Protein AF-A0A535HIY5-F1 (afdb_monomer)

Secondary structure (DSSP, 8-state):
---SS---------SS--S--HHHHHHHHHTT-SEEEE---HHHHHHHHHHHHHTT--PEEEE---HHHHHHHHHTT---TT-EEE-PSPEE-GGGTTSTTTGGGHHHHHHHHHHHTTT-TT--TTSTT--EE---STTHHHHHHHHHHH-TT--HHHHHHHHHT-TT----S------SS------TTTT-EEEEEEETTEEEEEE----------EE--GGGGT-----SSEEEEEEEEETTEEEEEEEEE-TT--TTS-EEEEEEE--TT--HHHHHHHH-HHHHHHHHT-EEEEEPPPPSEEETTTEEES-TT----TTSGGGTSTTSHHHHHHHHHHHHHHHHHTEEEEEEEEEEETHHHHHHHHHHHH-TTT-S-EEEES---TT-TTTTTS--SS-HHHHHHHHHHHTTT------EEEE--TT-SSS-THHHHHHHHHHHHHHHHHHTTT---SS-----S-------SS-----

Sequence (483 aa):
MKAAGADIVQETAVNNNQGDYSTEIVKMESAGAQVVLIWENALAAEQIIQQSHNQGYAPKWLLFPFNLTLKTLNQAGVDTSQMEGIVPWPAYTCKASNLPEYSPYRAEIEKFEAAYKQYDSGADLCGDGGDLLFGAWEAWEQVADLLYKCGPQCDRNRVAGVLLNGYHATVGANCPVDFHNGDGHHGGGPEDLYRVTQINGNNAWYNTGFCETTIRCVPADLAAAGWSNEPSGTHVLCSYSTQGLTRSYWVYQPPTWSPADSWPLIVVLHGCTEQGPDIAAISRFDWEAEQRHFLVAYPNQAGYTMTGTTTFDGNGSHCWNWFLPQGQERGAGEPALIAGITRSVIAADNVDPHRVDVIGISAGGATADIMAATYPDLYAAAGILAGCEYKGLPCLGSAAELPPQVSGQLAYQASQGHARVVPFLVENGDTDPAVPLPNAVEVTQQWQVTDDLAAHHGTASSPVSSPPCAHQSVVPSSPVDTS

Mean predicted aligned error: 17.63 Å

Solvent-accessible surface area (backbone atoms only — not comparable to full-atom values): 27229 Å² total; per-residue (Å²): 136,93,64,52,70,41,75,89,70,71,86,79,89,75,92,62,81,74,88,71,48,68,69,59,44,53,49,36,56,77,53,64,55,57,66,44,78,48,91,62,62,60,69,44,47,42,45,47,52,53,53,26,50,76,71,74,48,81,57,38,35,47,29,64,75,40,28,54,36,44,48,53,36,48,76,72,67,48,88,58,75,69,35,36,26,50,53,67,72,51,71,44,40,61,85,51,59,82,40,77,88,43,57,88,47,48,70,62,50,53,52,47,54,59,55,48,42,75,76,43,77,82,64,56,47,71,45,102,44,27,50,45,78,78,46,84,71,85,58,50,71,53,54,53,55,52,47,35,64,54,16,73,80,56,43,73,68,54,54,47,56,51,66,75,54,45,104,84,61,90,82,82,90,84,78,89,84,84,89,81,86,84,87,90,63,51,27,101,72,55,34,42,42,35,37,50,41,78,53,98,88,37,64,33,72,36,65,63,25,47,64,76,72,47,82,52,73,41,87,40,62,54,57,81,74,71,50,85,81,76,62,90,39,48,46,33,40,29,32,43,33,47,93,94,45,61,33,47,29,36,36,41,36,31,77,83,62,52,75,90,45,75,29,34,38,37,37,44,32,34,30,58,72,38,34,24,72,55,40,45,70,75,67,44,54,61,56,52,19,58,77,68,61,31,33,38,35,17,53,35,58,33,65,64,41,88,47,86,82,98,49,76,41,49,32,91,48,28,29,68,59,51,88,41,74,49,31,58,36,54,83,27,57,60,43,35,44,53,53,48,47,52,53,49,50,32,72,73,52,36,35,38,71,78,39,21,32,32,28,15,33,38,45,13,2,31,38,22,41,32,42,40,29,27,35,36,74,54,27,50,30,34,30,26,27,37,26,26,31,50,87,35,41,47,51,72,71,51,77,56,77,51,58,33,66,57,26,6,52,52,30,43,58,36,17,74,87,44,55,47,68,59,56,71,46,75,49,62,50,89,79,37,88,58,34,43,45,66,31,51,54,36,31,53,46,12,50,46,41,22,30,44,23,28,74,41,79,71,46,75,80,68,83,80,76,76,69,72,97,71,86,82,90,82,77,79,86,64,82,76,82,89,122

Structure (mmCIF, N/CA/C/O backbone):
data_AF-A0A535HIY5-F1
#
_entry.id   AF-A0A535HIY5-F1
#
loop_
_atom_site.group_PDB
_atom_site.id
_atom_site.type_symbol
_atom_site.label_atom_id
_atom_site.label_alt_id
_atom_site.label_comp_id
_atom_site.label_asym_id
_atom_site.label_entity_id
_atom_site.label_seq_id
_atom_site.pdbx_PDB_ins_code
_atom_site.Cartn_x
_atom_site.Cartn_y
_atom_site.Cartn_z
_atom_site.occupancy
_atom_site.B_iso_or_equiv
_atom_site.auth_seq_id
_atom_site.auth_comp_id
_atom_site.auth_asym_id
_atom_site.auth_atom_id
_atom_site.pdbx_PDB_model_num
ATOM 1 N N . MET A 1 1 ? -30.977 13.194 28.813 1.00 32.72 1 MET A N 1
ATOM 2 C CA . MET A 1 1 ? -31.643 12.842 27.541 1.00 32.72 1 MET A CA 1
ATOM 3 C C . MET A 1 1 ? -31.303 11.389 27.265 1.00 32.72 1 MET A C 1
ATOM 5 O O . MET A 1 1 ? -30.130 11.064 27.307 1.00 32.72 1 MET A O 1
ATOM 9 N N . LYS A 1 2 ? -32.301 10.508 27.123 1.00 39.91 2 LYS A N 1
ATOM 10 C CA . LYS A 1 2 ? -32.099 9.071 26.870 1.00 39.91 2 LYS A CA 1
ATOM 11 C C . LYS A 1 2 ? -32.285 8.799 25.380 1.00 39.91 2 LYS A C 1
ATOM 13 O O . LYS A 1 2 ? -33.419 8.850 24.910 1.00 39.91 2 LYS A O 1
ATOM 18 N N . ALA A 1 3 ? -31.200 8.516 24.666 1.00 34.19 3 ALA A N 1
ATOM 19 C CA . ALA A 1 3 ? -31.242 7.907 23.342 1.00 34.19 3 ALA A CA 1
ATOM 20 C C . ALA A 1 3 ? -29.936 7.145 23.053 1.00 34.19 3 ALA A C 1
ATOM 22 O O . ALA A 1 3 ? -28.861 7.675 23.291 1.00 34.19 3 ALA A O 1
ATOM 23 N N . ALA A 1 4 ? -30.103 5.940 22.493 1.00 42.66 4 ALA A N 1
ATOM 24 C CA . ALA A 1 4 ? -29.109 5.068 21.854 1.00 42.66 4 ALA A CA 1
ATOM 25 C C . ALA A 1 4 ? -28.092 4.305 22.734 1.00 42.66 4 ALA A C 1
ATOM 27 O O . ALA A 1 4 ? -26.901 4.280 22.465 1.00 42.66 4 ALA A O 1
ATOM 28 N N . GLY A 1 5 ? -28.601 3.510 23.680 1.00 52.72 5 GLY A N 1
ATOM 29 C CA . GLY A 1 5 ? -28.052 2.180 23.977 1.00 52.72 5 GLY A CA 1
ATOM 30 C C . GLY A 1 5 ? -26.924 2.066 25.011 1.00 52.72 5 GLY A C 1
ATOM 31 O O . GLY A 1 5 ? -26.721 0.965 25.500 1.00 52.72 5 GLY A O 1
ATOM 32 N N . ALA A 1 6 ? -26.232 3.135 25.392 1.00 50.12 6 ALA A N 1
ATOM 33 C CA . ALA A 1 6 ? -25.404 3.143 26.599 1.00 50.12 6 ALA A CA 1
ATOM 34 C C . ALA A 1 6 ? -26.167 3.870 27.709 1.00 50.12 6 ALA A C 1
ATOM 36 O O . ALA A 1 6 ? -26.628 4.994 27.508 1.00 50.12 6 ALA A O 1
ATOM 37 N N . ASP A 1 7 ? -26.299 3.238 28.872 1.00 59.75 7 ASP A N 1
ATOM 38 C CA . ASP A 1 7 ? -26.790 3.899 30.077 1.00 59.75 7 ASP A CA 1
ATOM 39 C C . ASP A 1 7 ? -25.582 4.234 30.958 1.00 59.75 7 ASP A C 1
ATOM 41 O O . ASP A 1 7 ? -24.765 3.359 31.247 1.00 59.75 7 ASP A O 1
ATOM 45 N N . ILE A 1 8 ? -25.462 5.487 31.411 1.00 59.72 8 ILE A N 1
ATOM 46 C CA . ILE A 1 8 ? -24.565 5.781 32.533 1.00 59.72 8 ILE A CA 1
ATOM 47 C C . ILE A 1 8 ? -25.156 5.099 33.753 1.00 59.72 8 ILE A C 1
ATOM 49 O O . ILE A 1 8 ? -26.164 5.530 34.316 1.00 59.72 8 ILE A O 1
ATOM 53 N N . VAL A 1 9 ? -24.520 3.998 34.124 1.00 68.56 9 VAL A N 1
ATOM 54 C CA . VAL A 1 9 ? -24.904 3.202 35.283 1.00 68.56 9 VAL A CA 1
ATOM 55 C C . VAL A 1 9 ? -24.315 3.766 36.578 1.00 68.56 9 VAL A C 1
ATOM 57 O O . VAL A 1 9 ? -24.865 3.525 37.649 1.00 68.56 9 VAL A O 1
ATOM 60 N N . GLN A 1 10 ? -23.239 4.556 36.477 1.00 71.38 10 GLN A N 1
ATOM 61 C CA . GLN A 1 10 ? -22.595 5.254 37.586 1.00 71.38 10 GLN A CA 1
ATOM 62 C C . GLN A 1 10 ? -21.791 6.456 37.058 1.00 71.38 10 GLN A C 1
ATOM 64 O O . GLN A 1 10 ? -21.005 6.313 36.128 1.00 71.38 10 GLN A O 1
ATOM 69 N N . GLU A 1 11 ? -21.949 7.624 37.684 1.00 68.62 11 GLU A N 1
ATOM 70 C CA . GLU A 1 11 ? -21.086 8.796 37.491 1.00 68.62 11 GLU A CA 1
ATOM 71 C C . GLU A 1 11 ? -20.564 9.210 38.864 1.00 68.62 11 GLU A C 1
ATOM 73 O O . GLU A 1 11 ? -21.320 9.290 39.836 1.00 68.62 11 GLU A O 1
ATOM 78 N N . THR A 1 12 ? -19.254 9.371 39.008 1.00 68.56 12 THR A N 1
ATOM 79 C CA . THR A 1 12 ? -18.644 9.714 40.296 1.00 68.56 12 THR A CA 1
ATOM 80 C C . THR A 1 12 ? -17.534 10.711 40.067 1.00 68.56 12 THR A C 1
ATOM 82 O O . THR A 1 12 ? -16.526 10.396 39.448 1.00 68.56 12 THR A O 1
ATOM 85 N N . ALA A 1 13 ? -17.741 11.926 40.565 1.00 64.88 13 ALA A N 1
ATOM 86 C CA . ALA A 1 13 ? -16.713 12.947 40.562 1.00 64.88 13 ALA A CA 1
ATOM 87 C C . ALA A 1 13 ? -15.677 12.623 41.644 1.00 64.88 13 ALA A C 1
ATOM 89 O O . ALA A 1 13 ? -16.012 12.554 42.830 1.00 64.88 13 ALA A O 1
ATOM 90 N N . VAL A 1 14 ? -14.424 12.460 41.236 1.00 61.59 14 VAL A N 1
ATOM 91 C CA . VAL A 1 14 ? -13.284 12.315 42.139 1.00 61.59 14 VAL A CA 1
ATOM 92 C C . VAL A 1 14 ? -12.595 13.676 42.195 1.00 61.59 14 VAL A C 1
ATOM 94 O O . VAL A 1 14 ? -11.889 14.096 41.291 1.00 61.59 14 VAL A O 1
ATOM 97 N N . ASN A 1 15 ? -12.874 14.440 43.252 1.00 58.25 15 ASN A N 1
ATOM 98 C CA . ASN A 1 15 ? -12.354 15.809 43.362 1.00 58.25 15 ASN A CA 1
ATOM 99 C C . ASN A 1 15 ? -10.871 15.854 43.768 1.00 58.25 15 ASN A C 1
ATOM 101 O O . ASN A 1 15 ? -10.236 16.892 43.626 1.00 58.25 15 ASN A O 1
ATOM 105 N N . ASN A 1 16 ? -10.355 14.761 44.338 1.00 64.25 16 ASN A N 1
ATOM 106 C CA . ASN A 1 16 ? -8.969 14.560 44.754 1.00 64.25 16 ASN A CA 1
ATOM 107 C C . ASN A 1 16 ? -8.690 13.055 44.825 1.00 64.25 16 ASN A C 1
ATOM 109 O O . ASN A 1 16 ? -9.600 12.282 45.125 1.00 64.25 16 ASN A O 1
ATOM 113 N N . ASN A 1 17 ? -7.428 12.653 44.657 1.00 71.06 17 ASN A N 1
ATOM 114 C CA . ASN A 1 17 ? -7.052 11.258 44.851 1.00 71.06 17 ASN A CA 1
ATOM 115 C C . ASN A 1 17 ? -7.253 10.832 46.323 1.00 71.06 17 ASN A C 1
ATOM 117 O O . ASN A 1 17 ? -6.569 11.349 47.209 1.00 71.06 17 ASN A O 1
ATOM 121 N N . GLN A 1 18 ? -8.182 9.904 46.581 1.00 77.44 18 GLN A N 1
ATOM 122 C CA . GLN A 1 18 ? -8.596 9.501 47.934 1.00 77.44 18 GLN A CA 1
ATOM 123 C C . GLN A 1 18 ? -7.972 8.189 48.444 1.00 77.44 18 GLN A C 1
ATOM 125 O O . GLN A 1 18 ? -8.239 7.799 49.579 1.00 77.44 18 GLN A O 1
ATOM 130 N N . GLY A 1 19 ? -7.122 7.510 47.666 1.00 80.94 19 GLY A N 1
ATOM 131 C CA . GLY A 1 19 ? -6.421 6.301 48.124 1.00 80.94 19 GLY A CA 1
ATOM 132 C C . GLY A 1 19 ? -7.204 4.997 47.938 1.00 80.94 19 GLY A C 1
ATOM 133 O O . GLY A 1 19 ? -6.639 3.988 47.522 1.00 80.94 19 GLY A O 1
ATOM 134 N N . ASP A 1 20 ? -8.497 5.009 48.255 1.00 85.38 20 ASP A N 1
ATOM 135 C CA . ASP A 1 20 ? -9.392 3.846 48.250 1.00 85.38 20 ASP A CA 1
ATOM 136 C C . ASP A 1 20 ? -10.676 4.156 47.469 1.00 85.38 20 ASP A C 1
ATOM 138 O O . ASP A 1 20 ? -11.360 5.142 47.739 1.00 85.38 20 ASP A O 1
ATOM 142 N N . TYR A 1 21 ? -10.987 3.305 46.496 1.00 87.31 21 TYR A N 1
ATOM 143 C CA . TYR A 1 21 ? -12.124 3.396 45.582 1.00 87.31 21 TYR A CA 1
ATOM 144 C C . TYR A 1 21 ? -12.993 2.134 45.620 1.00 87.31 21 TYR A C 1
ATOM 146 O O . TYR A 1 21 ? -13.816 1.904 44.732 1.00 87.31 21 TYR A O 1
ATOM 154 N N . SER A 1 22 ? -12.826 1.280 46.634 1.00 87.19 22 SER A N 1
ATOM 155 C CA . SER A 1 22 ? -13.520 -0.010 46.721 1.00 87.19 22 SER A CA 1
ATOM 156 C C . SER A 1 22 ? -15.045 0.136 46.647 1.00 87.19 22 SER A C 1
ATOM 158 O O . SER A 1 22 ? -15.731 -0.698 46.064 1.00 87.19 22 SER A O 1
ATOM 160 N N . THR A 1 23 ? -15.596 1.227 47.189 1.00 86.38 23 THR A N 1
ATOM 161 C CA . THR A 1 23 ? -17.046 1.476 47.164 1.00 86.38 23 THR A CA 1
ATOM 162 C C . THR A 1 23 ? -17.543 1.825 45.760 1.00 86.38 23 THR A C 1
ATOM 164 O O . THR A 1 23 ? -18.608 1.370 45.343 1.00 86.38 23 THR A O 1
ATOM 167 N N . GLU A 1 24 ? -16.800 2.649 45.032 1.00 87.06 24 GLU A N 1
ATOM 168 C CA . GLU A 1 24 ? -17.071 3.059 43.659 1.00 87.06 24 GLU A CA 1
ATOM 169 C C . GLU A 1 24 ? -16.972 1.864 42.712 1.00 87.06 24 GLU A C 1
ATOM 171 O O . GLU A 1 24 ? -17.848 1.670 41.871 1.00 87.06 24 GLU A O 1
ATOM 176 N N . ILE A 1 25 ? -15.960 1.022 42.911 1.00 89.00 25 ILE A N 1
ATOM 177 C CA . ILE A 1 25 ? -15.725 -0.198 42.136 1.00 89.00 25 ILE A CA 1
ATOM 178 C C . ILE A 1 25 ? -16.887 -1.176 42.300 1.00 89.00 25 ILE A C 1
ATOM 180 O O . ILE A 1 25 ? -17.485 -1.569 41.300 1.00 89.00 25 ILE A O 1
ATOM 184 N N . VAL A 1 26 ? -17.286 -1.484 43.539 1.00 88.88 26 VAL A N 1
ATOM 185 C CA . VAL A 1 26 ? -18.439 -2.360 43.809 1.00 88.88 26 VAL A CA 1
ATOM 186 C C . VAL A 1 26 ? -19.716 -1.815 43.171 1.00 88.88 26 VAL A C 1
ATOM 188 O O . VAL A 1 26 ? -20.530 -2.589 42.667 1.00 88.88 26 VAL A O 1
ATOM 191 N N . LYS A 1 27 ? -19.912 -0.489 43.161 1.00 87.38 27 LYS A N 1
ATOM 192 C CA . LYS A 1 27 ? -21.066 0.128 42.491 1.00 87.38 27 LYS A CA 1
ATOM 193 C C . LYS A 1 27 ? -21.010 -0.059 40.978 1.00 87.38 27 LYS A C 1
ATOM 195 O O . LYS A 1 27 ? -22.022 -0.448 40.407 1.00 87.38 27 LYS A O 1
ATOM 200 N N . MET A 1 28 ? -19.862 0.190 40.344 1.00 87.75 28 MET A N 1
ATOM 201 C CA . MET A 1 28 ? -19.689 -0.004 38.899 1.00 87.75 28 MET A CA 1
ATOM 202 C C . MET A 1 28 ? -19.914 -1.464 38.497 1.00 87.75 28 MET A C 1
ATOM 204 O O . MET A 1 28 ? -20.687 -1.733 37.578 1.00 87.75 28 MET A O 1
ATOM 208 N N . GLU A 1 29 ? -19.305 -2.399 39.228 1.00 88.25 29 GLU A N 1
ATOM 209 C CA . GLU A 1 29 ? -19.458 -3.837 39.006 1.00 88.25 29 GLU A CA 1
ATOM 210 C C . GLU A 1 29 ? -20.918 -4.278 39.184 1.00 88.25 29 GLU A C 1
ATOM 212 O O . GLU A 1 29 ? -21.495 -4.903 38.295 1.00 88.25 29 GLU A O 1
ATOM 217 N N . SER A 1 30 ? -21.557 -3.886 40.292 1.00 87.00 30 SER A N 1
ATOM 218 C CA . SER A 1 30 ? -22.963 -4.222 40.573 1.00 87.00 30 SER A CA 1
ATOM 219 C C . SER A 1 30 ? -23.925 -3.644 39.538 1.00 87.00 30 SER A C 1
ATOM 221 O O . SER A 1 30 ? -25.002 -4.196 39.312 1.00 87.00 30 SER A O 1
ATOM 223 N N . ALA A 1 31 ? -23.553 -2.524 38.921 1.00 83.94 31 ALA A N 1
ATOM 224 C CA . ALA A 1 31 ? -24.332 -1.881 37.878 1.00 83.94 31 ALA A CA 1
ATOM 225 C C . ALA A 1 31 ? -24.010 -2.421 36.470 1.00 83.94 31 ALA A C 1
ATOM 227 O O . ALA A 1 31 ? -24.613 -1.981 35.492 1.00 83.94 31 ALA A O 1
ATOM 228 N N . GLY A 1 32 ? -23.106 -3.403 36.364 1.00 84.12 32 GLY A N 1
ATOM 229 C CA . GLY A 1 32 ? -22.771 -4.088 35.119 1.00 84.12 32 GLY A CA 1
ATOM 230 C C . GLY A 1 32 ? -21.973 -3.230 34.143 1.00 84.12 32 GLY A C 1
ATOM 231 O O . GLY A 1 32 ? -22.102 -3.419 32.933 1.00 84.12 32 GLY A O 1
ATOM 232 N N . ALA A 1 33 ? -21.181 -2.274 34.636 1.00 83.19 33 ALA A N 1
ATOM 233 C CA . ALA A 1 33 ? -20.334 -1.461 33.774 1.00 83.19 33 ALA A CA 1
ATOM 234 C C . ALA A 1 33 ? -19.339 -2.353 33.003 1.00 83.19 33 ALA A C 1
ATOM 236 O O . ALA A 1 33 ? -18.609 -3.155 33.575 1.00 83.19 33 ALA A O 1
ATOM 237 N N . GLN A 1 34 ? -19.345 -2.235 31.674 1.00 75.38 34 GLN A N 1
ATOM 238 C CA . GLN A 1 34 ? -18.447 -2.984 30.780 1.00 75.38 34 GLN A CA 1
ATOM 239 C C . GLN A 1 34 ? -17.305 -2.115 30.248 1.00 75.38 34 GLN A C 1
ATOM 241 O O . GLN A 1 34 ? -16.251 -2.628 29.872 1.00 75.38 34 GLN A O 1
ATOM 246 N N . VAL A 1 35 ? -17.521 -0.800 30.240 1.00 72.25 35 VAL A N 1
ATOM 247 C CA . VAL A 1 35 ? -16.554 0.216 29.839 1.00 72.25 35 VAL A CA 1
ATOM 248 C C . VAL A 1 35 ? -16.466 1.233 30.963 1.00 72.25 35 VAL A C 1
ATOM 250 O O . VAL A 1 35 ? -17.498 1.711 31.438 1.00 72.25 35 VAL A O 1
ATOM 253 N N . VAL A 1 36 ? -15.250 1.566 31.387 1.00 78.56 36 VAL A N 1
ATOM 254 C CA . VAL A 1 36 ? -15.022 2.615 32.381 1.00 78.56 36 VAL A CA 1
ATOM 255 C C . VAL A 1 36 ? -14.119 3.687 31.792 1.00 78.56 36 VAL A C 1
ATOM 257 O O . VAL A 1 36 ? -13.042 3.408 31.263 1.00 78.56 36 VAL A O 1
ATOM 260 N N . LEU A 1 37 ? -14.590 4.927 31.890 1.00 70.50 37 LEU A N 1
ATOM 261 C CA . LEU A 1 37 ? -13.840 6.117 31.524 1.00 70.50 37 LEU A CA 1
ATOM 262 C C . LEU A 1 37 ? -13.170 6.636 32.790 1.00 70.50 37 LEU A C 1
ATOM 264 O O . LEU A 1 37 ? -13.865 6.932 33.763 1.00 70.50 37 LEU A O 1
ATOM 268 N N . ILE A 1 38 ? -11.847 6.761 32.780 1.00 73.44 38 ILE A N 1
ATOM 269 C CA . ILE A 1 38 ? -11.148 7.467 33.855 1.00 73.44 38 ILE A CA 1
ATOM 270 C C . ILE A 1 38 ? -10.456 8.682 33.257 1.00 73.44 38 ILE A C 1
ATOM 272 O O . ILE A 1 38 ? -9.619 8.570 32.358 1.00 73.44 38 ILE A O 1
ATOM 276 N N . TRP A 1 39 ? -10.791 9.838 33.817 1.00 64.06 39 TRP A N 1
ATOM 277 C CA . TRP A 1 39 ? -10.084 11.086 33.610 1.00 64.06 39 TRP A CA 1
ATOM 278 C C . TRP A 1 39 ? -9.437 11.492 34.917 1.00 64.06 39 TRP A C 1
ATOM 280 O O . TRP A 1 39 ? -10.089 12.058 35.787 1.00 64.06 39 TRP A O 1
ATOM 290 N N . GLU A 1 40 ? -8.168 11.154 35.084 1.00 56.47 40 GLU A N 1
ATOM 291 C CA . GLU A 1 40 ? -7.497 11.411 36.345 1.00 56.47 40 GLU A CA 1
ATOM 292 C C . GLU A 1 40 ? -6.033 11.757 36.148 1.00 56.47 40 GLU A C 1
ATOM 294 O O . GLU A 1 40 ? -5.404 11.424 35.140 1.00 56.47 40 GLU A O 1
ATOM 299 N N . ASN A 1 41 ? -5.473 12.371 37.189 1.00 58.72 41 ASN A N 1
ATOM 300 C CA . ASN A 1 41 ? -4.041 12.269 37.412 1.00 58.72 41 ASN A CA 1
ATOM 301 C C . ASN A 1 41 ? -3.637 10.779 37.402 1.00 58.72 41 ASN A C 1
ATOM 303 O O . ASN A 1 41 ? -4.398 9.908 37.829 1.00 58.72 41 ASN A O 1
ATOM 307 N N . ALA A 1 42 ? -2.424 10.474 36.940 1.00 57.62 42 ALA A N 1
ATOM 308 C CA . ALA A 1 42 ? -1.947 9.093 36.829 1.00 57.62 42 ALA A CA 1
ATOM 309 C C . ALA A 1 42 ? -2.125 8.262 38.124 1.00 57.62 42 ALA A C 1
ATOM 311 O O . ALA A 1 42 ? -2.257 7.044 38.045 1.00 57.62 42 ALA A O 1
ATOM 312 N N . LEU A 1 43 ? -2.171 8.919 39.292 1.00 59.00 43 LEU A N 1
ATOM 313 C CA . LEU A 1 43 ? -2.216 8.299 40.617 1.00 59.00 43 LEU A CA 1
ATOM 314 C C . LEU A 1 43 ? -3.607 7.781 41.021 1.00 59.00 43 LEU A C 1
ATOM 316 O O . LEU A 1 43 ? -3.697 6.769 41.712 1.00 59.00 43 LEU A O 1
ATOM 320 N N . ALA A 1 44 ? -4.695 8.459 40.647 1.00 71.00 44 ALA A N 1
ATOM 321 C CA . ALA A 1 44 ? -6.046 7.991 40.967 1.00 71.00 44 ALA A CA 1
ATOM 322 C C . ALA A 1 44 ? -6.487 6.875 40.008 1.00 71.00 44 ALA A C 1
ATOM 324 O O . ALA A 1 44 ? -7.061 5.880 40.451 1.00 71.00 44 ALA A O 1
ATOM 325 N N . ALA A 1 45 ? -6.129 6.980 38.721 1.00 76.81 45 ALA A N 1
ATOM 326 C CA . ALA A 1 45 ? -6.381 5.923 37.742 1.00 76.81 45 ALA A CA 1
ATOM 327 C C . ALA A 1 45 ? -5.723 4.593 38.147 1.00 76.81 45 ALA A C 1
ATOM 329 O O . ALA A 1 45 ? -6.365 3.545 38.094 1.00 76.81 45 ALA A O 1
ATOM 330 N N . GLU A 1 46 ? -4.474 4.643 38.620 1.00 78.75 46 GLU A N 1
ATOM 331 C CA . GLU A 1 46 ? -3.742 3.474 39.116 1.00 78.75 46 GLU A CA 1
ATOM 332 C C . GLU A 1 46 ? -4.511 2.738 40.221 1.00 78.75 46 GLU A C 1
ATOM 334 O O . GLU A 1 46 ? -4.751 1.533 40.127 1.00 78.75 46 GLU A O 1
ATOM 339 N N . GLN A 1 47 ? -4.933 3.465 41.258 1.00 82.38 47 GLN A N 1
ATOM 340 C CA . GLN A 1 47 ? -5.592 2.876 42.422 1.00 82.38 47 GLN A CA 1
ATOM 341 C C . GLN A 1 47 ? -6.936 2.248 42.068 1.00 82.38 47 GLN A C 1
ATOM 343 O O . GLN A 1 47 ? -7.214 1.132 42.506 1.00 82.38 47 GLN A O 1
ATOM 348 N N . ILE A 1 48 ? -7.745 2.928 41.251 1.00 86.00 48 ILE A N 1
ATOM 349 C CA . ILE A 1 48 ? -9.047 2.416 40.807 1.00 86.00 48 ILE A CA 1
ATOM 350 C C . ILE A 1 48 ? -8.862 1.102 40.041 1.00 86.00 48 ILE A C 1
ATOM 352 O O . ILE A 1 48 ? -9.546 0.114 40.318 1.00 86.00 48 ILE A O 1
ATOM 356 N N . ILE A 1 49 ? -7.914 1.066 39.105 1.00 87.31 49 ILE A N 1
ATOM 357 C CA . ILE A 1 49 ? -7.662 -0.104 38.261 1.00 87.31 49 ILE A CA 1
ATOM 358 C C . ILE A 1 49 ? -7.099 -1.262 39.093 1.00 87.31 49 ILE A C 1
ATOM 360 O O . ILE A 1 49 ? -7.607 -2.381 39.010 1.00 87.31 49 ILE A O 1
ATOM 364 N N . GLN A 1 50 ? -6.094 -1.005 39.935 1.00 85.94 50 GLN A N 1
ATOM 365 C CA . GLN A 1 50 ? -5.490 -2.031 40.785 1.00 85.94 50 GLN A CA 1
ATOM 366 C C . GLN A 1 50 ? -6.515 -2.649 41.738 1.00 85.94 50 GLN A C 1
ATOM 368 O O . GLN A 1 50 ? -6.565 -3.868 41.910 1.00 85.94 50 GLN A O 1
ATOM 373 N N . GLN A 1 51 ? -7.337 -1.815 42.374 1.00 89.25 51 GLN A N 1
ATOM 374 C CA . GLN A 1 51 ? -8.358 -2.282 43.304 1.00 89.25 51 GLN A CA 1
ATOM 375 C C . GLN A 1 51 ? -9.467 -3.043 42.578 1.00 89.25 51 GLN A C 1
ATOM 377 O O . GLN A 1 51 ? -9.953 -4.027 43.130 1.00 89.25 51 GLN A O 1
ATOM 382 N N . SER A 1 52 ? -9.822 -2.646 41.350 1.00 88.56 52 SER A N 1
ATOM 383 C CA . SER A 1 52 ? -10.786 -3.369 40.507 1.00 88.56 52 SER A CA 1
ATOM 384 C C . SER A 1 52 ? -10.268 -4.759 40.161 1.00 88.56 52 SER A C 1
ATOM 386 O O . SER A 1 52 ? -10.950 -5.754 40.401 1.00 88.56 52 SER A O 1
ATOM 388 N N . HIS A 1 53 ? -9.012 -4.841 39.713 1.00 85.19 53 HIS A N 1
ATOM 389 C CA . HIS A 1 53 ? -8.339 -6.104 39.426 1.00 85.19 53 HIS A CA 1
ATOM 390 C C . HIS A 1 53 ? -8.297 -7.019 40.659 1.00 85.19 53 HIS A C 1
ATOM 392 O O . HIS A 1 53 ? -8.660 -8.191 40.580 1.00 85.19 53 HIS A O 1
ATOM 398 N N . ASN A 1 54 ? -7.927 -6.479 41.824 1.00 86.69 54 ASN A N 1
ATOM 399 C CA . ASN A 1 54 ? -7.890 -7.239 43.078 1.00 86.69 54 ASN A CA 1
ATOM 400 C C . ASN A 1 54 ? -9.278 -7.738 43.523 1.00 86.69 54 ASN A C 1
ATOM 402 O O . ASN A 1 54 ? -9.363 -8.703 44.281 1.00 86.69 54 ASN A O 1
ATOM 406 N N . GLN A 1 55 ? -10.350 -7.093 43.058 1.00 87.50 55 GLN A N 1
ATOM 407 C CA . GLN A 1 55 ? -11.741 -7.486 43.293 1.00 87.50 55 GLN A CA 1
ATOM 408 C C . GLN A 1 55 ? -12.293 -8.427 42.204 1.00 87.50 55 GLN A C 1
ATOM 410 O O . GLN A 1 55 ? -13.410 -8.909 42.340 1.00 87.50 55 GLN A O 1
ATOM 415 N N . GLY A 1 56 ? -11.514 -8.747 41.162 1.00 86.69 56 GLY A N 1
ATOM 416 C CA . GLY A 1 56 ? -11.941 -9.607 40.051 1.00 86.69 56 GLY A CA 1
ATOM 417 C C . GLY A 1 56 ? -12.759 -8.893 38.968 1.00 86.69 56 GLY A C 1
ATOM 418 O O . GLY A 1 56 ? -13.314 -9.555 38.093 1.00 86.69 56 GLY A O 1
ATOM 419 N N . TYR A 1 57 ? -12.812 -7.560 38.997 1.00 89.12 57 TYR A N 1
ATOM 420 C CA . TYR A 1 57 ? -13.537 -6.728 38.041 1.00 89.12 57 TYR A CA 1
ATOM 421 C C . TYR A 1 57 ? -12.576 -6.147 36.988 1.00 89.12 57 TYR A C 1
ATOM 423 O O . TYR A 1 57 ? -11.670 -5.378 37.314 1.00 89.12 57 TYR A O 1
ATOM 431 N N . ALA A 1 58 ? -12.763 -6.519 35.716 1.00 82.12 58 ALA A N 1
ATOM 432 C CA . ALA A 1 58 ? -11.866 -6.168 34.607 1.00 82.12 58 ALA A CA 1
ATOM 433 C C . ALA A 1 58 ? -12.632 -5.594 33.392 1.00 82.12 58 ALA A C 1
ATOM 435 O O . ALA A 1 58 ? -12.757 -6.266 32.366 1.00 82.12 58 ALA A O 1
ATOM 436 N N . PRO A 1 59 ? -13.191 -4.374 33.492 1.00 82.44 59 PRO A N 1
ATOM 437 C CA . PRO A 1 59 ? -13.852 -3.724 32.364 1.00 82.44 59 PRO A CA 1
ATOM 438 C C . PRO A 1 59 ? -12.832 -3.269 31.312 1.00 82.44 59 PRO A C 1
ATOM 440 O O . PRO A 1 59 ? -11.627 -3.194 31.568 1.00 82.44 59 PRO A O 1
ATOM 443 N N . LYS A 1 60 ? -13.325 -2.899 30.128 1.00 75.88 60 LYS A N 1
ATOM 444 C CA . LYS A 1 60 ? -12.511 -2.197 29.135 1.00 75.88 60 LYS A CA 1
ATOM 445 C C . LYS A 1 60 ? -12.323 -0.751 29.586 1.00 75.88 60 LYS A C 1
ATOM 447 O O . LYS A 1 60 ? -13.300 -0.043 29.826 1.00 75.88 60 LYS A O 1
ATOM 452 N N . TRP A 1 61 ? -11.084 -0.302 29.712 1.00 79.00 61 TRP A N 1
ATOM 453 C CA . TRP A 1 61 ? -10.795 1.057 30.168 1.00 79.00 61 TRP A CA 1
ATOM 454 C C . TRP A 1 61 ? -10.540 1.954 28.965 1.00 79.00 61 TRP A C 1
ATOM 456 O O . TRP A 1 61 ? -9.705 1.604 28.137 1.00 79.00 61 TRP A O 1
ATOM 466 N N . LEU A 1 62 ? -11.236 3.088 28.875 1.00 69.69 62 LEU A N 1
ATOM 467 C CA . LEU A 1 62 ? -10.899 4.171 27.949 1.00 69.69 62 LEU A CA 1
ATOM 468 C C . LEU A 1 62 ? -10.255 5.284 28.770 1.00 69.69 62 LEU A C 1
ATOM 470 O O . LEU A 1 62 ? -10.934 6.053 29.455 1.00 69.69 62 LEU A O 1
ATOM 474 N N . LEU A 1 63 ? -8.926 5.294 28.761 1.00 68.38 63 LEU A N 1
ATOM 475 C CA . LEU A 1 63 ? -8.108 6.181 29.579 1.00 68.38 63 LEU A CA 1
ATOM 476 C C . LEU A 1 63 ? -7.539 7.306 28.731 1.00 68.38 63 LEU A C 1
ATOM 478 O O . LEU A 1 63 ? -7.307 7.145 27.535 1.00 68.38 63 LEU A O 1
ATOM 482 N N . PHE A 1 64 ? -7.243 8.425 29.378 1.00 68.56 64 PHE A N 1
ATOM 483 C CA . PHE A 1 64 ? -6.339 9.413 28.806 1.00 68.56 64 PHE A CA 1
ATOM 484 C C . PHE A 1 64 ? -4.938 8.825 28.935 1.00 68.56 64 PHE A C 1
ATOM 486 O O . PHE A 1 64 ? -4.469 8.641 30.062 1.00 68.56 64 PHE A O 1
ATOM 493 N N . PRO A 1 65 ? -4.320 8.388 27.827 1.00 63.00 65 PRO A N 1
ATOM 494 C CA . PRO A 1 65 ? -3.186 7.492 27.905 1.00 63.00 65 PRO A CA 1
ATOM 495 C C . PRO A 1 65 ? -1.966 8.226 28.459 1.00 63.00 65 PRO A C 1
ATOM 497 O O . PRO A 1 65 ? -1.392 9.100 27.819 1.00 63.00 65 PRO A O 1
ATOM 500 N N . PHE A 1 66 ? -1.541 7.814 29.650 1.00 66.88 66 PHE A N 1
ATOM 501 C CA . PHE A 1 66 ? -0.227 8.123 30.198 1.00 66.88 66 PHE A CA 1
ATOM 502 C C . PHE A 1 66 ? 0.563 6.817 30.267 1.00 66.88 66 PHE A C 1
ATOM 504 O O . PHE A 1 66 ? 0.159 5.870 30.948 1.00 66.88 66 PHE A O 1
ATOM 511 N N . ASN A 1 67 ? 1.703 6.746 29.578 1.00 63.09 67 ASN A N 1
ATOM 512 C CA . ASN A 1 67 ? 2.582 5.568 29.624 1.00 63.09 67 ASN A CA 1
ATOM 513 C C . ASN A 1 67 ? 3.072 5.265 31.043 1.00 63.09 67 ASN A C 1
ATOM 515 O O . ASN A 1 67 ? 3.256 4.114 31.437 1.00 63.09 67 ASN A O 1
ATOM 519 N N . LEU A 1 68 ? 3.194 6.317 31.838 1.00 64.69 68 LEU A N 1
ATOM 520 C CA . LEU A 1 68 ? 3.538 6.262 33.242 1.00 64.69 68 LEU A CA 1
ATOM 521 C C . LEU A 1 68 ? 2.539 5.449 34.077 1.00 64.69 68 LEU A C 1
ATOM 523 O O . LEU A 1 68 ? 2.947 4.650 34.914 1.00 64.69 68 LEU A O 1
ATOM 527 N N . THR A 1 69 ? 1.241 5.585 33.794 1.00 74.31 69 THR A N 1
ATOM 528 C CA . THR A 1 69 ? 0.185 4.794 34.440 1.00 74.31 69 THR A CA 1
ATOM 529 C C . THR A 1 69 ? 0.323 3.311 34.098 1.00 74.31 69 THR A C 1
ATOM 531 O O . THR A 1 69 ? 0.240 2.475 34.994 1.00 74.31 69 THR A O 1
ATOM 534 N N . LEU A 1 70 ? 0.610 2.965 32.835 1.00 71.62 70 LEU A N 1
ATOM 535 C CA . LEU A 1 70 ? 0.845 1.568 32.442 1.00 71.62 70 LEU A CA 1
ATOM 536 C C . LEU A 1 70 ? 2.076 0.987 33.130 1.00 71.62 70 LEU A C 1
ATOM 538 O O . LEU A 1 70 ? 2.012 -0.131 33.635 1.00 71.62 70 LEU A O 1
ATOM 542 N N . LYS A 1 71 ? 3.185 1.736 33.182 1.00 70.56 71 LYS A N 1
ATOM 543 C CA . LYS A 1 71 ? 4.419 1.295 33.844 1.00 70.56 71 LYS A CA 1
ATOM 544 C C . LYS A 1 71 ? 4.144 0.883 35.292 1.00 70.56 71 LYS A C 1
ATOM 546 O O . LYS A 1 71 ? 4.520 -0.225 35.675 1.00 70.56 71 LYS A O 1
ATOM 551 N N . THR A 1 72 ? 3.465 1.728 36.065 1.00 74.31 72 THR A N 1
ATOM 552 C CA . THR A 1 72 ? 3.164 1.432 37.472 1.00 74.31 72 THR A CA 1
ATOM 553 C C . THR A 1 72 ? 2.190 0.263 37.619 1.00 74.31 72 THR A C 1
ATOM 555 O O . THR A 1 72 ? 2.439 -0.646 38.409 1.00 74.31 72 THR A O 1
ATOM 558 N N . LEU A 1 73 ? 1.130 0.213 36.805 1.00 79.88 73 LEU A N 1
ATOM 559 C CA . LEU A 1 73 ? 0.169 -0.897 36.813 1.00 79.88 73 LEU A CA 1
ATOM 560 C C . LEU A 1 73 ? 0.823 -2.245 36.473 1.00 79.88 73 LEU A C 1
ATOM 562 O O . LEU A 1 73 ? 0.550 -3.249 37.130 1.00 79.88 73 LEU A O 1
ATOM 566 N N . ASN A 1 74 ? 1.740 -2.269 35.502 1.00 76.06 74 ASN A N 1
ATOM 567 C CA . ASN A 1 74 ? 2.492 -3.476 35.159 1.00 76.06 74 ASN A CA 1
ATOM 568 C C . ASN A 1 74 ? 3.421 -3.904 36.303 1.00 76.06 74 ASN A C 1
ATOM 570 O O . ASN A 1 74 ? 3.515 -5.092 36.601 1.00 76.06 74 ASN A O 1
ATOM 574 N N . GLN A 1 75 ? 4.101 -2.954 36.957 1.00 77.94 75 GLN A N 1
ATOM 575 C CA . GLN A 1 75 ? 4.932 -3.242 38.134 1.00 77.94 75 GLN A CA 1
ATOM 576 C C . GLN A 1 75 ? 4.108 -3.835 39.283 1.00 77.94 75 GLN A C 1
ATOM 578 O O . GLN A 1 75 ? 4.612 -4.672 40.031 1.00 77.94 75 GLN A O 1
ATOM 583 N N . ALA A 1 76 ? 2.840 -3.441 39.395 1.00 77.25 76 ALA A N 1
ATOM 584 C CA . ALA A 1 76 ? 1.894 -3.974 40.365 1.00 77.25 76 ALA A CA 1
ATOM 585 C C . ALA A 1 76 ? 1.191 -5.276 39.907 1.00 77.25 76 ALA A C 1
ATOM 587 O O . ALA A 1 76 ? 0.384 -5.840 40.648 1.00 77.25 76 ALA A O 1
ATOM 588 N N . GLY A 1 77 ? 1.535 -5.798 38.722 1.00 82.06 77 GLY A N 1
ATOM 589 C CA . GLY A 1 77 ? 1.057 -7.083 38.206 1.00 82.06 77 GLY A CA 1
ATOM 590 C C . GLY A 1 77 ? -0.345 -7.056 37.591 1.00 82.06 77 GLY A C 1
ATOM 591 O O . GLY A 1 77 ? -0.960 -8.112 37.466 1.00 82.06 77 GLY A O 1
ATOM 592 N N . VAL A 1 78 ? -0.862 -5.882 37.221 1.00 82.50 78 VAL A N 1
ATOM 593 C CA . VAL A 1 78 ? -2.156 -5.745 36.535 1.00 82.50 78 VAL A CA 1
ATOM 594 C C . VAL A 1 78 ? -1.994 -6.037 35.047 1.00 82.50 78 VAL A C 1
ATOM 596 O O . VAL A 1 78 ? -1.117 -5.475 34.391 1.00 82.50 78 VAL A O 1
ATOM 599 N N . ASP A 1 79 ? -2.878 -6.868 34.492 1.00 81.50 79 ASP A N 1
ATOM 600 C CA . ASP A 1 79 ? -2.976 -7.052 33.043 1.00 81.50 79 ASP A CA 1
ATOM 601 C C . ASP A 1 79 ? -3.606 -5.815 32.386 1.00 81.50 79 ASP A C 1
ATOM 603 O O . ASP A 1 79 ? -4.801 -5.544 32.516 1.00 81.50 79 ASP A O 1
A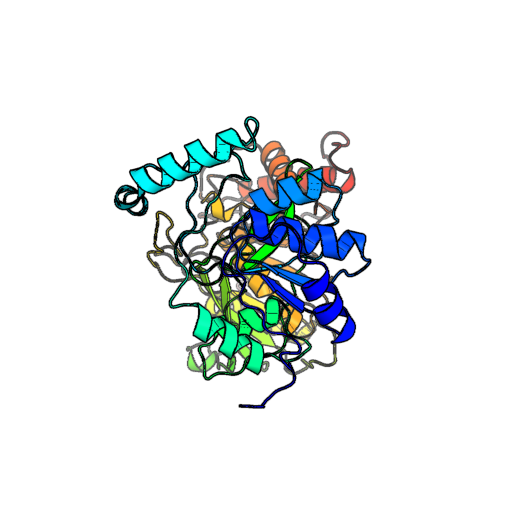TOM 607 N N . THR A 1 80 ? -2.781 -5.049 31.677 1.00 78.88 80 THR A N 1
ATOM 608 C CA . THR A 1 80 ? -3.187 -3.828 30.973 1.00 78.88 80 THR A CA 1
ATOM 609 C C . THR A 1 80 ? -3.497 -4.057 29.489 1.00 78.88 80 THR A C 1
ATOM 611 O O . THR A 1 80 ? -3.854 -3.113 28.787 1.00 78.88 80 THR A O 1
ATOM 614 N N . SER A 1 81 ? -3.428 -5.300 28.995 1.00 73.75 81 SER A N 1
ATOM 615 C CA . SER A 1 81 ? -3.585 -5.627 27.566 1.00 73.75 81 SER A CA 1
ATOM 616 C C . SER A 1 81 ? -4.958 -5.283 26.977 1.00 73.75 81 SER A C 1
ATOM 618 O O . SER A 1 81 ? -5.080 -5.105 25.767 1.00 73.75 81 SER A O 1
ATOM 620 N N . GLN A 1 82 ? -5.990 -5.179 27.818 1.00 72.75 82 GLN A N 1
ATOM 621 C CA . GLN A 1 82 ? -7.372 -4.903 27.406 1.00 72.75 82 GLN A CA 1
ATOM 622 C C . GLN A 1 82 ? -7.733 -3.405 27.416 1.00 72.75 82 GLN A C 1
ATOM 624 O O . GLN A 1 82 ? -8.884 -3.053 27.152 1.00 72.75 82 GLN A O 1
ATOM 629 N N . MET A 1 83 ? -6.794 -2.514 27.755 1.00 77.75 83 MET A N 1
ATOM 630 C CA . MET A 1 83 ? -7.059 -1.074 27.855 1.00 77.75 83 MET A CA 1
ATOM 631 C C . MET A 1 83 ? -6.954 -0.366 26.495 1.00 77.75 83 MET A C 1
ATOM 633 O O . MET A 1 83 ? -6.125 -0.702 25.648 1.00 77.75 83 MET A O 1
ATOM 637 N N . GLU A 1 84 ? -7.779 0.662 26.303 1.00 69.50 84 GLU A N 1
ATOM 638 C CA . GLU A 1 84 ? -7.815 1.530 25.122 1.00 69.50 84 GLU A CA 1
ATOM 639 C C . GLU A 1 84 ? -7.674 3.006 25.537 1.00 69.50 84 GLU A C 1
ATOM 641 O O . GLU A 1 84 ? -7.959 3.370 26.679 1.00 69.50 84 GLU A O 1
ATOM 646 N N . GLY A 1 85 ? -7.205 3.871 24.634 1.00 68.38 85 GLY A N 1
ATOM 647 C CA . GLY A 1 85 ? -6.971 5.279 24.966 1.00 68.38 85 GLY A CA 1
ATOM 648 C C . GLY A 1 85 ? -7.284 6.250 23.832 1.00 68.38 85 GLY A C 1
ATOM 649 O O . GLY A 1 85 ? -7.158 5.906 22.654 1.00 68.38 85 GLY A O 1
ATOM 650 N N . ILE A 1 86 ? -7.696 7.464 24.213 1.00 58.38 86 ILE A N 1
ATOM 651 C CA . ILE A 1 86 ? -7.992 8.592 23.314 1.00 58.38 86 ILE A CA 1
ATOM 652 C C . ILE A 1 86 ? -7.299 9.841 23.864 1.00 58.38 86 ILE A C 1
ATOM 654 O O . ILE A 1 86 ? -7.396 10.122 25.060 1.00 58.38 86 ILE A O 1
ATOM 658 N N . VAL A 1 87 ? -6.612 10.589 22.997 1.00 55.12 87 VAL A N 1
ATOM 659 C CA . VAL A 1 87 ? -5.894 11.818 23.371 1.00 55.12 87 VAL A CA 1
ATOM 660 C C . VAL A 1 87 ? -6.466 13.011 22.618 1.00 55.12 87 VAL A C 1
ATOM 662 O O . VAL A 1 87 ? -6.297 13.085 21.409 1.00 55.12 87 VAL A O 1
ATOM 665 N N . PRO A 1 88 ? -7.068 14.000 23.288 1.00 49.84 88 PRO A N 1
ATOM 666 C CA . PRO A 1 88 ? -7.169 15.331 22.722 1.00 49.84 88 PRO A CA 1
ATOM 667 C C . PRO A 1 88 ? -5.813 16.032 22.879 1.00 49.84 88 PRO A C 1
ATOM 669 O O . PRO A 1 88 ? -5.253 16.125 23.973 1.00 49.84 88 PRO A O 1
ATOM 672 N N . TRP A 1 89 ? -5.266 16.482 21.757 1.00 44.81 89 TRP A N 1
ATOM 673 C CA . TRP A 1 89 ? -4.004 17.216 21.657 1.00 44.81 89 TRP A CA 1
ATOM 674 C C . TRP A 1 89 ? -3.937 18.441 22.603 1.00 44.81 89 TRP A C 1
ATOM 676 O O . TRP A 1 89 ? -4.972 19.089 22.803 1.00 44.81 89 TRP A O 1
ATOM 686 N N . PRO A 1 90 ? -2.752 18.852 23.127 1.00 43.28 90 PRO A N 1
ATOM 687 C CA . PRO A 1 90 ? -1.394 18.320 22.899 1.00 43.28 90 PRO A CA 1
ATOM 688 C C . PRO A 1 90 ? -0.811 17.404 24.001 1.00 43.28 90 PRO A C 1
ATOM 690 O O . PRO A 1 90 ? -1.109 17.545 25.193 1.00 43.28 90 PRO A O 1
ATOM 693 N N . ALA A 1 91 ? 0.124 16.539 23.575 1.00 49.91 91 ALA A N 1
ATOM 694 C CA . ALA A 1 91 ? 0.986 15.681 24.397 1.00 49.91 91 ALA A CA 1
ATOM 695 C C . ALA A 1 91 ? 2.435 16.207 24.468 1.00 49.91 91 ALA A C 1
ATOM 697 O O . ALA A 1 91 ? 3.134 16.254 23.458 1.00 49.91 91 ALA A O 1
ATOM 698 N N . TYR A 1 92 ? 2.907 16.576 25.657 1.00 49.59 92 TYR A N 1
ATOM 699 C CA . TYR A 1 92 ? 4.288 16.967 25.943 1.00 49.59 92 TYR A CA 1
ATOM 700 C C . TYR A 1 92 ? 5.218 15.751 26.043 1.00 49.59 92 TYR A C 1
ATOM 702 O O . TYR A 1 92 ? 4.876 14.761 26.676 1.00 49.59 92 TYR A O 1
ATOM 710 N N . THR A 1 93 ? 6.438 15.866 25.518 1.00 56.50 93 THR A N 1
ATOM 711 C CA . THR A 1 93 ? 7.533 14.917 25.770 1.00 56.50 93 THR A CA 1
ATOM 712 C C . THR A 1 93 ? 8.806 15.679 26.127 1.00 56.50 93 THR A C 1
ATOM 714 O O . THR A 1 93 ? 9.076 16.736 25.544 1.00 56.50 93 THR A O 1
ATOM 717 N N . CYS A 1 94 ? 9.623 15.161 27.054 1.00 56.88 94 CYS A N 1
ATOM 718 C CA . CYS A 1 94 ? 10.852 15.837 27.497 1.00 56.88 94 CYS A CA 1
ATOM 719 C C . CYS A 1 94 ? 11.794 16.151 26.307 1.00 56.88 94 CYS A C 1
ATOM 721 O O . CYS A 1 94 ? 12.468 17.189 26.274 1.00 56.88 94 CYS A O 1
ATOM 723 N N . LYS A 1 95 ? 11.805 15.271 25.289 1.00 60.00 95 LYS A N 1
ATOM 724 C CA . LYS A 1 95 ? 12.608 15.401 24.057 1.00 60.00 95 LYS A CA 1
ATOM 725 C C . LYS A 1 95 ? 12.148 16.571 23.180 1.00 60.00 95 LYS A C 1
ATOM 727 O O . LYS A 1 95 ? 12.947 17.137 22.440 1.00 60.00 95 LYS A O 1
ATOM 732 N N . ALA A 1 96 ? 10.882 16.961 23.304 1.00 57.19 96 ALA A N 1
ATOM 733 C CA . ALA A 1 96 ? 10.256 18.071 22.599 1.00 57.19 96 ALA A CA 1
ATOM 734 C C . ALA A 1 96 ? 10.250 19.368 23.423 1.00 57.19 96 ALA A C 1
ATOM 736 O O . ALA A 1 96 ? 9.673 20.364 22.998 1.00 57.19 96 ALA A O 1
ATOM 737 N N . SER A 1 97 ? 10.926 19.407 24.577 1.00 59.38 97 SER A N 1
ATOM 738 C CA . SER A 1 97 ? 10.950 20.573 25.478 1.00 59.38 97 SER A CA 1
ATOM 739 C C . SER A 1 97 ? 11.492 21.868 24.859 1.00 59.38 97 SER A C 1
ATOM 741 O O . SER A 1 97 ? 11.293 22.944 25.420 1.00 59.38 97 SER A O 1
ATOM 743 N N . ASN A 1 98 ? 12.177 21.779 23.717 1.00 60.31 98 ASN A N 1
ATOM 744 C CA . ASN A 1 98 ? 12.693 22.928 22.970 1.00 60.31 98 ASN A CA 1
ATOM 745 C C . ASN A 1 98 ? 11.747 23.423 21.865 1.00 60.31 98 ASN A C 1
ATOM 747 O O . ASN A 1 98 ? 12.081 24.399 21.193 1.00 60.31 98 ASN A O 1
ATOM 751 N N . LEU A 1 99 ? 10.603 22.766 21.658 1.00 55.50 99 LEU A N 1
ATOM 752 C CA . LEU A 1 99 ? 9.620 23.203 20.678 1.00 55.50 99 LEU A CA 1
ATOM 753 C C . LEU A 1 99 ? 8.928 24.503 21.145 1.00 55.50 99 LEU A C 1
ATOM 755 O O . LEU A 1 99 ? 8.604 24.631 22.334 1.00 55.50 99 LEU A O 1
ATOM 759 N N . PRO A 1 100 ? 8.708 25.481 20.243 1.00 52.94 100 PRO A N 1
ATOM 760 C CA . PRO A 1 100 ? 8.105 26.773 20.580 1.00 52.94 100 PRO A CA 1
ATOM 761 C C . PRO A 1 100 ? 6.758 26.666 21.303 1.00 52.94 100 PRO A C 1
ATOM 763 O O . PRO A 1 100 ? 6.453 27.499 22.156 1.00 52.94 100 PRO A O 1
ATOM 766 N N . GLU A 1 101 ? 5.981 25.627 21.003 1.00 51.28 101 GLU A N 1
ATOM 767 C CA . GLU A 1 101 ? 4.644 25.369 21.540 1.00 51.28 101 GLU A CA 1
ATOM 768 C C . GLU A 1 101 ? 4.658 25.073 23.050 1.00 51.28 101 GLU A C 1
ATOM 770 O O . GLU A 1 101 ? 3.703 25.406 23.751 1.00 51.28 101 GLU A O 1
ATOM 775 N N . TYR A 1 102 ? 5.756 24.516 23.577 1.00 55.53 102 TYR A N 1
ATOM 776 C CA . TYR A 1 102 ? 5.910 24.184 25.003 1.00 55.53 102 TYR A CA 1
ATOM 777 C C . TYR A 1 102 ? 6.683 25.236 25.798 1.00 55.53 102 TYR A C 1
ATOM 779 O O . TYR A 1 102 ? 6.672 25.217 27.031 1.00 55.53 102 TYR A O 1
ATOM 787 N N . SER A 1 103 ? 7.322 26.191 25.115 1.00 61.44 103 SER A N 1
ATOM 788 C CA . SER A 1 103 ? 8.066 27.278 25.757 1.00 61.44 103 SER A CA 1
ATOM 789 C C . SER A 1 103 ? 7.251 28.068 26.796 1.00 61.44 103 SER A C 1
ATOM 791 O O . SER A 1 103 ? 7.852 28.466 27.796 1.00 61.44 103 SER A O 1
ATOM 793 N N . PRO A 1 104 ? 5.933 28.309 26.623 1.00 58.03 104 PRO A N 1
ATOM 794 C CA . PRO A 1 104 ? 5.127 29.003 27.629 1.00 58.03 104 PRO A CA 1
ATOM 795 C C . PRO A 1 104 ? 4.861 28.203 28.915 1.00 58.03 104 PRO A C 1
ATOM 797 O O . PRO A 1 104 ? 4.521 28.815 29.920 1.00 58.03 104 PRO A O 1
ATOM 800 N N . TYR A 1 105 ? 5.017 26.873 28.898 1.00 54.22 105 TYR A N 1
ATOM 801 C CA . TYR A 1 105 ? 4.623 25.961 29.988 1.00 54.22 105 TYR A CA 1
ATOM 802 C C . TYR A 1 105 ? 5.818 25.305 30.701 1.00 54.22 105 TYR A C 1
ATOM 804 O O . TYR A 1 105 ? 5.659 24.400 31.523 1.00 54.22 105 TYR A O 1
ATOM 812 N N . ARG A 1 106 ? 7.045 25.722 30.361 1.00 63.91 106 ARG A N 1
ATOM 813 C CA . ARG A 1 106 ? 8.290 25.061 30.779 1.00 63.91 106 ARG A CA 1
ATOM 814 C C . ARG A 1 106 ? 8.464 24.995 32.298 1.00 63.91 106 ARG A C 1
ATOM 816 O O . ARG A 1 106 ? 8.908 23.974 32.811 1.00 63.91 106 ARG A O 1
ATOM 823 N N . ALA A 1 107 ? 8.083 26.049 33.018 1.00 58.91 107 ALA A N 1
ATOM 824 C CA . ALA A 1 107 ? 8.213 26.097 34.474 1.00 58.91 107 ALA A CA 1
ATOM 825 C C . ALA A 1 107 ? 7.250 25.120 35.177 1.00 58.91 107 ALA A C 1
ATOM 827 O O . ALA A 1 107 ? 7.603 24.489 36.175 1.00 58.91 107 ALA A O 1
ATOM 828 N N . GLU A 1 108 ? 6.034 24.976 34.656 1.00 52.28 108 GLU A N 1
ATOM 829 C CA . GLU A 1 108 ? 5.008 24.057 35.145 1.00 52.28 108 GLU A CA 1
ATOM 830 C C . GLU A 1 108 ? 5.405 22.600 34.897 1.00 52.28 108 GLU A C 1
ATOM 832 O O . GLU A 1 108 ? 5.265 21.761 35.789 1.00 52.28 108 GLU A O 1
ATOM 837 N N . ILE A 1 109 ? 5.963 22.328 33.717 1.00 59.06 109 ILE A N 1
ATOM 838 C CA . ILE A 1 109 ? 6.522 21.031 33.337 1.00 59.06 109 ILE A CA 1
ATOM 839 C C . ILE A 1 109 ? 7.680 20.642 34.271 1.00 59.06 109 ILE A C 1
ATOM 841 O O . ILE A 1 109 ? 7.626 19.588 34.898 1.00 59.06 109 ILE A O 1
ATOM 845 N N . GLU A 1 110 ? 8.687 21.506 34.452 1.00 67.44 110 GLU A N 1
ATOM 846 C CA . GLU A 1 110 ? 9.841 21.237 35.332 1.00 67.44 110 GLU A CA 1
ATOM 847 C C . GLU A 1 110 ? 9.413 20.997 36.790 1.00 67.44 110 GLU A C 1
ATOM 849 O O . GLU A 1 110 ? 9.962 20.140 37.490 1.00 67.44 110 GLU A O 1
ATOM 854 N N . LYS A 1 111 ? 8.390 21.723 37.255 1.00 60.38 111 LYS A N 1
ATOM 855 C CA . LYS A 1 111 ? 7.803 21.526 38.584 1.00 60.38 111 LYS A CA 1
ATOM 856 C C . LYS A 1 111 ? 7.122 20.162 38.711 1.00 60.38 111 LYS A C 1
ATOM 858 O O . LYS A 1 111 ? 7.256 19.524 39.758 1.00 60.38 111 LYS A O 1
ATOM 863 N N . PHE A 1 112 ? 6.404 19.717 37.680 1.00 58.97 112 PHE A N 1
ATOM 864 C CA . PHE A 1 112 ? 5.808 18.384 37.643 1.00 58.97 112 PHE A CA 1
ATOM 865 C C . PHE A 1 112 ? 6.886 17.292 37.637 1.00 58.97 112 PHE A C 1
ATOM 867 O O . PHE A 1 112 ? 6.831 16.392 38.472 1.00 58.97 112 PHE A O 1
ATOM 874 N N . GLU A 1 113 ? 7.903 17.393 36.776 1.00 63.38 113 GLU A N 1
ATOM 875 C CA . GLU A 1 113 ? 9.006 16.422 36.708 1.00 63.38 113 GLU A CA 1
ATOM 876 C C . GLU A 1 113 ? 9.741 16.295 38.052 1.00 63.38 113 GLU A C 1
ATOM 878 O O . GLU A 1 113 ? 10.062 15.190 38.500 1.00 63.38 113 GLU A O 1
ATOM 883 N N . ALA A 1 114 ? 9.981 17.423 38.730 1.00 66.25 114 ALA A N 1
ATOM 884 C CA . ALA A 1 114 ? 10.601 17.450 40.051 1.00 66.25 114 ALA A CA 1
ATOM 885 C C . ALA A 1 114 ? 9.728 16.784 41.125 1.00 66.25 114 ALA A C 1
ATOM 887 O O . ALA A 1 114 ? 10.262 16.101 41.999 1.00 66.25 114 ALA A O 1
ATOM 888 N N . ALA A 1 115 ? 8.405 16.961 41.062 1.00 56.38 115 ALA A N 1
ATOM 889 C CA . ALA A 1 115 ? 7.472 16.278 41.951 1.00 56.38 115 ALA A CA 1
ATOM 890 C C . ALA A 1 115 ? 7.431 14.773 41.654 1.00 56.38 115 ALA A C 1
ATOM 892 O O . ALA A 1 115 ? 7.522 13.974 42.581 1.00 56.38 115 ALA A O 1
ATOM 893 N N . TYR A 1 116 ? 7.377 14.377 40.380 1.00 56.28 116 TYR A N 1
ATOM 894 C CA . TYR A 1 116 ? 7.291 12.975 39.974 1.00 56.28 116 TYR A CA 1
ATOM 895 C C . TYR A 1 116 ? 8.531 12.162 40.388 1.00 56.28 116 TYR A C 1
ATOM 897 O O . TYR A 1 116 ? 8.403 11.061 40.923 1.00 56.28 116 TYR A O 1
ATOM 905 N N . LYS A 1 117 ? 9.735 12.741 40.264 1.00 62.75 117 LYS A N 1
ATOM 906 C CA . LYS A 1 117 ? 10.999 12.122 40.716 1.00 62.75 117 LYS A CA 1
ATOM 907 C C . LYS A 1 117 ? 11.062 11.825 42.218 1.00 62.75 117 LYS A C 1
ATOM 909 O O . LYS A 1 117 ? 11.886 11.012 42.631 1.00 62.75 117 LYS A O 1
ATOM 914 N N . GLN A 1 118 ? 10.238 12.477 43.042 1.00 66.00 118 GLN A N 1
ATOM 915 C CA . GLN A 1 118 ? 10.143 12.153 44.472 1.00 66.00 118 GLN A CA 1
ATOM 916 C C . GLN A 1 118 ? 9.410 10.826 44.716 1.00 66.00 118 GLN A C 1
ATOM 918 O O . GLN A 1 118 ? 9.622 10.213 45.759 1.00 66.00 118 GLN A O 1
ATOM 923 N N . TYR A 1 119 ? 8.578 10.388 43.766 1.00 55.69 119 TYR A N 1
ATOM 924 C CA . TYR A 1 119 ? 7.754 9.182 43.867 1.00 55.69 119 TYR A CA 1
ATOM 925 C C . TYR A 1 119 ? 8.368 7.986 43.131 1.00 55.69 119 TYR A C 1
ATOM 927 O O . TYR A 1 119 ? 8.466 6.911 43.716 1.00 55.69 119 TYR A O 1
ATOM 935 N N . ASP A 1 120 ? 8.844 8.171 41.895 1.00 58.75 120 ASP A N 1
ATOM 936 C CA . ASP A 1 120 ? 9.628 7.167 41.159 1.00 58.75 120 ASP A CA 1
ATOM 937 C C . ASP A 1 120 ? 10.945 7.799 40.693 1.00 58.75 120 ASP A C 1
ATOM 939 O O . ASP A 1 120 ? 11.030 8.454 39.651 1.00 58.75 120 ASP A O 1
ATOM 943 N N . SER A 1 121 ? 12.001 7.606 41.487 1.00 70.31 121 SER A N 1
ATOM 944 C CA . SER A 1 121 ? 13.341 8.117 41.176 1.00 70.31 121 SER A CA 1
ATOM 945 C C . SER A 1 121 ? 13.998 7.411 39.982 1.00 70.31 121 SER A C 1
ATOM 947 O O . SER A 1 121 ? 14.997 7.911 39.463 1.00 70.31 121 SER A O 1
ATOM 949 N N . GLY A 1 122 ? 13.440 6.278 39.537 1.00 65.38 122 GLY A N 1
ATOM 950 C CA . GLY A 1 122 ? 13.861 5.519 38.360 1.00 65.38 122 GLY A CA 1
ATOM 951 C C . GLY A 1 122 ? 12.992 5.767 37.123 1.00 65.38 122 GLY A C 1
ATOM 952 O O . GLY A 1 122 ? 13.115 5.037 36.137 1.00 65.38 122 GLY A O 1
ATOM 953 N N . ALA A 1 123 ? 12.087 6.749 37.154 1.00 62.12 123 ALA A N 1
ATOM 954 C CA . ALA A 1 123 ? 11.273 7.101 36.001 1.00 62.12 123 ALA A CA 1
ATOM 955 C C . ALA A 1 123 ? 12.104 7.786 34.912 1.00 62.12 123 ALA A C 1
ATOM 957 O O . ALA A 1 123 ? 12.612 8.893 35.097 1.00 62.12 123 ALA A O 1
ATOM 958 N N . ASP A 1 124 ? 12.197 7.138 33.751 1.00 64.69 124 ASP A N 1
ATOM 959 C CA . ASP A 1 124 ? 12.722 7.761 32.543 1.00 64.69 124 ASP A CA 1
ATOM 960 C C . ASP A 1 124 ? 11.626 8.594 31.867 1.00 64.69 124 ASP A C 1
ATOM 962 O O . ASP A 1 124 ? 10.946 8.144 30.947 1.00 64.69 124 ASP A O 1
ATOM 966 N N . LEU A 1 125 ? 11.452 9.827 32.350 1.00 62.97 125 LEU A N 1
ATOM 967 C CA . LEU A 1 125 ? 10.524 10.815 31.779 1.00 62.97 125 LEU A CA 1
ATOM 968 C C . LEU A 1 125 ? 10.920 11.261 30.359 1.00 62.97 125 LEU A C 1
ATOM 970 O O . LEU A 1 125 ? 10.181 11.984 29.702 1.00 62.97 125 LEU A O 1
ATOM 974 N N . CYS A 1 126 ? 12.088 10.831 29.885 1.00 61.72 126 CYS A N 1
ATOM 975 C CA . CYS A 1 126 ? 12.596 11.082 28.545 1.00 61.72 126 CYS A CA 1
ATOM 976 C C . CYS A 1 126 ? 12.588 9.831 27.656 1.00 61.72 126 CYS A C 1
ATOM 978 O O . CYS A 1 126 ? 12.891 9.922 26.463 1.00 61.72 126 CYS A O 1
ATOM 980 N N . GLY A 1 127 ? 12.263 8.673 28.223 1.00 56.25 127 GLY A N 1
ATOM 981 C CA . GLY A 1 127 ? 12.127 7.413 27.513 1.00 56.25 127 GLY A CA 1
ATOM 982 C C . GLY A 1 127 ? 10.814 7.352 26.748 1.00 56.25 127 GLY A C 1
ATOM 983 O O . GLY A 1 127 ? 9.974 8.245 26.846 1.00 56.25 127 GLY A O 1
ATOM 984 N N . ASP A 1 128 ? 10.602 6.259 26.024 1.00 45.38 128 ASP A N 1
ATOM 985 C CA . ASP A 1 128 ? 9.403 6.047 25.196 1.00 45.38 128 ASP A CA 1
ATOM 986 C C . ASP A 1 128 ? 8.090 6.042 26.020 1.00 45.38 128 ASP A C 1
ATOM 988 O O . ASP A 1 128 ? 6.995 6.065 25.467 1.00 45.38 128 ASP A O 1
ATOM 992 N N . GLY A 1 129 ? 8.190 6.046 27.358 1.00 47.03 129 GLY A N 1
ATOM 993 C CA . GLY A 1 129 ? 7.077 6.116 28.303 1.00 47.03 129 GLY A CA 1
ATOM 994 C C . GLY A 1 129 ? 6.887 7.447 29.053 1.00 47.03 129 GLY A C 1
ATOM 995 O O . GLY A 1 129 ? 6.128 7.474 30.022 1.00 47.03 129 GLY A O 1
ATOM 996 N N . GLY A 1 130 ? 7.590 8.517 28.672 1.00 48.38 130 GLY A N 1
ATOM 997 C CA . GLY A 1 130 ? 7.696 9.762 29.448 1.00 48.38 130 GLY A CA 1
ATOM 998 C C . GLY A 1 130 ? 6.680 10.877 29.151 1.00 48.38 130 GLY A C 1
ATOM 999 O O . GLY A 1 130 ? 6.786 11.953 29.737 1.00 48.38 130 GLY A O 1
ATOM 1000 N N . ASP A 1 131 ? 5.723 10.654 28.250 1.00 53.84 131 ASP A N 1
ATOM 1001 C CA . ASP A 1 131 ? 4.870 11.722 27.708 1.00 53.84 131 ASP A CA 1
ATOM 1002 C C . ASP A 1 131 ? 3.759 12.195 28.684 1.00 53.84 131 ASP A C 1
ATOM 1004 O O . ASP A 1 131 ? 3.165 11.398 29.417 1.00 53.84 131 ASP A O 1
ATOM 1008 N N . LEU A 1 132 ? 3.452 13.503 28.681 1.00 52.47 132 LEU A N 1
ATOM 1009 C CA . LEU A 1 132 ? 2.485 14.193 29.553 1.00 52.47 132 LEU A CA 1
ATOM 1010 C C . LEU A 1 132 ? 1.423 14.960 28.740 1.00 52.47 132 LEU A C 1
ATOM 1012 O O . LEU A 1 132 ? 1.744 15.880 28.003 1.00 52.47 132 LEU A O 1
ATOM 1016 N N . LEU A 1 133 ? 0.136 14.655 28.904 1.00 53.09 133 LEU A N 1
ATOM 1017 C CA . LEU A 1 133 ? -0.979 15.331 28.211 1.00 53.09 133 LEU A CA 1
ATOM 1018 C C . LEU A 1 133 ? -1.462 16.575 28.984 1.00 53.09 133 LEU A C 1
ATOM 1020 O O . LEU A 1 133 ? -1.803 16.449 30.160 1.00 53.09 133 LEU A O 1
ATOM 1024 N N . PHE A 1 134 ? -1.510 17.765 28.358 1.00 42.88 134 PHE A N 1
ATOM 1025 C CA . PHE A 1 134 ? -1.716 19.046 29.078 1.00 42.88 134 PHE A CA 1
ATOM 1026 C C . PHE A 1 134 ? -2.997 19.839 28.725 1.00 42.88 134 PHE A C 1
ATOM 1028 O O . PHE A 1 134 ? -3.261 20.855 29.365 1.00 42.88 134 PHE A O 1
ATOM 1035 N N . GLY A 1 135 ? -3.827 19.424 27.758 1.00 43.94 135 GLY A N 1
ATOM 1036 C CA . GLY A 1 135 ? -4.982 20.227 27.310 1.00 43.94 135 GLY A CA 1
ATOM 1037 C C . GLY A 1 135 ? -6.312 19.474 27.288 1.00 43.94 135 GLY A C 1
ATOM 1038 O O . GLY A 1 135 ? -6.594 18.792 26.315 1.00 43.94 135 GLY A O 1
ATOM 1039 N N . ALA A 1 136 ? -7.164 19.592 28.318 1.00 41.12 136 ALA A N 1
ATOM 1040 C CA . ALA A 1 136 ? -8.458 18.889 28.303 1.00 41.12 136 ALA A CA 1
ATOM 1041 C C . ALA A 1 136 ? -9.511 19.446 29.287 1.00 41.12 136 ALA A C 1
ATOM 1043 O O . ALA A 1 136 ? -9.790 18.814 30.301 1.00 41.12 136 ALA A O 1
ATOM 1044 N N . TRP A 1 137 ? -10.141 20.595 29.000 1.00 33.44 137 TRP A N 1
ATOM 1045 C CA . TRP A 1 137 ? -11.391 20.992 29.692 1.00 33.44 137 TRP A CA 1
ATOM 1046 C C . TRP A 1 137 ? -12.576 21.153 28.723 1.00 33.44 137 TRP A C 1
ATOM 1048 O O . TRP A 1 137 ? -13.631 20.578 28.957 1.00 33.44 137 TRP A O 1
ATOM 1058 N N . GLU A 1 138 ? -12.406 21.828 27.579 1.00 33.31 138 GLU A N 1
ATOM 1059 C CA . GLU A 1 138 ? -13.496 22.040 26.597 1.00 33.31 138 GLU A CA 1
ATOM 1060 C C . GLU A 1 138 ? -13.844 20.803 25.738 1.00 33.31 138 GLU A C 1
ATOM 1062 O O . GLU A 1 138 ? -14.921 20.738 25.144 1.00 33.31 138 GLU A O 1
ATOM 1067 N N . ALA A 1 139 ? -12.972 19.789 25.702 1.00 45.66 139 ALA A N 1
ATOM 1068 C CA . ALA A 1 139 ? -13.177 18.554 24.935 1.00 45.66 139 ALA A CA 1
ATOM 1069 C C . ALA A 1 139 ? -14.177 17.569 25.588 1.00 45.66 139 ALA A C 1
ATOM 1071 O O . ALA A 1 139 ? -14.691 16.670 24.925 1.00 45.66 139 ALA A O 1
ATOM 1072 N N . TRP A 1 140 ? -14.481 17.722 26.880 1.00 47.81 140 TRP A N 1
ATOM 1073 C CA . TRP A 1 140 ? -15.130 16.677 27.683 1.00 47.81 140 TRP A CA 1
ATOM 1074 C C . TRP A 1 140 ? -16.639 16.561 27.531 1.00 47.81 140 TRP A C 1
ATOM 1076 O O . TRP A 1 140 ? -17.157 15.449 27.445 1.00 47.81 140 TRP A O 1
ATOM 1086 N N . GLU A 1 141 ? -17.346 17.687 27.446 1.00 45.00 141 GLU A N 1
ATOM 1087 C CA . GLU A 1 141 ? -18.791 17.673 27.185 1.00 45.00 141 GLU A CA 1
ATOM 1088 C C . GLU A 1 141 ? -19.083 17.027 25.819 1.00 45.00 141 GLU A C 1
ATOM 1090 O O . GLU A 1 141 ? -20.068 16.310 25.647 1.00 45.00 141 GLU A O 1
ATOM 1095 N N . GLN A 1 142 ? -18.152 17.194 24.877 1.00 47.28 142 GLN A N 1
ATOM 1096 C CA . GLN A 1 142 ? -18.226 16.637 23.532 1.00 47.28 142 GLN A CA 1
ATOM 1097 C C . GLN A 1 142 ? -17.913 15.134 23.525 1.00 47.28 142 GLN A C 1
ATOM 1099 O O . GLN A 1 142 ? -18.698 14.370 22.975 1.00 47.28 142 GLN A O 1
ATOM 1104 N N . VAL A 1 143 ? -16.836 14.677 24.179 1.00 52.25 143 VAL A N 1
ATOM 1105 C CA . VAL A 1 143 ? -16.510 13.238 24.298 1.00 52.25 143 VAL A CA 1
ATOM 1106 C C . VAL A 1 143 ? -17.619 12.469 25.021 1.00 52.25 143 VAL A C 1
ATOM 1108 O O . VAL A 1 143 ? -18.001 11.386 24.579 1.00 52.25 143 VAL A O 1
ATOM 1111 N N . ALA A 1 144 ? -18.196 13.045 26.077 1.00 53.06 144 ALA A N 1
ATOM 1112 C CA . ALA A 1 144 ? -19.346 12.458 26.754 1.00 53.06 144 ALA A CA 1
ATOM 1113 C C . ALA A 1 144 ? -20.567 12.351 25.815 1.00 53.06 144 ALA A C 1
ATOM 1115 O O . ALA A 1 144 ? -21.120 11.259 25.684 1.00 53.06 144 ALA A O 1
ATOM 1116 N N . ASP A 1 145 ? -20.949 13.426 25.103 1.00 52.59 145 ASP A N 1
ATOM 1117 C CA . ASP A 1 145 ? -22.057 13.409 24.119 1.00 52.59 145 ASP A CA 1
ATOM 1118 C C . ASP A 1 145 ? -21.856 12.362 23.007 1.00 52.59 145 ASP A C 1
ATOM 1120 O O . ASP A 1 145 ? -22.794 11.664 22.609 1.00 52.59 145 ASP A O 1
ATOM 1124 N N . LEU A 1 146 ? -20.616 12.197 22.540 1.00 54.03 146 LEU A N 1
ATOM 1125 C CA . LEU A 1 146 ? -20.241 11.220 21.515 1.00 54.03 146 LEU A CA 1
ATOM 1126 C C . LEU A 1 146 ? -20.424 9.773 21.995 1.00 54.03 146 LEU A C 1
ATOM 1128 O O . LEU A 1 146 ? -20.931 8.932 21.248 1.00 54.03 146 LEU A O 1
ATOM 1132 N N . LEU A 1 147 ? -20.074 9.484 23.248 1.00 56.62 147 LEU A N 1
ATOM 1133 C CA . LEU A 1 147 ? -20.209 8.151 23.839 1.00 56.62 147 LEU A CA 1
ATOM 1134 C C . LEU A 1 147 ? -21.674 7.766 24.076 1.00 56.62 147 LEU A C 1
ATOM 1136 O O . LEU A 1 147 ? -22.052 6.624 23.802 1.00 56.62 147 LEU A O 1
ATOM 1140 N N . TYR A 1 148 ? -22.526 8.717 24.475 1.00 58.28 148 TYR A N 1
ATOM 1141 C CA . TYR A 1 148 ? -23.971 8.472 24.581 1.00 58.28 148 TYR A CA 1
ATOM 1142 C C . TYR A 1 148 ? -24.587 8.054 23.243 1.00 58.28 148 TYR A C 1
ATOM 1144 O O . TYR A 1 148 ? -25.446 7.176 23.205 1.00 58.28 148 TYR A O 1
ATOM 1152 N N . LYS A 1 149 ? -24.135 8.654 22.138 1.00 52.75 149 LYS A N 1
ATOM 1153 C CA . LYS A 1 149 ? -24.603 8.308 20.786 1.00 52.75 149 LYS A CA 1
ATOM 1154 C C . LYS A 1 149 ? -24.063 6.968 20.285 1.00 52.75 149 LYS A C 1
ATOM 1156 O O . LYS A 1 149 ? -24.701 6.333 19.450 1.00 52.75 149 LYS A O 1
ATOM 1161 N N . CYS A 1 150 ? -22.896 6.558 20.773 1.00 56.38 150 CYS A N 1
ATOM 1162 C CA . CYS A 1 150 ? -22.165 5.372 20.333 1.00 56.38 150 CYS A CA 1
ATOM 1163 C C . CYS A 1 150 ? -22.767 4.042 20.846 1.00 56.38 150 CYS A C 1
ATOM 1165 O O . CYS A 1 150 ? -22.728 3.025 20.144 1.00 56.38 150 CYS A O 1
ATOM 1167 N N . GLY A 1 151 ? -23.371 4.044 22.041 1.00 58.00 151 GLY A N 1
ATOM 1168 C CA . GLY A 1 151 ? -24.129 2.912 22.590 1.00 58.00 151 GLY A CA 1
ATOM 1169 C C . GLY A 1 151 ? -23.316 1.857 23.364 1.00 58.00 151 GLY A C 1
ATOM 1170 O O . GLY A 1 151 ? -22.155 2.077 23.684 1.00 58.00 151 GLY A O 1
ATOM 1171 N N . PRO A 1 152 ? -23.891 0.686 23.704 1.00 53.06 152 PRO A N 1
ATOM 1172 C CA . PRO A 1 152 ? -23.294 -0.281 24.638 1.00 53.06 152 PRO A CA 1
ATOM 1173 C C . PRO A 1 152 ? -22.192 -1.128 23.994 1.00 53.06 152 PRO A C 1
ATOM 1175 O O . PRO A 1 152 ? -21.479 -1.857 24.668 1.00 53.06 152 PRO A O 1
ATOM 1178 N N . GLN A 1 153 ? -22.062 -1.040 22.673 1.00 54.47 153 GLN A N 1
ATOM 1179 C CA . GLN A 1 153 ? -20.989 -1.653 21.899 1.00 54.47 153 GLN A CA 1
ATOM 1180 C C . GLN A 1 153 ? -19.910 -0.624 21.545 1.00 54.47 153 GLN A C 1
ATOM 1182 O O . GLN A 1 153 ? -19.203 -0.798 20.556 1.00 54.47 153 GLN A O 1
ATOM 1187 N N . CYS A 1 154 ? -19.843 0.488 22.282 1.00 56.44 154 CYS A N 1
ATOM 1188 C CA . CYS A 1 154 ? -18.871 1.527 22.013 1.00 56.44 154 CYS A CA 1
ATOM 1189 C C . CYS A 1 154 ? -17.461 1.046 22.357 1.00 56.44 154 CYS A C 1
ATOM 1191 O O . CYS A 1 154 ? -17.122 0.843 23.521 1.00 56.44 154 CYS A O 1
ATOM 1193 N N . ASP A 1 155 ? -16.656 0.858 21.320 1.00 52.88 155 ASP A N 1
ATOM 1194 C CA . ASP A 1 155 ? -15.229 0.588 21.388 1.00 52.88 155 ASP A CA 1
ATOM 1195 C C . ASP A 1 155 ? -14.456 1.770 20.787 1.00 52.88 155 ASP A C 1
ATOM 1197 O O . ASP A 1 155 ? -15.045 2.683 20.192 1.00 52.88 155 ASP A O 1
ATOM 1201 N N . ARG A 1 156 ? -13.125 1.756 20.919 1.00 50.41 156 ARG A N 1
ATOM 1202 C CA . ARG A 1 156 ? -12.244 2.759 20.306 1.00 50.41 156 ARG A CA 1
ATOM 1203 C C . ARG A 1 156 ? -12.610 3.085 18.850 1.00 50.41 156 ARG A C 1
ATOM 1205 O O . ARG A 1 156 ? -12.612 4.253 18.473 1.00 50.41 156 ARG A O 1
ATOM 1212 N N . ASN A 1 157 ? -12.929 2.079 18.034 1.00 48.12 157 ASN A N 1
ATOM 1213 C CA . ASN A 1 157 ? -13.177 2.249 16.600 1.00 48.12 157 ASN A CA 1
ATOM 1214 C C . ASN A 1 157 ? -14.510 2.963 16.323 1.00 48.12 157 ASN A C 1
ATOM 1216 O O . ASN A 1 157 ? -14.600 3.769 15.395 1.00 48.12 157 ASN A O 1
ATOM 1220 N N . ARG A 1 158 ? -15.541 2.727 17.140 1.00 52.06 158 ARG A N 1
ATOM 1221 C CA . ARG A 1 158 ? -16.803 3.468 17.030 1.00 52.06 158 ARG A CA 1
ATOM 1222 C C . ARG A 1 158 ? -16.661 4.914 17.482 1.00 52.06 158 ARG A C 1
ATOM 1224 O O . ARG A 1 158 ? -17.175 5.787 16.792 1.00 52.06 158 ARG A O 1
ATOM 1231 N N . VAL A 1 159 ? -15.932 5.186 18.568 1.00 53.59 159 VAL A N 1
ATOM 1232 C CA . VAL A 1 159 ? -15.669 6.569 19.017 1.00 53.59 159 VAL A CA 1
ATOM 1233 C C . VAL A 1 159 ? -14.887 7.344 17.958 1.00 53.59 159 VAL A C 1
ATOM 1235 O O . VAL A 1 159 ? -15.267 8.461 17.606 1.00 53.59 159 VAL A O 1
ATOM 1238 N N . ALA A 1 160 ? -13.861 6.715 17.382 1.00 50.50 160 ALA A N 1
ATOM 1239 C CA . ALA A 1 160 ? -13.112 7.246 16.250 1.00 50.50 160 ALA A CA 1
ATOM 1240 C C . ALA A 1 160 ? -14.014 7.592 15.058 1.00 50.50 160 ALA A C 1
ATOM 1242 O O . ALA A 1 160 ? -13.923 8.687 14.509 1.00 50.50 160 ALA A O 1
ATOM 1243 N N . GLY A 1 161 ? -14.931 6.693 14.686 1.00 46.56 161 GLY A N 1
ATOM 1244 C CA . GLY A 1 161 ? -15.867 6.913 13.583 1.00 46.56 161 GLY A CA 1
ATOM 1245 C C . GLY A 1 161 ? -16.744 8.160 13.758 1.00 46.56 161 GLY A C 1
ATOM 1246 O O . GLY A 1 161 ? -16.963 8.884 12.782 1.00 46.56 161 GLY A O 1
ATOM 1247 N N . VAL A 1 162 ? -17.200 8.444 14.987 1.00 48.34 162 VAL A N 1
ATOM 1248 C CA . VAL A 1 162 ? -18.006 9.642 15.292 1.00 48.34 162 VAL A CA 1
ATOM 1249 C C . VAL A 1 162 ? -17.147 10.916 15.337 1.00 48.34 162 VAL A C 1
ATOM 1251 O O . VAL A 1 162 ? -17.589 11.959 14.858 1.00 48.34 162 VAL A O 1
ATOM 1254 N N . LEU A 1 163 ? -15.912 10.839 15.848 1.00 48.75 163 LEU A N 1
ATOM 1255 C CA . LEU A 1 163 ? -14.959 11.961 15.859 1.00 48.75 163 LEU A CA 1
ATOM 1256 C C . LEU A 1 163 ? -14.537 12.382 14.439 1.00 48.75 163 LEU A C 1
ATOM 1258 O O . LEU A 1 163 ? -14.472 13.573 14.143 1.00 48.75 163 LEU A O 1
ATOM 1262 N N . LEU A 1 164 ? -14.304 11.414 13.548 1.00 44.97 164 LEU A N 1
ATOM 1263 C CA . LEU A 1 164 ? -13.768 11.643 12.200 1.00 44.97 164 LEU A CA 1
ATOM 1264 C C . LEU A 1 164 ? -14.771 12.256 11.205 1.00 44.97 164 LEU A C 1
ATOM 1266 O O . LEU A 1 164 ? -14.351 12.8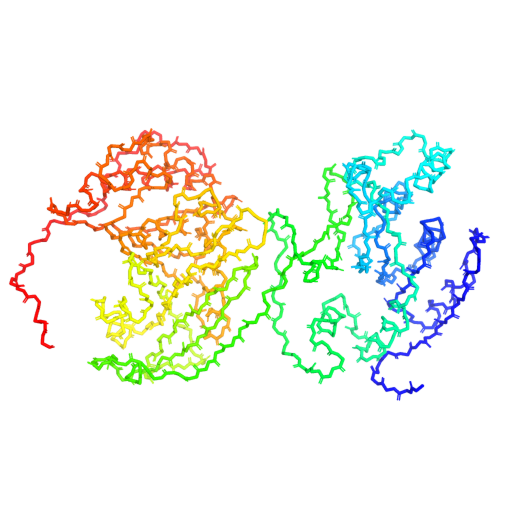86 10.240 1.00 44.97 164 LEU A O 1
ATOM 1270 N N . ASN A 1 165 ? -16.083 12.095 11.408 1.00 38.25 165 ASN A N 1
ATOM 1271 C CA . ASN A 1 165 ? -17.102 12.500 10.419 1.00 38.25 165 ASN A CA 1
ATOM 1272 C C . ASN A 1 165 ? -17.905 13.746 10.798 1.00 38.25 165 ASN A C 1
ATOM 1274 O O . ASN A 1 165 ? -18.829 14.142 10.082 1.00 38.25 165 ASN A O 1
ATOM 1278 N N . GLY A 1 166 ? -17.542 14.385 11.910 1.00 40.19 166 GLY A N 1
ATOM 1279 C CA . GLY A 1 166 ? -18.319 15.469 12.488 1.00 40.19 166 GLY A CA 1
ATOM 1280 C C . GLY A 1 166 ? -19.687 14.997 12.995 1.00 40.19 166 GLY A C 1
ATOM 1281 O O . GLY A 1 166 ? -20.233 13.970 12.601 1.00 40.19 166 GLY A O 1
ATOM 1282 N N . TYR A 1 167 ? -20.273 15.798 13.878 1.00 31.58 167 TYR A N 1
ATOM 1283 C CA . TYR A 1 167 ? -21.470 15.513 14.684 1.00 31.58 167 TYR A CA 1
ATOM 1284 C C . TYR A 1 167 ? -22.758 15.100 13.907 1.00 31.58 167 TYR A C 1
ATOM 1286 O O . TYR A 1 167 ? -23.777 14.809 14.535 1.00 31.58 167 TYR A O 1
ATOM 1294 N N . HIS A 1 168 ? -22.751 15.051 12.565 1.00 33.69 168 HIS A N 1
ATOM 1295 C CA . HIS A 1 168 ? -23.954 14.940 11.726 1.00 33.69 168 HIS A CA 1
ATOM 1296 C C . HIS A 1 168 ? -23.938 13.898 10.580 1.00 33.69 168 HIS A C 1
ATOM 1298 O O . HIS A 1 168 ? -24.934 13.835 9.858 1.00 33.69 168 HIS A O 1
ATOM 1304 N N . ALA A 1 169 ? -22.898 13.074 10.386 1.00 32.94 169 ALA A N 1
ATOM 1305 C CA . ALA A 1 169 ? -22.841 12.122 9.258 1.00 32.94 169 ALA A CA 1
ATOM 1306 C C . ALA A 1 169 ? -22.608 10.652 9.677 1.00 32.94 169 ALA A C 1
ATOM 1308 O O . ALA A 1 169 ? -21.917 10.370 10.650 1.00 32.94 169 ALA A O 1
ATOM 1309 N N . THR A 1 170 ? -23.201 9.708 8.932 1.00 31.06 170 THR A N 1
ATOM 1310 C CA . THR A 1 170 ? -23.086 8.243 9.119 1.00 31.06 170 THR A CA 1
ATOM 1311 C C . THR A 1 170 ? -22.024 7.615 8.214 1.00 31.06 170 THR A C 1
ATOM 1313 O O . THR A 1 170 ? -21.925 7.987 7.047 1.00 31.06 170 THR A O 1
ATOM 1316 N N . VAL A 1 171 ? -21.304 6.606 8.723 1.00 34.50 171 VAL A N 1
ATOM 1317 C CA . VAL A 1 171 ? -20.210 5.887 8.030 1.00 34.50 171 VAL A CA 1
ATOM 1318 C C . VAL A 1 171 ? -20.478 4.382 8.044 1.00 34.50 171 VAL A C 1
ATOM 1320 O O . VAL A 1 171 ? -21.065 3.866 8.995 1.00 34.50 171 VAL A O 1
ATOM 1323 N N . GLY A 1 172 ? -20.064 3.689 6.978 1.00 33.12 172 GLY A N 1
ATOM 1324 C CA . GLY A 1 172 ? -20.196 2.237 6.813 1.00 33.12 172 GLY A CA 1
ATOM 1325 C C . GLY A 1 172 ? -19.185 1.411 7.622 1.00 33.12 172 GLY A C 1
ATOM 1326 O O . GLY A 1 172 ? -18.155 1.909 8.060 1.00 33.12 172 GLY A O 1
ATOM 1327 N N . ALA A 1 173 ? -19.496 0.127 7.810 1.00 28.58 173 ALA A N 1
ATOM 1328 C CA . ALA A 1 173 ? -18.919 -0.760 8.827 1.00 28.58 173 ALA A CA 1
ATOM 1329 C C . ALA A 1 173 ? -17.543 -1.396 8.517 1.00 28.58 173 ALA A C 1
ATOM 1331 O O . ALA A 1 173 ? -17.125 -2.296 9.243 1.00 28.58 173 ALA A O 1
ATOM 1332 N N . ASN A 1 174 ? -16.821 -0.968 7.481 1.00 34.62 174 ASN A N 1
ATOM 1333 C CA . ASN A 1 174 ? -15.635 -1.697 7.015 1.00 34.62 174 ASN A CA 1
ATOM 1334 C C . ASN A 1 174 ? -14.338 -1.022 7.481 1.00 34.62 174 ASN A C 1
ATOM 1336 O O . ASN A 1 174 ? -13.728 -0.255 6.747 1.00 34.62 174 ASN A O 1
ATOM 1340 N N . CYS A 1 175 ? -13.935 -1.326 8.715 1.00 41.34 175 CYS A N 1
ATOM 1341 C CA . CYS A 1 175 ? -12.613 -1.031 9.269 1.00 41.34 175 CYS A CA 1
ATOM 1342 C C . CYS A 1 175 ? -11.861 -2.362 9.457 1.00 41.34 175 CYS A C 1
ATOM 1344 O O . CYS A 1 175 ? -12.091 -3.037 10.463 1.00 41.34 175 CYS A O 1
ATOM 1346 N N . PRO A 1 176 ? -11.021 -2.805 8.504 1.00 33.56 176 PRO A N 1
ATOM 1347 C CA . PRO A 1 176 ? -10.155 -3.955 8.712 1.00 33.56 176 PRO A CA 1
ATOM 1348 C C . PRO A 1 176 ? -8.825 -3.461 9.299 1.00 33.56 176 PRO A C 1
ATOM 1350 O O . PRO A 1 176 ? -8.047 -2.816 8.607 1.00 33.56 176 PRO A O 1
ATOM 1353 N N . VAL A 1 177 ? -8.548 -3.739 10.576 1.00 36.34 177 VAL A N 1
ATOM 1354 C CA . VAL A 1 177 ? -7.216 -3.499 11.165 1.00 36.34 177 VAL A CA 1
ATOM 1355 C C . VAL A 1 177 ? -6.589 -4.839 11.536 1.00 36.34 177 VAL A C 1
ATOM 1357 O O . VAL A 1 177 ? -7.095 -5.535 12.417 1.00 36.34 177 VAL A O 1
ATOM 1360 N N . ASP A 1 178 ? -5.491 -5.174 10.856 1.00 30.94 178 ASP A N 1
ATOM 1361 C CA . ASP A 1 178 ? -4.553 -6.250 11.193 1.00 30.94 178 ASP A CA 1
ATOM 1362 C C . ASP A 1 178 ? -3.373 -5.662 11.989 1.00 30.94 178 ASP A C 1
ATOM 1364 O O . ASP A 1 178 ? -2.934 -4.537 11.751 1.00 30.94 178 ASP A O 1
ATOM 1368 N N . PHE A 1 179 ? -2.892 -6.403 12.983 1.00 29.70 179 PHE A N 1
ATOM 1369 C CA . PHE A 1 179 ? -2.002 -5.935 14.040 1.00 29.70 179 PHE A CA 1
ATOM 1370 C C . PHE A 1 179 ? -0.706 -6.739 14.174 1.00 29.70 179 PHE A C 1
ATOM 1372 O O . PHE A 1 179 ? -0.130 -6.799 15.264 1.00 29.70 179 PHE A O 1
ATOM 1379 N N . HIS A 1 180 ? -0.203 -7.287 13.073 1.00 24.09 180 HIS A N 1
ATOM 1380 C CA . HIS A 1 180 ? 1.167 -7.777 12.997 1.00 24.09 180 HIS A CA 1
ATOM 1381 C C . HIS A 1 180 ? 2.039 -6.884 12.092 1.00 24.09 180 HIS A C 1
ATOM 1383 O O . HIS A 1 180 ? 1.768 -6.720 10.910 1.00 24.09 180 HIS A O 1
ATOM 1389 N N . ASN A 1 181 ? 3.114 -6.370 12.705 1.00 27.58 181 ASN A N 1
ATOM 1390 C CA . ASN A 1 181 ? 4.318 -5.735 12.146 1.00 27.58 181 ASN A CA 1
ATOM 1391 C C . ASN A 1 181 ? 4.209 -4.336 11.494 1.00 27.58 181 ASN A C 1
ATOM 1393 O O . ASN A 1 181 ? 3.809 -4.204 10.342 1.00 27.58 181 ASN A O 1
ATOM 1397 N N . GLY A 1 182 ? 4.766 -3.336 12.198 1.00 27.58 182 GLY A N 1
ATOM 1398 C CA . GLY A 1 182 ? 5.668 -2.359 11.568 1.00 27.58 182 GLY A CA 1
ATOM 1399 C C . GLY A 1 182 ? 5.244 -0.880 11.537 1.00 27.58 182 GLY A C 1
ATOM 1400 O O . GLY A 1 182 ? 4.667 -0.437 10.558 1.00 27.58 182 GLY A O 1
ATOM 1401 N N . ASP A 1 183 ? 5.631 -0.130 12.573 1.00 28.59 183 ASP A N 1
ATOM 1402 C CA . ASP A 1 183 ? 6.313 1.180 12.480 1.00 28.59 183 ASP A CA 1
ATOM 1403 C C . ASP A 1 183 ? 5.570 2.460 12.007 1.00 28.59 183 ASP A C 1
ATOM 1405 O O . ASP A 1 183 ? 5.851 2.999 10.942 1.00 28.59 183 ASP A O 1
ATOM 1409 N N . GLY A 1 184 ? 4.808 3.098 12.910 1.00 27.94 184 GLY A N 1
ATOM 1410 C CA . GLY A 1 184 ? 4.853 4.568 13.069 1.00 27.94 184 GLY A CA 1
ATOM 1411 C C . GLY A 1 184 ? 3.669 5.380 12.517 1.00 27.94 184 GLY A C 1
ATOM 1412 O O . GLY A 1 184 ? 3.229 5.212 11.391 1.00 27.94 184 GLY A O 1
ATOM 1413 N N . HIS A 1 185 ? 3.156 6.293 13.344 1.00 27.14 185 HIS A N 1
ATOM 1414 C CA . HIS A 1 185 ? 1.834 6.942 13.275 1.00 27.14 185 HIS A CA 1
ATOM 1415 C C . HIS A 1 185 ? 1.838 8.368 12.733 1.00 27.14 185 HIS A C 1
ATOM 1417 O O . HIS A 1 185 ? 2.809 9.051 13.022 1.00 27.14 185 HIS A O 1
ATOM 1423 N N . HIS A 1 186 ? 0.725 8.834 12.118 1.00 27.56 186 HIS A N 1
ATOM 1424 C CA . HIS A 1 186 ? 0.306 10.259 12.065 1.00 27.56 186 HIS A CA 1
ATOM 1425 C C . HIS A 1 186 ? -1.207 10.503 11.746 1.00 27.56 186 HIS A C 1
ATOM 1427 O O . HIS A 1 186 ? -1.952 9.570 11.471 1.00 27.56 186 HIS A O 1
ATOM 1433 N N . GLY A 1 187 ? -1.689 11.744 11.961 1.00 26.33 187 GLY A N 1
ATOM 1434 C CA . GLY A 1 187 ? -3.058 12.275 12.206 1.00 26.33 187 GLY A CA 1
ATOM 1435 C C . GLY A 1 187 ? -3.423 13.167 13.476 1.00 26.33 187 GLY A C 1
ATOM 1436 O O . GLY A 1 187 ? -4.268 12.839 14.273 1.00 26.33 187 GLY A O 1
ATOM 1437 N N . GLY A 1 188 ? -2.889 14.340 13.800 1.00 29.19 188 GLY A N 1
ATOM 1438 C CA . GLY A 1 188 ? -3.569 15.308 14.668 1.00 29.19 188 GLY A CA 1
ATOM 1439 C C . GLY A 1 188 ? -4.598 15.824 13.692 1.00 29.19 188 GLY A C 1
ATOM 1440 O O . GLY A 1 188 ? -4.227 16.547 12.772 1.00 29.19 188 GLY A O 1
ATOM 1441 N N . GLY A 1 189 ? -5.778 15.206 13.679 1.00 39.09 189 GLY A N 1
ATOM 1442 C CA . GLY A 1 189 ? -6.235 14.500 12.469 1.00 39.09 189 GLY A CA 1
ATOM 1443 C C . GLY A 1 189 ? -6.505 13.014 12.811 1.00 39.09 189 GLY A C 1
ATOM 1444 O O . GLY A 1 189 ? -6.903 12.713 13.927 1.00 39.09 189 GLY A O 1
ATOM 1445 N N . PRO A 1 190 ? -6.296 12.032 11.932 1.00 40.62 190 PRO A N 1
ATOM 1446 C CA . PRO A 1 190 ? -6.524 10.599 12.243 1.00 40.62 190 PRO A CA 1
ATOM 1447 C C . PRO A 1 190 ? -5.471 9.838 13.135 1.00 40.62 190 PRO A C 1
ATOM 1449 O O . PRO A 1 190 ? -5.240 8.660 12.914 1.00 40.62 190 PRO A O 1
ATOM 1452 N N . GLU A 1 191 ? -4.855 10.458 14.147 1.00 44.62 191 GLU A N 1
ATOM 1453 C CA . GLU A 1 191 ? -3.709 10.112 15.071 1.00 44.62 191 GLU A CA 1
ATOM 1454 C C . GLU A 1 191 ? -4.025 10.302 16.547 1.00 44.62 191 GLU A C 1
ATOM 1456 O O . GLU A 1 191 ? -3.123 10.276 17.376 1.00 44.62 191 GLU A O 1
ATOM 1461 N N . ASP A 1 192 ? -5.295 10.360 16.919 1.00 51.19 192 ASP A N 1
ATOM 1462 C CA . ASP A 1 192 ? -5.673 10.541 18.326 1.00 51.19 192 ASP A CA 1
ATOM 1463 C C . ASP A 1 192 ? -6.139 9.229 18.995 1.00 51.19 192 ASP A C 1
ATOM 1465 O O . ASP A 1 192 ? -6.779 9.233 20.051 1.00 51.19 192 ASP A O 1
ATOM 1469 N N . LEU A 1 193 ? -5.809 8.078 18.390 1.00 52.16 193 LEU A N 1
ATOM 1470 C CA . LEU A 1 193 ? -6.246 6.743 18.817 1.00 52.16 193 LEU A CA 1
ATOM 1471 C C . LEU A 1 193 ? -5.075 5.875 19.259 1.00 52.16 193 LEU A C 1
ATOM 1473 O O . LEU A 1 193 ? -4.129 5.667 18.499 1.00 52.16 193 LEU A O 1
ATOM 1477 N N . TYR A 1 194 ? -5.185 5.297 20.455 1.00 55.22 194 TYR A N 1
ATOM 1478 C CA . TYR A 1 194 ? -4.112 4.524 21.067 1.00 55.22 194 TYR A CA 1
ATOM 1479 C C . TYR A 1 194 ? -4.592 3.143 21.525 1.00 55.22 194 TYR A C 1
ATOM 1481 O O . TYR A 1 194 ? -5.759 2.934 21.870 1.00 55.22 194 TYR A O 1
ATOM 1489 N N . ARG A 1 195 ? -3.673 2.176 21.536 1.00 58.50 195 ARG A N 1
ATOM 1490 C CA . ARG A 1 195 ? -3.858 0.864 22.177 1.00 58.50 195 ARG A CA 1
ATOM 1491 C C . ARG A 1 195 ? -2.623 0.481 22.978 1.00 58.50 195 ARG A C 1
ATOM 1493 O O . ARG A 1 195 ? -1.530 0.957 22.677 1.00 58.50 195 ARG A O 1
ATOM 1500 N N . VAL A 1 196 ? -2.781 -0.415 23.945 1.00 58.06 196 VAL A N 1
ATOM 1501 C CA . VAL A 1 196 ? -1.632 -1.017 24.626 1.00 58.06 196 VAL A CA 1
ATOM 1502 C C . VAL A 1 196 ? -0.924 -2.001 23.686 1.00 58.06 196 VAL A C 1
ATOM 1504 O O . VAL A 1 196 ? -1.560 -2.877 23.103 1.00 58.06 196 VAL A O 1
ATOM 1507 N N . THR A 1 197 ? 0.392 -1.857 23.528 1.00 54.34 197 THR A N 1
ATOM 1508 C CA . THR A 1 197 ? 1.266 -2.825 22.846 1.00 54.34 197 THR A CA 1
ATOM 1509 C C . THR A 1 197 ? 2.551 -3.049 23.644 1.00 54.34 197 THR A C 1
ATOM 1511 O O . THR A 1 197 ? 2.876 -2.278 24.545 1.00 54.34 197 THR A O 1
ATOM 1514 N N . GLN A 1 198 ? 3.305 -4.090 23.301 1.00 57.47 198 GLN A N 1
ATOM 1515 C CA . GLN A 1 198 ? 4.623 -4.355 23.876 1.00 57.47 198 GLN A CA 1
ATOM 1516 C C . GLN A 1 198 ? 5.710 -3.592 23.106 1.00 57.47 198 GLN A C 1
ATOM 1518 O O . GLN A 1 198 ? 5.955 -3.876 21.936 1.00 57.47 198 GLN A O 1
ATOM 1523 N N . ILE A 1 199 ? 6.385 -2.654 23.773 1.00 44.19 199 ILE A N 1
ATOM 1524 C CA . ILE A 1 199 ? 7.555 -1.932 23.254 1.00 44.19 199 ILE A CA 1
ATOM 1525 C C . ILE A 1 199 ? 8.729 -2.229 24.186 1.00 44.19 199 ILE A C 1
ATOM 1527 O O . ILE A 1 199 ? 8.662 -1.966 25.387 1.00 44.19 199 ILE A O 1
ATOM 1531 N N . ASN A 1 200 ? 9.806 -2.810 23.651 1.00 51.72 200 ASN A N 1
ATOM 1532 C CA . ASN A 1 200 ? 11.013 -3.148 24.419 1.00 51.72 200 ASN A CA 1
ATOM 1533 C C . ASN A 1 200 ? 10.733 -3.975 25.699 1.00 51.72 200 ASN A C 1
ATOM 1535 O O . ASN A 1 200 ? 11.401 -3.802 26.717 1.00 51.72 200 ASN A O 1
ATOM 1539 N N . GLY A 1 201 ? 9.732 -4.865 25.658 1.00 58.41 201 GLY A N 1
ATOM 1540 C CA . GLY A 1 201 ? 9.347 -5.732 26.780 1.00 58.41 201 GLY A CA 1
ATOM 1541 C C . GLY A 1 201 ? 8.463 -5.081 27.853 1.00 58.41 201 GLY A C 1
ATOM 1542 O O . GLY A 1 201 ? 8.220 -5.704 28.885 1.00 58.41 201 GLY A O 1
ATOM 1543 N N . ASN A 1 202 ? 7.981 -3.853 27.632 1.00 52.88 202 ASN A N 1
ATOM 1544 C CA . ASN A 1 202 ? 7.035 -3.165 28.513 1.00 52.88 202 ASN A CA 1
ATOM 1545 C C . ASN A 1 202 ? 5.737 -2.843 27.764 1.00 52.88 202 ASN A C 1
ATOM 1547 O O . ASN A 1 202 ? 5.774 -2.512 26.578 1.00 52.88 202 ASN A O 1
ATOM 1551 N N . ASN A 1 203 ? 4.590 -2.883 28.454 1.00 59.81 203 ASN A N 1
ATOM 1552 C CA . ASN A 1 203 ? 3.358 -2.352 27.872 1.00 59.81 203 ASN A CA 1
ATOM 1553 C C . ASN A 1 203 ? 3.466 -0.827 27.767 1.00 59.81 203 ASN A C 1
ATOM 1555 O O . ASN A 1 203 ? 3.735 -0.152 28.764 1.00 59.81 203 ASN A O 1
ATOM 1559 N N . ALA A 1 204 ? 3.214 -0.305 26.576 1.00 55.94 204 ALA A N 1
ATOM 1560 C CA . ALA A 1 204 ? 3.172 1.114 26.272 1.00 55.94 204 ALA A CA 1
ATOM 1561 C C . ALA A 1 204 ? 1.954 1.417 25.393 1.00 55.94 204 ALA A C 1
ATOM 1563 O O . ALA A 1 204 ? 1.498 0.575 24.614 1.00 55.94 204 ALA A O 1
ATOM 1564 N N . TRP A 1 205 ? 1.431 2.631 25.516 1.00 57.16 205 TRP A N 1
ATOM 1565 C CA . TRP A 1 205 ? 0.452 3.176 24.595 1.00 57.16 205 TRP A CA 1
ATOM 1566 C C . TRP A 1 205 ? 1.128 3.442 23.255 1.00 57.16 205 TRP A C 1
ATOM 1568 O O . TRP A 1 205 ? 2.049 4.248 23.148 1.00 57.16 205 TRP A O 1
ATOM 1578 N N . TYR A 1 206 ? 0.649 2.758 22.229 1.00 50.06 206 TYR A N 1
ATOM 1579 C CA . TYR A 1 206 ? 1.039 2.945 20.841 1.00 50.06 206 TYR A CA 1
ATOM 1580 C C . TYR A 1 206 ? -0.062 3.745 20.162 1.00 50.06 206 TYR A C 1
ATOM 1582 O O . TYR A 1 206 ? -1.239 3.406 20.333 1.00 50.06 206 TYR A O 1
ATOM 1590 N N . ASN A 1 207 ? 0.304 4.800 19.430 1.00 47.12 207 ASN A N 1
ATOM 1591 C CA . ASN A 1 207 ? -0.639 5.521 18.575 1.00 47.12 207 ASN A CA 1
ATOM 1592 C C . ASN A 1 207 ? -1.149 4.522 17.500 1.00 47.12 207 ASN A C 1
ATOM 1594 O O . ASN A 1 207 ? -0.755 3.361 17.476 1.00 47.12 207 ASN A O 1
ATOM 1598 N N . THR A 1 208 ? -2.130 4.844 16.676 1.00 45.75 208 THR A N 1
ATOM 1599 C CA . THR A 1 208 ? -2.575 3.966 15.574 1.00 45.75 208 THR A CA 1
ATOM 1600 C C . THR A 1 208 ? -2.778 4.734 14.269 1.00 45.75 208 THR A C 1
ATOM 1602 O O . THR A 1 208 ? -3.464 4.241 13.387 1.00 45.75 208 THR A O 1
ATOM 1605 N N . GLY A 1 209 ? -2.158 5.916 14.152 1.00 41.75 209 GLY A N 1
ATOM 1606 C CA . GLY A 1 209 ? -2.369 6.944 13.132 1.00 41.75 209 GLY A CA 1
ATOM 1607 C C . GLY A 1 209 ? -2.668 6.503 11.689 1.00 41.75 209 GLY A C 1
ATOM 1608 O O . GLY A 1 209 ? -2.036 5.591 11.165 1.00 41.75 209 GLY A O 1
ATOM 1609 N N . PHE A 1 210 ? -3.592 7.259 11.080 1.00 39.56 210 PHE A N 1
ATOM 1610 C CA . PHE A 1 210 ? -4.217 7.215 9.751 1.00 39.56 210 PHE A CA 1
ATOM 1611 C C . PHE A 1 210 ? -5.144 6.019 9.491 1.00 39.56 210 PHE A C 1
ATOM 1613 O O . PHE A 1 210 ? -4.758 5.022 8.892 1.00 39.56 210 PHE A O 1
ATOM 1620 N N . CYS A 1 211 ? -6.433 6.174 9.823 1.00 36.66 211 CYS A N 1
ATOM 1621 C CA . CYS A 1 211 ? -7.480 5.431 9.117 1.00 36.66 211 CYS A CA 1
ATOM 1622 C C . CYS A 1 211 ? -7.371 5.722 7.609 1.00 36.66 211 CYS A C 1
ATOM 1624 O O . CYS A 1 211 ? -7.216 6.881 7.236 1.00 36.66 211 CYS A O 1
ATOM 1626 N N . GLU A 1 212 ? -7.482 4.714 6.745 1.00 42.47 212 GLU A N 1
ATOM 1627 C CA . GLU A 1 212 ? -7.682 4.896 5.299 1.00 42.47 212 GLU A CA 1
ATOM 1628 C C . GLU A 1 212 ? -8.924 5.786 5.101 1.00 42.47 212 GLU A C 1
ATOM 1630 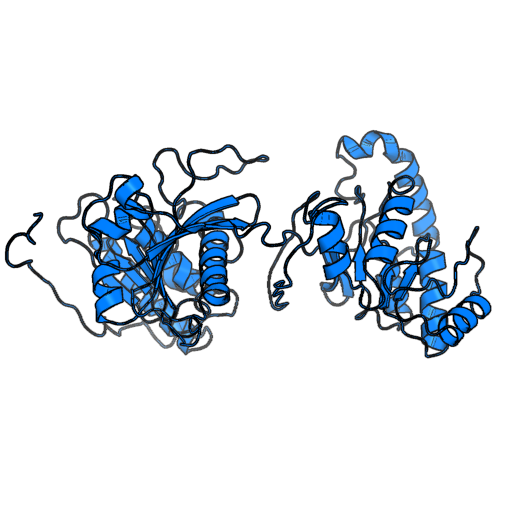O O . GLU A 1 212 ? -10.051 5.385 5.395 1.00 42.47 212 GLU A O 1
ATOM 1635 N N . THR A 1 213 ? -8.735 7.064 4.763 1.00 40.22 213 THR A N 1
ATOM 1636 C CA . THR A 1 213 ? -9.718 8.082 5.180 1.00 40.22 213 THR A CA 1
ATOM 1637 C C . THR A 1 213 ? -10.874 8.296 4.214 1.00 40.22 213 THR A C 1
ATOM 1639 O O . THR A 1 213 ? -11.847 8.947 4.599 1.00 40.22 213 THR A O 1
ATOM 1642 N N . THR A 1 214 ? -10.847 7.802 2.973 1.00 43.66 214 THR A N 1
ATOM 1643 C CA . THR A 1 214 ? -12.033 7.852 2.095 1.00 43.66 214 THR A CA 1
ATOM 1644 C C . THR A 1 214 ? -11.854 7.010 0.834 1.00 43.66 214 THR A C 1
ATOM 1646 O O . THR A 1 214 ? -11.095 7.390 -0.051 1.00 43.66 214 THR A O 1
ATOM 1649 N N . ILE A 1 215 ? -12.627 5.929 0.691 1.00 47.41 215 ILE A N 1
ATOM 1650 C CA . ILE A 1 215 ? -12.905 5.358 -0.632 1.00 47.41 215 ILE A CA 1
ATOM 1651 C C . ILE A 1 215 ? -14.134 6.075 -1.181 1.00 47.41 215 ILE A C 1
ATOM 1653 O O . ILE A 1 215 ? -15.224 6.007 -0.609 1.00 47.41 215 ILE A O 1
ATOM 1657 N N . ARG A 1 216 ? -13.962 6.792 -2.288 1.00 54.16 216 ARG A N 1
ATOM 1658 C CA . ARG A 1 216 ? -15.077 7.342 -3.065 1.00 54.16 216 ARG A CA 1
ATOM 1659 C C . ARG A 1 216 ? -14.995 6.797 -4.468 1.00 54.16 216 ARG A C 1
ATOM 1661 O O . ARG A 1 216 ? -14.179 7.276 -5.243 1.00 54.16 216 ARG A O 1
ATOM 1668 N N . CYS A 1 217 ? -15.839 5.821 -4.760 1.00 68.50 217 CYS A N 1
ATOM 1669 C CA . CYS A 1 217 ? -16.018 5.301 -6.102 1.00 68.50 217 CYS A CA 1
ATOM 1670 C C . CYS A 1 217 ? -17.232 5.968 -6.746 1.00 68.50 217 CYS A C 1
ATOM 1672 O O . CYS A 1 217 ? -18.307 6.041 -6.146 1.00 68.50 217 CYS A O 1
ATOM 1674 N N . VAL A 1 218 ? -17.054 6.472 -7.960 1.00 67.75 218 VAL A N 1
ATOM 1675 C CA . VAL A 1 218 ? -18.128 6.982 -8.807 1.00 67.75 218 VAL A CA 1
ATOM 1676 C C . VAL A 1 218 ? -18.099 6.221 -10.131 1.00 67.75 218 VAL A C 1
ATOM 1678 O O . VAL A 1 218 ? -17.013 5.995 -10.672 1.00 67.75 218 VAL A O 1
ATOM 1681 N N . PRO A 1 219 ? -19.262 5.817 -10.674 1.00 69.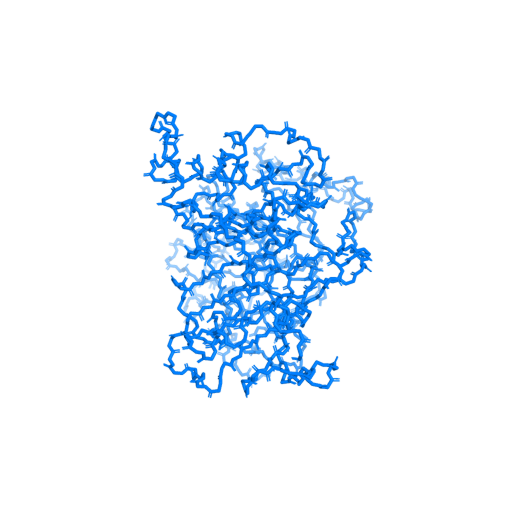75 219 PRO A N 1
ATOM 1682 C CA . PRO A 1 219 ? -19.324 5.349 -12.051 1.00 69.75 219 PRO A CA 1
ATOM 1683 C C . PRO A 1 219 ? -18.733 6.425 -12.959 1.00 69.75 219 PRO A C 1
ATOM 1685 O O . PRO A 1 219 ? -19.113 7.596 -12.850 1.00 69.75 219 PRO A O 1
ATOM 1688 N N . ALA A 1 220 ? -17.795 6.046 -13.818 1.00 65.75 220 ALA A N 1
ATOM 1689 C CA . ALA A 1 220 ? -17.105 6.989 -14.676 1.00 65.75 220 ALA A CA 1
ATOM 1690 C C . ALA A 1 220 ? -16.933 6.384 -16.067 1.00 65.75 220 ALA A C 1
ATOM 1692 O O . ALA A 1 220 ? -16.449 5.271 -16.227 1.00 65.75 220 ALA A O 1
ATOM 1693 N N . ASP A 1 221 ? -17.368 7.132 -17.075 1.00 63.12 221 ASP A N 1
ATOM 1694 C CA . ASP A 1 221 ? -17.265 6.727 -18.470 1.00 63.12 221 ASP A CA 1
ATOM 1695 C C . ASP A 1 221 ? -15.929 7.220 -19.040 1.00 63.12 221 ASP A C 1
ATOM 1697 O O . ASP A 1 221 ? -15.710 8.432 -19.151 1.00 63.12 221 ASP A O 1
ATOM 1701 N N . LEU A 1 222 ? -15.031 6.298 -19.403 1.00 61.62 222 LEU A N 1
ATOM 1702 C CA . LEU A 1 222 ? -13.767 6.647 -20.056 1.00 61.62 222 LEU A CA 1
ATOM 1703 C C . LEU A 1 222 ? -13.984 7.333 -21.415 1.00 61.62 222 LEU A C 1
ATOM 1705 O O . LEU A 1 222 ? -13.194 8.207 -21.787 1.00 61.62 222 LEU A O 1
ATOM 1709 N N . ALA A 1 223 ? -15.093 7.057 -22.114 1.00 57.88 223 ALA A N 1
ATOM 1710 C CA . ALA A 1 223 ? -15.424 7.744 -23.362 1.00 57.88 223 ALA A CA 1
ATOM 1711 C C . ALA A 1 223 ? -15.692 9.239 -23.135 1.00 57.88 223 ALA A C 1
ATOM 1713 O O . ALA A 1 223 ? -15.314 10.073 -23.962 1.00 57.88 223 ALA A O 1
ATOM 1714 N N . ALA A 1 224 ? -16.260 9.611 -21.982 1.00 50.75 224 ALA A N 1
ATOM 1715 C CA . ALA A 1 224 ? -16.426 11.011 -21.589 1.00 50.75 224 ALA A CA 1
ATOM 1716 C C . ALA A 1 224 ? -15.087 11.700 -21.256 1.00 50.75 224 ALA A C 1
ATOM 1718 O O . ALA A 1 224 ? -14.991 12.925 -21.353 1.00 50.75 224 ALA A O 1
ATOM 1719 N N . ALA A 1 225 ? -14.049 10.928 -20.915 1.00 51.12 225 ALA A N 1
ATOM 1720 C CA . ALA A 1 225 ? -12.677 11.400 -20.725 1.00 51.12 225 ALA A CA 1
ATOM 1721 C C . ALA A 1 225 ? -11.854 11.449 -22.034 1.00 51.12 225 ALA A C 1
ATOM 1723 O O . ALA A 1 225 ? -10.674 11.791 -21.991 1.00 51.12 225 ALA A O 1
ATOM 1724 N N . GLY A 1 226 ? -12.468 11.162 -23.193 1.00 53.03 226 GLY A N 1
ATOM 1725 C CA . GLY A 1 226 ? -11.833 11.253 -24.515 1.00 53.03 226 GLY A CA 1
ATOM 1726 C C . GLY A 1 226 ? -11.260 9.940 -25.058 1.00 53.03 226 GLY A C 1
ATOM 1727 O O . GLY A 1 226 ? -10.611 9.960 -26.102 1.00 53.03 226 GLY A O 1
ATOM 1728 N N . TRP A 1 227 ? -11.521 8.814 -24.391 1.00 61.41 227 TRP A N 1
ATOM 1729 C CA . TRP A 1 227 ? -10.985 7.497 -24.737 1.00 61.41 227 TRP A CA 1
ATOM 1730 C C . TRP A 1 227 ? -12.041 6.677 -25.479 1.00 61.41 227 TRP A C 1
ATOM 1732 O O . TRP A 1 227 ? -12.936 6.091 -24.877 1.00 61.41 227 TRP A O 1
ATOM 1742 N N . SER A 1 228 ? -11.985 6.667 -26.810 1.00 53.31 228 SER A N 1
ATOM 1743 C CA . SER A 1 228 ? -12.904 5.896 -27.651 1.00 53.31 228 SER A CA 1
ATOM 1744 C C . SER A 1 228 ? -12.172 4.690 -28.226 1.00 53.31 228 SER A C 1
ATOM 1746 O O . SER A 1 228 ? -11.420 4.892 -29.173 1.00 53.31 228 SER A O 1
ATOM 1748 N N . ASN A 1 229 ? -12.341 3.503 -27.627 1.00 65.50 229 ASN A N 1
ATOM 1749 C CA . ASN A 1 229 ? -12.126 2.163 -28.218 1.00 65.50 229 ASN A CA 1
ATOM 1750 C C . ASN A 1 229 ? -12.099 1.022 -27.175 1.00 65.50 229 ASN A C 1
ATOM 1752 O O . ASN A 1 229 ? -11.844 -0.110 -27.560 1.00 65.50 229 ASN A O 1
ATOM 1756 N N . GLU A 1 230 ? -12.392 1.270 -25.897 1.00 72.44 230 GLU A N 1
ATOM 1757 C CA . GLU A 1 230 ? -12.397 0.212 -24.876 1.00 72.44 230 GLU A CA 1
ATOM 1758 C C . GLU A 1 230 ? -13.505 -0.846 -25.076 1.00 72.44 230 GLU A C 1
ATOM 1760 O O . GLU A 1 230 ? -14.548 -0.562 -25.686 1.00 72.44 230 GLU A O 1
ATOM 1765 N N . PRO A 1 231 ? -13.299 -2.080 -24.577 1.00 80.69 231 PRO A N 1
ATOM 1766 C CA . PRO A 1 231 ? -14.305 -3.132 -24.611 1.00 80.69 231 PRO A CA 1
ATOM 1767 C C . PRO A 1 231 ? -15.485 -2.837 -23.663 1.00 80.69 231 PRO A C 1
ATOM 1769 O O . PRO A 1 231 ? -15.481 -1.883 -22.891 1.00 80.69 231 PRO A O 1
ATOM 1772 N N . SER A 1 232 ? -16.548 -3.638 -23.756 1.00 84.12 232 SER A N 1
ATOM 1773 C CA . SER A 1 232 ? -17.892 -3.315 -23.245 1.00 84.12 232 SER A CA 1
ATOM 1774 C C . SER A 1 232 ? -18.079 -3.285 -21.721 1.00 84.12 232 SER A C 1
ATOM 1776 O O . SER A 1 232 ? -19.171 -2.940 -21.259 1.00 84.12 232 SER A O 1
ATOM 1778 N N . GLY A 1 233 ? -17.070 -3.691 -20.949 1.00 85.75 233 GLY A N 1
ATOM 1779 C CA . GLY A 1 233 ? -17.065 -3.592 -19.489 1.00 85.75 233 GLY A CA 1
ATOM 1780 C C . GLY A 1 233 ? -17.177 -2.164 -18.949 1.00 85.75 233 GLY A C 1
ATOM 1781 O O . GLY A 1 233 ? -17.302 -1.183 -19.681 1.00 85.75 233 GLY A O 1
ATOM 1782 N N . THR A 1 234 ? -17.173 -2.051 -17.625 1.00 88.25 234 THR A N 1
ATOM 1783 C CA . THR A 1 234 ? -17.378 -0.781 -16.924 1.00 88.25 234 THR A CA 1
ATOM 1784 C C . THR A 1 234 ? -16.136 -0.346 -16.176 1.00 88.25 234 THR A C 1
ATOM 1786 O O . THR A 1 234 ? -15.539 -1.137 -15.447 1.00 88.25 234 THR A O 1
ATOM 1789 N N . HIS A 1 235 ? -15.821 0.944 -16.269 1.00 87.62 235 HIS A N 1
ATOM 1790 C CA . HIS A 1 235 ? -14.813 1.578 -15.433 1.00 87.62 235 HIS A CA 1
ATOM 1791 C C . HIS A 1 235 ? -15.446 2.282 -14.235 1.00 87.62 235 HIS A C 1
ATOM 1793 O O . HIS A 1 235 ? -16.458 2.984 -14.331 1.00 87.62 235 HIS A O 1
ATOM 1799 N N . VAL A 1 236 ? -14.815 2.116 -13.080 1.00 86.25 236 VAL A N 1
ATOM 1800 C CA . VAL A 1 236 ? -15.174 2.810 -11.846 1.00 86.25 236 VAL A CA 1
ATOM 1801 C C . VAL A 1 236 ? -13.995 3.676 -11.437 1.00 86.25 236 VAL A C 1
ATOM 1803 O O . VAL A 1 236 ? -12.887 3.175 -11.264 1.00 86.25 236 VAL A O 1
ATOM 1806 N N . LEU A 1 237 ? -14.226 4.981 -11.283 1.00 84.44 237 LEU A N 1
ATOM 1807 C CA . LEU A 1 237 ? -13.213 5.897 -10.772 1.00 84.44 237 LEU A CA 1
ATOM 1808 C C . LEU A 1 237 ? -13.331 5.959 -9.257 1.00 84.44 237 LEU A C 1
ATOM 1810 O O . LEU A 1 237 ? -14.329 6.441 -8.721 1.00 84.44 237 LEU A O 1
ATOM 1814 N N . CYS A 1 238 ? -12.291 5.510 -8.577 1.00 84.31 238 CYS A N 1
ATOM 1815 C CA . CYS A 1 238 ? -12.180 5.535 -7.135 1.00 84.31 238 CYS A CA 1
ATOM 1816 C C . CYS A 1 238 ? -11.078 6.500 -6.686 1.00 84.31 238 CYS A C 1
ATOM 1818 O O . CYS A 1 238 ? -10.250 6.960 -7.472 1.00 84.31 238 CYS A O 1
ATOM 1820 N N . SER A 1 239 ? -11.069 6.819 -5.398 1.00 81.88 239 SER A N 1
ATOM 1821 C CA . SER A 1 239 ? -9.985 7.542 -4.736 1.00 81.88 239 SER A CA 1
ATOM 1822 C C . SER A 1 239 ? -9.591 6.785 -3.486 1.00 81.88 239 SER A C 1
ATOM 1824 O O . SER A 1 239 ? -10.460 6.230 -2.818 1.00 81.88 239 SER A O 1
ATOM 1826 N N . TYR A 1 240 ? -8.299 6.769 -3.184 1.00 79.06 240 TYR A N 1
ATOM 1827 C CA . TYR A 1 240 ? -7.740 6.203 -1.967 1.00 79.06 240 TYR A CA 1
ATOM 1828 C C . TYR A 1 240 ? -6.739 7.185 -1.364 1.00 79.06 240 TYR A C 1
ATOM 1830 O O . TYR A 1 240 ? -5.959 7.818 -2.085 1.00 79.06 240 TYR A O 1
ATOM 1838 N N . SER A 1 241 ? -6.772 7.303 -0.040 1.00 70.06 241 SER A N 1
ATOM 1839 C CA . SER A 1 241 ? -5.921 8.215 0.714 1.00 70.06 241 SER A CA 1
ATOM 1840 C C . SER A 1 241 ? -5.264 7.483 1.875 1.00 70.06 241 SER A C 1
ATOM 1842 O O . SER A 1 241 ? -5.937 6.829 2.671 1.00 70.06 241 SER A O 1
ATOM 1844 N N . THR A 1 242 ? -3.948 7.633 1.988 1.00 62.19 242 THR A N 1
ATOM 1845 C CA . THR A 1 242 ? -3.142 7.127 3.102 1.00 62.19 242 THR A CA 1
ATOM 1846 C C . THR A 1 242 ? -1.946 8.048 3.310 1.00 62.19 242 THR A C 1
ATOM 1848 O O . THR A 1 242 ? -1.437 8.610 2.346 1.00 62.19 242 THR A O 1
ATOM 1851 N N . GLN A 1 243 ? -1.502 8.248 4.553 1.00 62.28 243 GLN A N 1
ATOM 1852 C CA . GLN A 1 243 ? -0.291 9.032 4.870 1.00 62.28 243 GLN A CA 1
ATOM 1853 C C . GLN A 1 243 ? -0.273 10.457 4.280 1.00 62.28 243 GLN A C 1
ATOM 1855 O O . GLN A 1 243 ? 0.769 10.971 3.885 1.00 62.28 243 GLN A O 1
ATOM 1860 N N . GLY A 1 244 ? -1.441 11.100 4.163 1.00 57.66 244 GLY A N 1
ATOM 1861 C CA . GLY A 1 244 ? -1.568 12.420 3.528 1.00 57.66 244 GLY A CA 1
ATOM 1862 C C . GLY A 1 244 ? -1.400 12.420 2.002 1.00 57.66 244 GLY A C 1
ATOM 1863 O O . GLY A 1 244 ? -1.582 13.461 1.374 1.00 57.66 244 GLY A O 1
ATOM 1864 N N . LEU A 1 245 ? -1.121 11.264 1.400 1.00 70.44 245 LEU A N 1
ATOM 1865 C CA . LEU A 1 245 ? -1.119 11.040 -0.037 1.00 70.44 245 LEU A CA 1
ATOM 1866 C C . LEU A 1 245 ? -2.524 10.645 -0.482 1.00 70.44 245 LEU A C 1
ATOM 1868 O O . LEU A 1 245 ? -3.245 9.931 0.217 1.00 70.44 245 LEU A O 1
ATOM 1872 N N . THR A 1 246 ? -2.925 11.106 -1.659 1.00 76.81 246 THR A N 1
ATOM 1873 C CA . THR A 1 246 ? -4.185 10.701 -2.289 1.00 76.81 246 THR A CA 1
ATOM 1874 C C . THR A 1 246 ? -3.919 10.349 -3.737 1.00 76.81 246 THR A C 1
ATOM 1876 O O . THR A 1 246 ? -3.249 11.108 -4.441 1.00 76.81 246 THR A O 1
ATOM 1879 N N . ARG A 1 247 ? -4.472 9.228 -4.201 1.00 86.12 247 ARG A N 1
ATOM 1880 C CA . ARG A 1 247 ? -4.563 8.921 -5.629 1.00 86.12 247 ARG A CA 1
ATOM 1881 C C . ARG A 1 247 ? -5.976 8.546 -5.994 1.00 86.12 247 ARG A C 1
ATOM 1883 O O . ARG A 1 247 ? -6.652 7.804 -5.282 1.00 86.12 247 ARG A O 1
ATOM 1890 N N . SER A 1 248 ? -6.381 9.033 -7.154 1.00 89.31 248 SER A N 1
ATOM 1891 C CA . SER A 1 248 ? -7.464 8.398 -7.878 1.00 89.31 248 SER A CA 1
ATOM 1892 C C . SER A 1 248 ? -6.946 7.144 -8.574 1.00 89.31 248 SER A C 1
ATOM 1894 O O . SER A 1 248 ? -5.765 7.046 -8.901 1.00 89.31 248 SER A O 1
ATOM 1896 N N . TYR A 1 249 ? -7.823 6.180 -8.792 1.00 93.06 249 TYR A N 1
ATOM 1897 C CA . TYR A 1 249 ? -7.520 4.967 -9.533 1.00 93.06 249 TYR A CA 1
ATOM 1898 C C . TYR A 1 249 ? -8.773 4.493 -10.247 1.00 93.06 249 TYR A C 1
ATOM 1900 O O . TYR A 1 249 ? -9.890 4.726 -9.783 1.00 93.06 249 TYR A O 1
ATOM 1908 N N . TRP A 1 250 ? -8.581 3.841 -11.381 1.00 92.69 250 TRP A N 1
ATOM 1909 C CA . TRP A 1 250 ? -9.664 3.243 -12.141 1.00 92.69 250 TRP A CA 1
ATOM 1910 C C . TRP A 1 250 ? -9.708 1.746 -11.880 1.00 92.69 250 TRP A C 1
ATOM 1912 O O . TRP A 1 250 ? -8.660 1.122 -11.742 1.00 92.69 250 TRP A O 1
ATOM 1922 N N . VAL A 1 251 ? -10.903 1.173 -11.826 1.00 93.94 251 VAL A N 1
ATOM 1923 C CA . VAL A 1 251 ? -11.101 -0.278 -11.825 1.00 93.94 251 VAL A CA 1
ATOM 1924 C C . VAL A 1 251 ? -11.925 -0.643 -13.045 1.00 93.94 251 VAL A C 1
ATOM 1926 O O . VAL A 1 251 ? -13.026 -0.119 -13.211 1.00 93.94 251 VAL A O 1
ATOM 1929 N N . TYR A 1 252 ? -11.394 -1.517 -13.892 1.00 93.69 252 TYR A N 1
ATOM 1930 C CA . TYR A 1 252 ? -12.128 -2.121 -14.991 1.00 93.69 252 TYR A CA 1
ATOM 1931 C C . TYR A 1 252 ? -12.778 -3.428 -14.546 1.00 93.69 252 TYR A C 1
ATOM 1933 O O . TYR A 1 252 ? -12.114 -4.337 -14.036 1.00 93.69 252 TYR A O 1
ATOM 1941 N N . GLN A 1 253 ? -14.085 -3.514 -14.771 1.00 93.25 253 GLN A N 1
ATOM 1942 C CA . GLN A 1 253 ? -14.913 -4.677 -14.496 1.00 93.25 253 GLN A CA 1
ATOM 1943 C C . GLN A 1 253 ? -15.471 -5.210 -15.822 1.00 93.25 253 GLN A C 1
ATOM 1945 O O . GLN A 1 253 ? -16.241 -4.503 -16.480 1.00 93.25 253 GLN A O 1
ATOM 1950 N N . PRO A 1 254 ? -15.128 -6.447 -16.228 1.00 93.75 254 PRO A N 1
ATOM 1951 C CA . PRO A 1 254 ? -15.718 -7.069 -17.408 1.00 93.75 254 PRO A CA 1
ATOM 1952 C C . PRO A 1 254 ? -17.254 -7.107 -17.333 1.00 93.75 254 PRO A C 1
ATOM 1954 O O . PRO A 1 254 ? -17.804 -7.197 -16.236 1.00 93.75 254 PRO A O 1
ATOM 1957 N N . PRO A 1 255 ? -17.980 -7.176 -18.463 1.00 92.00 255 PRO A N 1
ATOM 1958 C CA . PRO A 1 255 ? -19.446 -7.280 -18.468 1.00 92.00 255 PRO A CA 1
ATOM 1959 C C . PRO A 1 255 ? -19.980 -8.493 -17.699 1.00 92.00 255 PRO A C 1
ATOM 1961 O O . PRO A 1 255 ? -21.122 -8.511 -17.246 1.00 92.00 255 PRO A O 1
ATOM 1964 N N . THR A 1 256 ? -19.158 -9.538 -17.592 1.00 90.88 256 THR A N 1
ATOM 1965 C CA . THR A 1 256 ? -19.457 -10.766 -16.853 1.00 90.88 256 THR A CA 1
ATOM 1966 C C . THR A 1 256 ? -19.138 -10.673 -15.362 1.00 90.88 256 THR A C 1
ATOM 1968 O O . THR A 1 256 ? -19.361 -11.652 -14.655 1.00 90.88 256 THR A O 1
ATOM 1971 N N . TRP A 1 257 ? -18.579 -9.555 -14.888 1.00 91.62 257 TRP A N 1
ATOM 1972 C CA . TRP A 1 257 ? -18.260 -9.365 -13.479 1.00 91.62 257 TRP A CA 1
ATOM 1973 C C . TRP A 1 257 ? -19.512 -9.467 -12.608 1.00 91.62 257 TRP A C 1
ATOM 1975 O O . TRP A 1 257 ? -20.596 -8.992 -12.949 1.00 91.62 257 TRP A O 1
ATOM 1985 N N . SER A 1 258 ? -19.339 -10.123 -11.466 1.00 83.50 258 SER A N 1
ATOM 1986 C CA . SER A 1 258 ? -20.384 -10.368 -10.488 1.00 83.50 258 SER A CA 1
ATOM 1987 C C . SER A 1 258 ? -19.754 -10.376 -9.099 1.00 83.50 258 SER A C 1
ATOM 1989 O O . SER A 1 258 ? -18.813 -11.143 -8.878 1.00 83.50 258 SER A O 1
ATOM 1991 N N . PRO A 1 259 ? -20.296 -9.609 -8.135 1.00 78.88 259 PRO A N 1
ATOM 1992 C CA . PRO A 1 259 ? -19.784 -9.583 -6.765 1.00 78.88 259 PRO A CA 1
ATOM 1993 C C . PRO A 1 259 ? -20.003 -10.908 -6.011 1.00 78.88 259 PRO A C 1
ATOM 1995 O O . PRO A 1 259 ? -19.511 -11.067 -4.899 1.00 78.88 259 PRO A O 1
ATOM 1998 N N . ALA A 1 260 ? -20.763 -11.854 -6.579 1.00 77.50 260 ALA A N 1
ATOM 1999 C CA . ALA A 1 260 ? -20.952 -13.188 -6.006 1.00 77.50 260 ALA A CA 1
ATOM 2000 C C . ALA A 1 260 ? -19.795 -14.154 -6.320 1.00 77.50 260 ALA A C 1
ATOM 2002 O O . ALA A 1 260 ? -19.643 -15.164 -5.633 1.00 77.50 260 ALA A O 1
ATOM 2003 N N . ASP A 1 261 ? -19.001 -13.853 -7.348 1.00 83.19 261 ASP A N 1
ATOM 2004 C CA . ASP A 1 261 ? -17.889 -14.684 -7.801 1.00 83.19 261 ASP A CA 1
ATOM 2005 C C . ASP A 1 261 ? -16.561 -14.130 -7.280 1.00 83.19 261 ASP A C 1
ATOM 2007 O O . ASP A 1 261 ? -16.456 -12.952 -6.944 1.00 83.19 261 ASP A O 1
ATOM 2011 N N . SER A 1 262 ? -15.541 -14.986 -7.203 1.00 86.31 262 SER A N 1
ATOM 2012 C CA . SER A 1 262 ? -14.194 -14.583 -6.797 1.00 86.31 262 SER A CA 1
ATOM 2013 C C . SER A 1 262 ? -13.315 -14.349 -8.026 1.00 86.31 262 SER A C 1
ATOM 2015 O O . SER A 1 262 ? -13.073 -15.279 -8.807 1.00 86.31 262 SER A O 1
ATOM 2017 N N . TRP A 1 263 ? -12.833 -13.118 -8.197 1.00 92.38 263 TRP A N 1
ATOM 2018 C CA . TRP A 1 263 ? -12.111 -12.676 -9.397 1.00 92.38 263 TRP A CA 1
ATOM 2019 C C . TRP A 1 263 ? -10.604 -12.531 -9.143 1.00 92.38 263 TRP A C 1
ATOM 2021 O O . TRP A 1 263 ? -10.220 -12.138 -8.046 1.00 92.38 263 TRP A O 1
ATOM 2031 N N . PRO A 1 264 ? -9.729 -12.834 -10.115 1.00 97.75 264 PRO A N 1
ATOM 2032 C CA . PRO A 1 264 ? -8.354 -12.340 -10.116 1.00 97.75 264 PRO A CA 1
ATOM 2033 C C . PRO A 1 264 ? -8.305 -10.820 -10.317 1.00 97.75 264 PRO A C 1
ATOM 2035 O O . PRO A 1 264 ? -9.227 -10.243 -10.899 1.00 97.75 264 PRO A O 1
ATOM 2038 N N . LEU A 1 265 ? -7.202 -10.196 -9.910 1.00 98.56 265 LEU A N 1
ATOM 2039 C CA . LEU A 1 265 ? -6.922 -8.775 -10.125 1.00 98.56 265 LEU A CA 1
ATOM 2040 C C . LEU A 1 265 ? -5.523 -8.594 -10.716 1.00 98.56 265 LEU A C 1
ATOM 2042 O O . LEU A 1 265 ? -4.571 -9.200 -10.237 1.00 98.56 265 LEU A O 1
ATOM 2046 N N . ILE A 1 266 ? -5.392 -7.705 -11.697 1.00 98.69 266 ILE A N 1
ATOM 2047 C CA . ILE A 1 266 ? -4.096 -7.196 -12.152 1.00 98.69 266 ILE A CA 1
ATOM 2048 C C . ILE A 1 266 ? -4.028 -5.696 -11.858 1.00 98.69 266 ILE A C 1
ATOM 2050 O O . ILE A 1 266 ? -4.896 -4.932 -12.275 1.00 98.69 266 ILE A O 1
ATOM 2054 N N . VAL A 1 267 ? -2.996 -5.266 -11.137 1.00 98.75 267 VAL A N 1
ATOM 2055 C CA . VAL A 1 267 ? -2.688 -3.850 -10.907 1.00 98.75 267 VAL A CA 1
ATOM 2056 C C . VAL A 1 267 ? -1.678 -3.404 -11.957 1.00 98.75 267 VAL A C 1
ATOM 2058 O O . VAL A 1 267 ? -0.569 -3.932 -12.003 1.00 98.75 267 VAL A O 1
ATOM 2061 N N . VAL A 1 268 ? -2.051 -2.441 -12.798 1.00 98.56 268 VAL A N 1
ATOM 2062 C CA . VAL A 1 268 ? -1.248 -1.997 -13.945 1.00 98.56 268 VAL A CA 1
ATOM 2063 C C . VAL A 1 268 ? -0.730 -0.578 -13.702 1.00 98.56 268 VAL A C 1
ATOM 2065 O O . VAL A 1 268 ? -1.507 0.370 -13.572 1.00 98.56 268 VAL A O 1
ATOM 2068 N N . LEU A 1 269 ? 0.594 -0.430 -13.640 1.00 98.31 269 LEU A N 1
ATOM 2069 C CA . LEU A 1 269 ? 1.288 0.819 -13.327 1.00 98.31 269 LEU A CA 1
ATOM 2070 C C . LEU A 1 269 ? 1.856 1.471 -14.595 1.00 98.31 269 LEU A C 1
ATOM 2072 O O . LEU A 1 269 ? 2.673 0.886 -15.310 1.00 98.31 269 LEU A O 1
ATOM 2076 N N . HIS A 1 270 ? 1.429 2.706 -14.849 1.00 96.31 270 HIS A N 1
ATOM 2077 C CA . HIS A 1 270 ? 1.812 3.494 -16.021 1.00 96.31 270 HIS A CA 1
ATOM 2078 C C . HIS A 1 270 ? 3.253 4.041 -15.947 1.00 96.31 270 HIS A C 1
ATOM 2080 O O . HIS A 1 270 ? 3.856 4.109 -14.870 1.00 96.31 270 HIS A O 1
ATOM 2086 N N . GLY A 1 271 ? 3.797 4.467 -17.091 1.00 93.00 271 GLY A N 1
ATOM 2087 C CA . GLY A 1 271 ? 5.091 5.145 -17.195 1.00 93.00 271 GLY A CA 1
ATOM 2088 C C . GLY A 1 271 ? 5.024 6.638 -16.850 1.00 93.00 271 GLY A C 1
ATOM 2089 O O . GLY A 1 271 ? 3.975 7.174 -16.494 1.00 93.00 271 GLY A O 1
ATOM 2090 N N . CYS A 1 272 ? 6.150 7.356 -16.949 1.00 90.19 272 CYS A N 1
ATOM 2091 C CA . CYS A 1 272 ? 6.114 8.816 -16.805 1.00 90.19 272 CYS A CA 1
ATOM 2092 C C . CYS A 1 272 ? 5.185 9.442 -17.862 1.00 90.19 272 CYS A C 1
ATOM 2094 O O . CYS A 1 272 ? 5.084 8.945 -18.978 1.00 90.19 272 CYS A O 1
ATOM 2096 N N . THR A 1 273 ? 4.598 10.598 -17.552 1.00 86.25 273 THR A N 1
ATOM 2097 C CA . THR A 1 273 ? 3.697 11.410 -18.400 1.00 86.25 273 THR A CA 1
ATOM 2098 C C . THR A 1 273 ? 2.320 10.814 -18.683 1.00 86.25 273 THR A C 1
ATOM 2100 O O . THR A 1 273 ? 1.457 11.524 -19.191 1.00 86.25 273 THR A O 1
ATOM 2103 N N . GLU A 1 274 ? 2.110 9.562 -18.295 1.00 88.75 274 GLU A N 1
ATOM 2104 C CA . GLU A 1 274 ? 0.855 8.827 -18.414 1.00 88.75 274 GLU A CA 1
ATOM 2105 C C . GLU A 1 274 ? 0.045 8.898 -17.110 1.00 88.75 274 GLU A C 1
ATOM 2107 O O . GLU A 1 274 ? 0.531 9.343 -16.066 1.00 88.75 274 GLU A O 1
ATOM 2112 N N . GLN A 1 275 ? -1.203 8.447 -17.184 1.00 89.38 275 GLN A N 1
ATOM 2113 C CA . GLN A 1 275 ? -2.102 8.153 -16.076 1.00 89.38 275 GLN A CA 1
ATOM 2114 C C . GLN A 1 275 ? -2.791 6.797 -16.318 1.00 89.38 275 GLN A C 1
ATOM 2116 O O . GLN A 1 275 ? -2.547 6.115 -17.315 1.00 89.38 275 GLN A O 1
ATOM 2121 N N . GLY A 1 276 ? -3.682 6.391 -15.412 1.00 90.50 276 GLY A N 1
ATOM 2122 C CA . GLY A 1 276 ? -4.425 5.133 -15.494 1.00 90.50 276 GLY A CA 1
ATOM 2123 C C . GLY A 1 276 ? -5.166 4.911 -16.825 1.00 90.50 276 GLY A C 1
ATOM 2124 O O . GLY A 1 276 ? -4.995 3.849 -17.419 1.00 90.50 276 GLY A O 1
ATOM 2125 N N . PRO A 1 277 ? -5.940 5.887 -17.343 1.00 87.19 277 PRO A N 1
ATOM 2126 C CA . PRO A 1 277 ? -6.592 5.751 -18.646 1.00 87.19 277 PRO A CA 1
ATOM 2127 C C . PRO A 1 277 ? -5.610 5.574 -19.811 1.00 87.19 277 PRO A C 1
ATOM 2129 O O . PRO A 1 277 ? -5.898 4.815 -20.732 1.00 87.19 277 PRO A O 1
ATOM 2132 N N . ASP A 1 278 ? -4.442 6.226 -19.755 1.00 88.12 278 ASP A N 1
ATOM 2133 C CA . ASP A 1 278 ? -3.422 6.113 -20.800 1.00 88.12 278 ASP A CA 1
ATOM 2134 C C . ASP A 1 278 ? -2.859 4.698 -20.887 1.00 88.12 278 ASP A C 1
ATOM 2136 O O . ASP A 1 278 ? -2.823 4.112 -21.973 1.00 88.12 278 ASP A O 1
ATOM 2140 N N . ILE A 1 279 ? -2.487 4.113 -19.743 1.00 91.94 279 ILE A N 1
ATOM 2141 C CA . ILE A 1 279 ? -1.954 2.750 -19.728 1.00 91.94 279 ILE A CA 1
ATOM 2142 C C . ILE A 1 279 ? -3.028 1.704 -20.057 1.00 91.94 279 ILE A C 1
ATOM 2144 O O . ILE A 1 279 ? -2.712 0.713 -20.717 1.00 91.94 279 ILE A O 1
ATOM 2148 N N . ALA A 1 280 ? -4.291 1.918 -19.669 1.00 90.50 280 ALA A N 1
ATOM 2149 C CA . ALA A 1 280 ? -5.398 1.020 -20.018 1.00 90.50 280 ALA A CA 1
ATOM 2150 C C . ALA A 1 280 ? -5.519 0.856 -21.544 1.00 90.50 280 ALA A C 1
ATOM 2152 O O . ALA A 1 280 ? -5.472 -0.265 -22.061 1.00 90.50 280 ALA A O 1
ATOM 2153 N N . ALA A 1 281 ? -5.512 1.976 -22.270 1.00 84.38 281 ALA A N 1
ATOM 2154 C CA . ALA A 1 281 ? -5.680 1.983 -23.718 1.00 84.38 281 ALA A CA 1
ATOM 2155 C C . ALA A 1 281 ? -4.505 1.367 -24.490 1.00 84.38 281 ALA A C 1
ATOM 2157 O O . ALA A 1 281 ? -4.711 0.675 -25.492 1.00 84.38 281 ALA A O 1
ATOM 2158 N N . ILE A 1 282 ? -3.262 1.606 -24.057 1.00 86.06 282 ILE A N 1
ATOM 2159 C CA . ILE A 1 282 ? -2.080 1.105 -24.783 1.00 86.06 282 ILE A CA 1
ATOM 2160 C C . ILE A 1 282 ? -1.747 -0.350 -24.439 1.00 86.06 282 ILE A C 1
ATOM 2162 O O . ILE A 1 282 ? -1.224 -1.070 -25.289 1.00 86.06 282 ILE A O 1
ATOM 2166 N N . SER A 1 283 ? -2.049 -0.793 -23.215 1.00 88.81 283 SER A N 1
ATOM 2167 C CA . SER A 1 283 ? -1.727 -2.149 -22.751 1.00 88.81 283 SER A CA 1
ATOM 2168 C C . SER A 1 283 ? -2.736 -3.201 -23.207 1.00 88.81 283 SER A C 1
ATOM 2170 O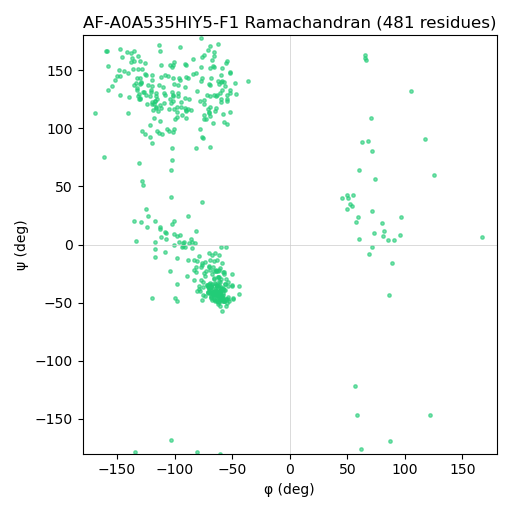 O . SER A 1 283 ? -2.399 -4.380 -23.299 1.00 88.81 283 SER A O 1
ATOM 2172 N N . ARG A 1 284 ? -3.968 -2.773 -23.510 1.00 89.69 284 ARG A N 1
ATOM 2173 C CA . ARG A 1 284 ? -5.104 -3.627 -23.870 1.00 89.69 284 ARG A CA 1
ATOM 2174 C C . ARG A 1 284 ? -5.505 -4.646 -22.794 1.00 89.69 284 ARG A C 1
ATOM 2176 O O . ARG A 1 284 ? -6.149 -5.651 -23.110 1.00 89.69 284 ARG A O 1
ATOM 2183 N N . PHE A 1 285 ? -5.174 -4.387 -21.528 1.00 94.25 285 PHE A N 1
ATOM 2184 C CA . PHE A 1 285 ? -5.549 -5.273 -20.423 1.00 94.25 285 PHE A CA 1
ATOM 2185 C C . PHE A 1 285 ? -7.066 -5.420 -20.264 1.00 94.25 285 PHE A C 1
ATOM 2187 O O . PHE A 1 285 ? -7.511 -6.497 -19.879 1.00 94.25 285 PHE A O 1
ATOM 2194 N N . ASP A 1 286 ? -7.860 -4.419 -20.648 1.00 93.38 286 ASP A N 1
ATOM 2195 C CA . ASP A 1 286 ? -9.326 -4.497 -20.602 1.00 93.38 286 ASP A CA 1
ATOM 2196 C C . ASP A 1 286 ? -9.878 -5.578 -21.554 1.00 93.38 286 ASP A C 1
ATOM 2198 O O . ASP A 1 286 ? -10.773 -6.346 -21.194 1.00 93.38 286 ASP A O 1
ATOM 2202 N N . TRP A 1 287 ? -9.296 -5.736 -22.750 1.00 92.19 287 TRP A N 1
ATOM 2203 C CA . TRP A 1 287 ? -9.702 -6.796 -23.687 1.00 92.19 287 TRP A CA 1
ATOM 2204 C C . TRP A 1 287 ? -9.309 -8.186 -23.198 1.00 92.19 287 TRP A C 1
ATOM 2206 O O . TRP A 1 287 ? -10.056 -9.151 -23.386 1.00 92.19 287 TRP A O 1
ATOM 2216 N N . GLU A 1 288 ? -8.131 -8.308 -22.590 1.00 94.69 288 GLU A N 1
ATOM 2217 C CA . GLU A 1 288 ? -7.689 -9.571 -22.004 1.00 94.69 288 GLU A CA 1
ATOM 2218 C C . GLU A 1 288 ? -8.511 -9.912 -20.753 1.00 94.69 288 GLU A C 1
ATOM 2220 O O . GLU A 1 288 ? -8.831 -11.082 -20.543 1.00 94.69 288 GLU A O 1
ATOM 2225 N N . ALA A 1 289 ? -8.929 -8.909 -19.976 1.00 95.19 289 ALA A N 1
ATOM 2226 C CA . ALA A 1 289 ? -9.799 -9.057 -18.813 1.00 95.19 289 ALA A CA 1
ATOM 2227 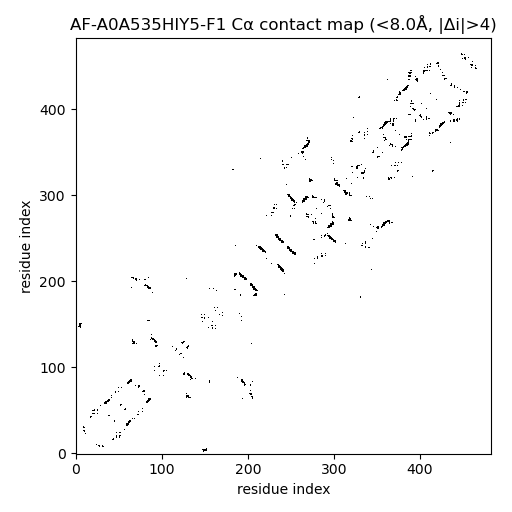C C . ALA A 1 289 ? -11.168 -9.640 -19.186 1.00 95.19 289 ALA A C 1
ATOM 2229 O O . ALA A 1 289 ? -11.634 -10.566 -18.515 1.00 95.19 289 ALA A O 1
ATOM 2230 N N . GLU A 1 290 ? -11.788 -9.184 -20.284 1.00 93.44 290 GLU A N 1
ATOM 2231 C CA . GLU A 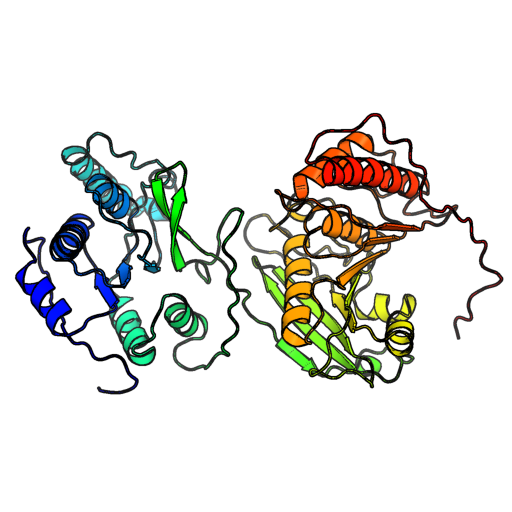1 290 ? -13.029 -9.793 -20.788 1.00 93.44 290 GLU A CA 1
ATOM 2232 C C . GLU A 1 290 ? -12.825 -11.245 -21.249 1.00 93.44 290 GLU A C 1
ATOM 2234 O O . GLU A 1 290 ? -13.668 -12.101 -20.985 1.00 93.44 290 GLU A O 1
ATOM 2239 N N . GLN A 1 291 ? -11.706 -11.548 -21.916 1.00 93.12 291 GLN A N 1
ATOM 2240 C CA . GLN A 1 291 ? -11.443 -12.887 -22.464 1.00 93.12 291 GLN A CA 1
ATOM 2241 C C . GLN A 1 291 ? -11.013 -13.912 -21.410 1.00 93.12 291 GLN A C 1
ATOM 2243 O O . GLN A 1 291 ? -11.244 -15.112 -21.580 1.00 93.12 291 GLN A O 1
ATOM 2248 N N . ARG A 1 292 ? -10.342 -13.461 -20.347 1.00 94.81 292 ARG A N 1
ATOM 2249 C CA . ARG A 1 292 ? -9.690 -14.327 -19.351 1.00 94.81 292 ARG A CA 1
ATOM 2250 C C . ARG A 1 292 ? -10.273 -14.198 -17.949 1.00 94.81 292 ARG A C 1
ATOM 2252 O O . ARG A 1 292 ? -9.808 -14.897 -17.054 1.00 94.81 292 ARG A O 1
ATOM 2259 N N . HIS A 1 293 ? -11.305 -13.375 -17.779 1.00 93.94 293 HIS A N 1
ATOM 2260 C CA . HIS A 1 293 ? -12.065 -13.210 -16.543 1.00 93.94 293 HIS A CA 1
ATOM 2261 C C . HIS A 1 293 ? -11.225 -12.721 -15.350 1.00 93.94 293 HIS A C 1
ATOM 2263 O O . HIS A 1 293 ? -11.099 -13.420 -14.344 1.00 93.94 293 HIS A O 1
ATOM 2269 N N . PHE A 1 294 ? -10.680 -11.507 -15.446 1.00 96.88 294 PHE A N 1
ATOM 2270 C CA . PHE A 1 294 ? -10.021 -10.817 -14.329 1.00 96.88 294 PHE A CA 1
ATOM 2271 C C . PHE A 1 294 ? -10.420 -9.339 -14.261 1.00 96.88 294 PHE A C 1
ATOM 2273 O O . PHE A 1 294 ? -10.935 -8.788 -15.228 1.00 96.88 294 PHE A O 1
ATOM 2280 N N . LEU A 1 295 ? -10.219 -8.716 -13.101 1.00 97.44 295 LEU A N 1
ATOM 2281 C CA . LEU A 1 295 ? -10.353 -7.272 -12.902 1.00 97.44 295 LEU A CA 1
ATOM 2282 C C . LEU A 1 295 ? -9.026 -6.568 -13.161 1.00 97.44 295 LEU A C 1
ATOM 2284 O O . LEU A 1 295 ? -7.964 -7.161 -12.958 1.00 97.44 295 LEU A O 1
ATOM 2288 N N . VAL A 1 296 ? -9.080 -5.288 -13.526 1.00 97.94 296 VAL A N 1
ATOM 2289 C CA . VAL A 1 296 ? -7.870 -4.470 -13.687 1.00 97.94 296 VAL A CA 1
ATOM 2290 C C . VAL A 1 296 ? -7.970 -3.206 -12.859 1.00 97.94 296 VAL A C 1
ATOM 2292 O O . VAL A 1 296 ? -8.978 -2.511 -12.928 1.00 97.94 296 VAL A O 1
ATOM 2295 N N . ALA A 1 297 ? -6.934 -2.893 -12.087 1.00 97.88 297 ALA A N 1
ATOM 2296 C CA . ALA A 1 297 ? -6.811 -1.615 -11.399 1.00 97.88 297 ALA A CA 1
ATOM 2297 C C . ALA A 1 297 ? -5.707 -0.774 -12.046 1.00 97.88 297 ALA A C 1
ATOM 2299 O O . ALA A 1 297 ? -4.578 -1.236 -12.198 1.00 97.88 297 ALA A O 1
ATOM 2300 N N . TYR A 1 298 ? -6.024 0.482 -12.353 1.00 97.25 298 TYR A N 1
ATOM 2301 C CA . TYR A 1 298 ? -5.119 1.467 -12.937 1.00 97.25 298 TYR A CA 1
ATOM 2302 C C . TYR A 1 298 ? -4.974 2.672 -11.995 1.00 97.25 298 TYR A C 1
ATOM 2304 O O . TYR A 1 298 ? -5.744 3.639 -12.089 1.00 97.25 298 TYR A O 1
ATOM 2312 N N . PRO A 1 299 ? -4.037 2.627 -11.031 1.00 96.44 299 PRO A N 1
ATOM 2313 C CA . PRO A 1 299 ? -3.703 3.782 -10.207 1.00 96.44 299 PRO A CA 1
ATOM 2314 C C . PRO A 1 299 ? -3.227 4.962 -11.060 1.00 96.44 299 PRO A C 1
ATOM 2316 O O . PRO A 1 299 ? -2.369 4.792 -11.919 1.00 96.44 299 PRO A O 1
ATOM 2319 N N . ASN A 1 300 ? -3.757 6.160 -10.805 1.00 92.19 300 ASN A N 1
ATOM 2320 C CA . ASN A 1 300 ? -3.198 7.397 -11.354 1.00 92.19 300 ASN A CA 1
ATOM 2321 C C . ASN A 1 300 ? -2.049 7.883 -10.463 1.00 92.19 300 ASN A C 1
ATOM 2323 O O . ASN A 1 300 ? -2.014 7.592 -9.265 1.00 92.19 300 ASN A O 1
ATOM 2327 N N . GLN A 1 301 ? -1.184 8.725 -11.016 1.00 88.81 301 GLN A N 1
ATOM 2328 C CA . GLN A 1 301 ? -0.242 9.562 -10.292 1.00 88.81 301 GLN A CA 1
ATOM 2329 C C . GLN A 1 301 ? -0.865 10.930 -9.958 1.00 88.81 301 GLN A C 1
ATOM 2331 O O . GLN A 1 301 ? -1.631 11.514 -10.732 1.00 88.81 301 GLN A O 1
ATOM 2336 N N . ALA A 1 302 ? -0.530 11.487 -8.794 1.00 78.81 302 ALA A N 1
ATOM 2337 C CA . ALA A 1 302 ? -0.940 12.839 -8.444 1.00 78.81 302 ALA A CA 1
ATOM 2338 C C . ALA A 1 302 ? -0.204 13.874 -9.306 1.00 78.81 302 ALA A C 1
ATOM 2340 O O . ALA A 1 302 ? 0.923 13.669 -9.763 1.00 78.81 302 ALA A O 1
ATOM 2341 N N . GLY A 1 303 ? -0.844 15.023 -9.520 1.00 68.12 303 GLY A N 1
ATOM 2342 C CA . GLY A 1 303 ? -0.123 16.207 -9.979 1.00 68.12 303 GLY A CA 1
ATOM 2343 C C . GLY A 1 303 ? 0.869 16.690 -8.917 1.00 68.12 303 GLY A C 1
ATOM 2344 O O . GLY A 1 303 ? 0.783 16.300 -7.752 1.00 68.12 303 GLY A O 1
ATOM 2345 N N . TYR A 1 304 ? 1.789 17.575 -9.308 1.00 57.34 304 TYR A N 1
ATOM 2346 C CA . TYR A 1 304 ? 2.730 18.186 -8.368 1.00 57.34 304 TYR A CA 1
ATOM 2347 C C . TYR A 1 304 ? 1.976 18.915 -7.249 1.00 57.34 304 TYR A C 1
ATOM 2349 O O . TYR A 1 304 ? 1.338 19.945 -7.492 1.00 57.34 304 TYR A O 1
ATOM 2357 N N . THR A 1 305 ? 2.069 18.391 -6.027 1.00 51.84 305 THR A N 1
ATOM 2358 C CA . THR A 1 305 ? 1.405 18.969 -4.858 1.00 51.84 305 THR A CA 1
ATOM 2359 C C . THR A 1 305 ? 2.402 19.074 -3.706 1.00 51.84 305 THR A C 1
ATOM 2361 O O . THR A 1 305 ? 3.075 18.112 -3.349 1.00 51.84 305 THR A O 1
ATOM 2364 N N . MET A 1 306 ? 2.521 20.269 -3.121 1.00 41.22 306 MET A N 1
ATOM 2365 C CA . MET A 1 306 ? 3.330 20.480 -1.918 1.00 41.22 306 MET A CA 1
ATOM 2366 C C . MET A 1 306 ? 2.585 19.892 -0.716 1.00 41.22 306 MET A C 1
ATOM 2368 O O . MET A 1 306 ? 1.563 20.446 -0.309 1.00 41.22 306 MET A O 1
ATOM 2372 N N . THR A 1 307 ? 3.087 18.806 -0.131 1.00 43.44 307 THR A N 1
ATOM 2373 C CA . THR A 1 307 ? 2.593 18.284 1.150 1.00 43.44 307 THR A CA 1
ATOM 2374 C C . THR A 1 307 ? 3.398 18.913 2.291 1.00 43.44 307 THR A C 1
ATOM 2376 O O . THR A 1 307 ? 4.610 19.109 2.196 1.00 43.44 307 THR A O 1
ATOM 2379 N N . GLY A 1 308 ? 2.721 19.343 3.359 1.00 36.84 308 GLY A N 1
ATOM 2380 C CA . GLY A 1 308 ? 3.362 20.012 4.495 1.00 36.84 308 GLY A CA 1
ATOM 2381 C C . GLY A 1 308 ? 4.465 19.155 5.124 1.00 36.84 308 GLY A C 1
ATOM 2382 O O . GLY A 1 308 ? 4.310 17.949 5.266 1.00 36.84 308 GLY A O 1
ATOM 2383 N N . THR A 1 309 ? 5.569 19.806 5.500 1.00 35.59 309 THR A N 1
ATOM 2384 C CA . THR A 1 309 ? 6.828 19.236 6.027 1.00 35.59 309 THR A CA 1
ATOM 2385 C C . THR A 1 309 ? 7.596 18.314 5.060 1.00 35.59 309 THR A C 1
ATOM 2387 O O . THR A 1 309 ? 7.487 17.095 5.070 1.00 35.59 309 THR A O 1
ATOM 2390 N N . THR A 1 310 ? 8.464 18.934 4.248 1.00 32.69 310 THR A N 1
ATOM 2391 C CA . THR A 1 310 ? 9.658 18.348 3.588 1.00 32.69 310 THR A CA 1
ATOM 2392 C C . THR A 1 310 ? 9.489 17.175 2.608 1.00 32.69 310 THR A C 1
ATOM 2394 O O . THR A 1 310 ? 10.496 16.692 2.096 1.00 32.69 310 THR A O 1
ATOM 2397 N N . THR A 1 311 ? 8.268 16.755 2.277 1.00 41.00 311 THR A N 1
ATOM 2398 C CA . THR A 1 311 ? 7.981 15.732 1.255 1.00 41.00 311 THR A CA 1
ATOM 2399 C C . THR A 1 311 ? 7.284 16.361 0.044 1.00 41.00 311 THR A C 1
ATOM 2401 O O . THR A 1 311 ? 6.533 17.323 0.182 1.00 41.00 311 THR A O 1
ATOM 2404 N N . PHE A 1 312 ? 7.582 15.867 -1.160 1.00 52.66 312 PHE A N 1
ATOM 2405 C CA . PHE A 1 312 ? 6.903 16.262 -2.398 1.00 52.66 312 PHE A CA 1
ATOM 2406 C C . PHE A 1 312 ? 6.021 15.093 -2.841 1.00 52.66 312 PHE A C 1
ATOM 2408 O O . PHE A 1 312 ? 6.520 13.968 -2.908 1.00 52.66 312 PHE A O 1
ATOM 2415 N N . ASP A 1 313 ? 4.741 15.355 -3.119 1.00 61.34 313 ASP A N 1
ATOM 2416 C CA . ASP A 1 313 ? 3.823 14.366 -3.683 1.00 61.34 313 ASP A CA 1
ATOM 2417 C C . ASP A 1 313 ? 3.646 14.578 -5.193 1.00 61.34 313 ASP A C 1
ATOM 2419 O O . ASP A 1 313 ? 3.542 15.711 -5.684 1.00 61.34 313 ASP A O 1
ATOM 2423 N N . GLY A 1 314 ? 3.632 13.464 -5.924 1.00 66.19 314 GLY A N 1
ATOM 2424 C CA . GLY A 1 314 ? 3.774 13.434 -7.371 1.00 66.19 314 GLY A CA 1
ATOM 2425 C C . GLY A 1 314 ? 5.125 13.989 -7.830 1.00 66.19 314 GLY A C 1
ATOM 2426 O O . GLY A 1 314 ? 6.007 14.355 -7.054 1.00 66.19 314 GLY A O 1
ATOM 2427 N N . ASN A 1 315 ? 5.300 14.068 -9.138 1.00 61.06 315 ASN A N 1
ATOM 2428 C CA . ASN A 1 315 ? 6.314 14.919 -9.740 1.00 61.06 315 ASN A CA 1
ATOM 2429 C C . ASN A 1 315 ? 5.684 15.594 -10.954 1.00 61.06 315 ASN A C 1
ATOM 2431 O O . ASN A 1 315 ? 4.690 15.118 -11.500 1.00 61.06 315 ASN A O 1
ATOM 2435 N N . GLY A 1 316 ? 6.231 16.734 -11.377 1.00 63.66 316 GLY A N 1
ATOM 2436 C CA . GLY A 1 316 ? 5.679 17.504 -12.500 1.00 63.66 316 GLY A CA 1
ATOM 2437 C C . GLY A 1 316 ? 5.619 16.745 -13.836 1.00 63.66 316 GLY A C 1
ATOM 2438 O O . GLY A 1 316 ? 5.141 17.308 -14.812 1.00 63.66 316 GLY A O 1
ATOM 2439 N N . SER A 1 317 ? 6.103 15.498 -13.882 1.00 75.75 317 SER A N 1
ATOM 2440 C CA . SER A 1 317 ? 6.062 14.605 -15.041 1.00 75.75 317 SER A CA 1
ATOM 2441 C C . SER A 1 317 ? 5.067 13.449 -14.882 1.00 75.75 317 SER A C 1
ATOM 2443 O O . SER A 1 317 ? 5.141 12.520 -15.674 1.00 75.75 317 SER A O 1
ATOM 2445 N N . HIS A 1 318 ? 4.187 13.446 -13.870 1.00 79.94 318 HIS A N 1
ATOM 2446 C CA . HIS A 1 318 ? 3.295 12.312 -13.558 1.00 79.94 318 HIS A CA 1
ATOM 2447 C C . HIS A 1 318 ? 4.025 10.967 -13.471 1.00 79.94 318 HIS A C 1
ATOM 2449 O O . HIS A 1 318 ? 3.482 9.919 -13.784 1.00 79.94 318 HIS A O 1
ATOM 2455 N N . CYS A 1 319 ? 5.281 10.986 -13.056 1.00 85.88 319 CYS A N 1
ATOM 2456 C CA . CYS A 1 319 ? 6.062 9.781 -12.907 1.00 85.88 319 CYS A CA 1
ATOM 2457 C C . CYS A 1 319 ? 5.932 9.230 -11.485 1.00 85.88 319 CYS A C 1
ATOM 2459 O O . CYS A 1 319 ? 5.680 9.992 -10.552 1.00 85.88 319 CYS A O 1
ATOM 2461 N N . TRP A 1 320 ? 6.141 7.933 -11.291 1.00 90.44 320 TRP A N 1
ATOM 2462 C CA . TRP A 1 320 ? 6.358 7.382 -9.953 1.00 90.44 320 TRP A CA 1
ATOM 2463 C C . TRP A 1 320 ? 7.679 7.908 -9.371 1.00 90.44 320 TRP A C 1
ATOM 2465 O O . TRP A 1 320 ? 8.596 8.281 -10.100 1.00 90.44 320 TRP A O 1
ATOM 2475 N N . ASN A 1 321 ? 7.777 7.988 -8.052 1.00 83.94 321 ASN A N 1
ATOM 2476 C CA . ASN A 1 321 ? 8.930 8.483 -7.306 1.00 83.94 321 ASN A CA 1
ATOM 2477 C C . ASN A 1 321 ? 9.737 7.320 -6.695 1.00 83.94 321 ASN A C 1
ATOM 2479 O O . ASN A 1 321 ? 10.210 7.407 -5.561 1.00 83.94 321 ASN A O 1
ATOM 2483 N N . TRP A 1 322 ? 9.910 6.231 -7.453 1.00 86.00 322 TRP A N 1
ATOM 2484 C CA . TRP A 1 322 ? 10.586 4.987 -7.036 1.00 86.00 322 TRP A CA 1
ATOM 2485 C C . TRP A 1 322 ? 12.034 5.191 -6.554 1.00 86.00 322 TRP A C 1
ATOM 2487 O O . TRP A 1 322 ? 12.590 4.393 -5.801 1.00 86.00 322 TRP A O 1
ATOM 2497 N N . PHE A 1 323 ? 12.669 6.277 -6.996 1.00 81.25 323 PHE A N 1
ATOM 2498 C CA . PHE A 1 323 ? 14.039 6.643 -6.644 1.00 81.25 323 PHE A CA 1
ATOM 2499 C C . PHE A 1 323 ? 14.155 7.337 -5.277 1.00 81.25 323 PHE A C 1
ATOM 2501 O O . PHE A 1 323 ? 15.265 7.485 -4.766 1.00 81.25 323 PHE A O 1
ATOM 2508 N N . LEU A 1 324 ? 13.046 7.793 -4.681 1.00 78.44 324 LEU A N 1
ATOM 2509 C CA . LEU A 1 324 ? 13.061 8.398 -3.349 1.00 78.44 324 LEU A CA 1
ATOM 2510 C C . LEU A 1 324 ? 13.069 7.311 -2.264 1.00 78.44 324 LEU A C 1
ATOM 2512 O O . LEU A 1 324 ? 12.424 6.281 -2.451 1.00 78.44 324 LEU A O 1
ATOM 2516 N N . PRO A 1 325 ? 13.704 7.543 -1.097 1.00 72.06 325 PRO A N 1
ATOM 2517 C CA . PRO A 1 325 ? 13.741 6.555 -0.018 1.00 72.06 325 PRO A CA 1
ATOM 2518 C C . PRO A 1 325 ? 12.355 6.048 0.401 1.00 72.06 325 PRO A C 1
ATOM 2520 O O . PRO A 1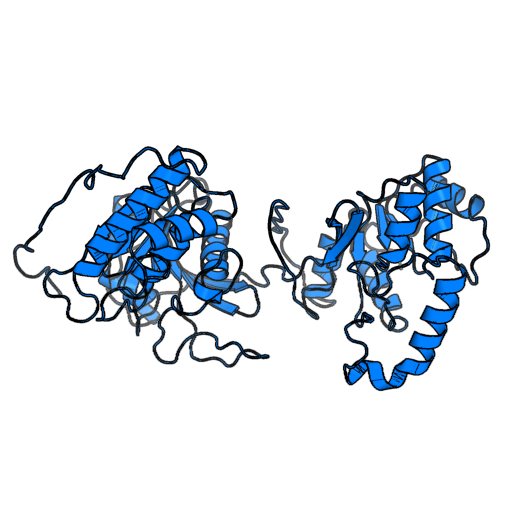 325 ? 12.144 4.845 0.485 1.00 72.06 325 PRO A O 1
ATOM 2523 N N . GLN A 1 326 ? 11.372 6.940 0.574 1.00 69.94 326 GLN A N 1
ATOM 2524 C CA . GLN A 1 326 ? 9.997 6.539 0.905 1.00 69.94 326 GLN A CA 1
ATOM 2525 C C . GLN A 1 326 ? 9.292 5.762 -0.217 1.00 69.94 326 GLN A C 1
ATOM 2527 O O . GLN A 1 326 ? 8.295 5.098 0.035 1.00 69.94 326 GLN A O 1
ATOM 2532 N N . GLY A 1 327 ? 9.785 5.862 -1.454 1.00 75.06 327 GLY A N 1
ATOM 2533 C CA . GLY A 1 327 ? 9.287 5.120 -2.607 1.00 75.06 327 GLY A CA 1
ATOM 2534 C C . GLY A 1 327 ? 9.849 3.705 -2.705 1.00 75.06 327 GLY A C 1
ATOM 2535 O O . GLY A 1 327 ? 9.509 3.018 -3.657 1.00 75.06 327 GLY A O 1
ATOM 2536 N N . GLN A 1 328 ? 10.694 3.282 -1.758 1.00 81.12 328 GLN A N 1
ATOM 2537 C CA . GLN A 1 328 ? 11.357 1.975 -1.757 1.00 81.12 328 GLN A CA 1
ATOM 2538 C C . GLN A 1 328 ? 10.947 1.106 -0.566 1.00 81.12 328 GLN A C 1
ATOM 2540 O O . GLN A 1 328 ? 11.264 -0.069 -0.555 1.00 81.12 328 GLN A O 1
ATOM 2545 N N . GLU A 1 329 ? 10.242 1.632 0.433 1.00 75.81 329 GLU A N 1
ATOM 2546 C CA . GLU A 1 329 ? 10.002 0.913 1.689 1.00 75.81 329 GLU A CA 1
ATOM 2547 C C . GLU A 1 329 ? 8.545 0.440 1.821 1.00 75.81 329 GLU A C 1
ATOM 2549 O O . GLU A 1 329 ? 7.598 1.115 1.402 1.00 75.81 329 GLU A O 1
ATOM 2554 N N . ARG A 1 330 ? 8.350 -0.721 2.462 1.00 84.69 330 ARG A N 1
ATOM 2555 C CA . ARG A 1 330 ? 7.021 -1.184 2.884 1.00 84.69 330 ARG A CA 1
ATOM 2556 C C . ARG A 1 330 ? 6.440 -0.192 3.891 1.00 84.69 330 ARG A C 1
ATOM 2558 O O . ARG A 1 330 ? 7.140 0.306 4.765 1.00 84.69 330 ARG A O 1
ATOM 2565 N N . GLY A 1 331 ? 5.143 0.072 3.788 1.00 76.12 331 GLY A N 1
ATOM 2566 C CA . GLY A 1 331 ? 4.430 0.950 4.710 1.00 76.12 331 GLY A CA 1
ATOM 2567 C C . GLY A 1 331 ? 4.734 2.439 4.545 1.00 76.12 331 GLY A C 1
ATOM 2568 O O . GLY A 1 331 ? 4.261 3.211 5.366 1.00 76.12 331 GLY A O 1
ATOM 2569 N N . ALA A 1 332 ? 5.442 2.872 3.496 1.00 72.56 332 ALA A N 1
ATOM 2570 C CA . ALA A 1 332 ? 5.689 4.287 3.220 1.00 72.56 332 ALA A CA 1
ATOM 2571 C C . ALA A 1 332 ? 5.353 4.675 1.770 1.00 72.56 332 ALA A C 1
ATOM 2573 O O . ALA A 1 332 ? 5.326 3.830 0.874 1.00 72.56 332 ALA A O 1
ATOM 2574 N N . GLY A 1 333 ? 5.108 5.969 1.552 1.00 78.88 333 GLY A N 1
ATOM 2575 C CA . GLY A 1 333 ? 5.102 6.589 0.227 1.00 78.88 333 GLY A CA 1
ATOM 2576 C C . GLY A 1 333 ? 4.108 5.984 -0.769 1.00 78.88 333 GLY A C 1
ATOM 2577 O O . GLY A 1 333 ? 3.014 5.535 -0.422 1.00 78.88 333 GLY A O 1
ATOM 2578 N N . GLU A 1 334 ? 4.501 5.989 -2.042 1.00 87.94 334 GLU A N 1
ATOM 2579 C CA . GLU A 1 334 ? 3.704 5.413 -3.129 1.00 87.94 334 GLU A CA 1
ATOM 2580 C C . GLU A 1 334 ? 3.495 3.895 -2.990 1.00 87.94 334 GLU A C 1
ATOM 2582 O O . GLU A 1 334 ? 2.378 3.453 -3.266 1.00 87.94 334 GLU A O 1
ATOM 2587 N N . PRO A 1 335 ? 4.457 3.093 -2.480 1.00 89.31 335 PRO A N 1
ATOM 2588 C CA . PRO A 1 335 ? 4.202 1.682 -2.215 1.00 89.31 335 PRO A CA 1
ATOM 2589 C C . PRO A 1 335 ? 3.050 1.425 -1.234 1.00 89.31 335 PRO A C 1
ATOM 2591 O O . PRO A 1 335 ? 2.176 0.600 -1.504 1.00 89.31 335 PRO A O 1
ATOM 2594 N N . ALA A 1 336 ? 2.985 2.148 -0.110 1.00 81.88 336 ALA A N 1
ATOM 2595 C CA . ALA A 1 336 ? 1.854 2.047 0.823 1.00 81.88 336 ALA A CA 1
ATOM 2596 C C . ALA A 1 336 ? 0.522 2.431 0.181 1.00 81.88 336 ALA A C 1
ATOM 2598 O O . ALA A 1 336 ? -0.511 1.809 0.440 1.00 81.88 336 ALA A O 1
ATOM 2599 N N . LEU A 1 337 ? 0.552 3.437 -0.686 1.00 86.50 337 LEU A N 1
ATOM 2600 C CA . LEU A 1 337 ? -0.628 3.895 -1.385 1.00 86.50 337 LEU A CA 1
ATOM 2601 C C . LEU A 1 337 ? -1.138 2.861 -2.403 1.00 86.50 337 LEU A C 1
ATOM 2603 O O . LEU A 1 337 ? -2.334 2.573 -2.417 1.00 86.50 337 LEU A O 1
ATOM 2607 N N . ILE A 1 338 ? -0.257 2.263 -3.209 1.00 96.12 338 ILE A N 1
ATOM 2608 C CA . ILE A 1 338 ? -0.636 1.246 -4.204 1.00 96.12 338 ILE A CA 1
ATOM 2609 C C . ILE A 1 338 ? -1.111 -0.036 -3.505 1.00 96.12 338 ILE A C 1
ATOM 2611 O O . ILE A 1 338 ? -2.125 -0.616 -3.901 1.00 96.12 338 ILE A O 1
ATOM 2615 N N . ALA A 1 339 ? -0.443 -0.460 -2.426 1.00 93.12 339 ALA A N 1
ATOM 2616 C CA . ALA A 1 339 ? -0.891 -1.600 -1.623 1.00 93.12 339 ALA A CA 1
ATOM 2617 C C . ALA A 1 339 ? -2.287 -1.363 -1.020 1.00 93.12 339 ALA A C 1
ATOM 2619 O O . ALA A 1 339 ? -3.128 -2.263 -1.017 1.00 93.12 339 ALA A O 1
ATOM 2620 N N . GLY A 1 340 ? -2.556 -0.142 -0.555 1.00 85.75 340 GLY A N 1
ATOM 2621 C CA . GLY A 1 340 ? -3.862 0.263 -0.044 1.00 85.75 340 GLY A CA 1
ATOM 2622 C C . GLY A 1 340 ? -4.964 0.285 -1.106 1.00 85.75 340 GLY A C 1
ATOM 2623 O O . GLY A 1 340 ? -6.053 -0.241 -0.872 1.00 85.75 340 GLY A O 1
ATOM 2624 N N . ILE A 1 341 ? -4.671 0.795 -2.309 1.00 93.00 341 ILE A N 1
ATOM 2625 C CA . ILE A 1 341 ? -5.578 0.698 -3.467 1.00 93.00 341 ILE A CA 1
ATOM 2626 C C . ILE A 1 341 ? -5.899 -0.766 -3.765 1.00 93.00 341 ILE A C 1
ATOM 2628 O O . ILE A 1 341 ? -7.063 -1.134 -3.882 1.00 93.00 341 ILE A O 1
ATOM 2632 N N . THR A 1 342 ? -4.878 -1.615 -3.828 1.00 95.88 342 THR A N 1
ATOM 2633 C CA . THR A 1 342 ? -5.037 -3.041 -4.133 1.00 95.88 342 THR A CA 1
ATOM 2634 C C . THR A 1 342 ? -5.943 -3.727 -3.112 1.00 95.88 342 THR A C 1
ATOM 2636 O O . THR A 1 342 ? -6.917 -4.377 -3.482 1.00 95.88 342 THR A O 1
ATOM 2639 N N . ARG A 1 343 ? -5.697 -3.514 -1.813 1.00 89.62 343 ARG A N 1
ATOM 2640 C CA . ARG A 1 343 ? -6.551 -4.032 -0.728 1.00 89.62 343 ARG A CA 1
ATOM 2641 C C . ARG A 1 343 ? -7.974 -3.481 -0.784 1.00 89.62 343 ARG A C 1
ATOM 2643 O O . ARG A 1 343 ? -8.917 -4.223 -0.515 1.00 89.62 343 ARG A O 1
ATOM 2650 N N . SER A 1 344 ? -8.133 -2.219 -1.178 1.00 82.56 344 SER A N 1
ATOM 2651 C CA . SER A 1 344 ? -9.446 -1.595 -1.364 1.00 82.56 344 SER A CA 1
ATOM 2652 C C . SER A 1 344 ? -10.250 -2.299 -2.454 1.00 82.56 344 SER A C 1
ATOM 2654 O O . SER A 1 344 ? -11.410 -2.633 -2.227 1.00 82.56 344 SER A O 1
ATOM 2656 N N . VAL A 1 345 ? -9.629 -2.581 -3.604 1.00 87.06 345 VAL A N 1
ATOM 2657 C CA . VAL A 1 345 ? -10.270 -3.328 -4.699 1.00 87.06 345 VAL A CA 1
ATOM 2658 C C . VAL A 1 345 ? -10.586 -4.755 -4.258 1.00 87.06 345 VAL A C 1
ATOM 2660 O O . VAL A 1 345 ? -11.690 -5.237 -4.505 1.00 87.06 345 VAL A O 1
ATOM 2663 N N . ILE A 1 346 ? -9.677 -5.406 -3.520 1.00 84.25 346 ILE A N 1
ATOM 2664 C CA . ILE A 1 346 ? -9.924 -6.752 -2.991 1.00 84.25 346 ILE A CA 1
ATOM 2665 C C . ILE A 1 346 ? -11.187 -6.796 -2.131 1.00 84.25 346 ILE A C 1
ATOM 2667 O O . ILE A 1 346 ? -12.043 -7.660 -2.326 1.00 84.25 346 ILE A O 1
ATOM 2671 N N . ALA A 1 347 ? -11.318 -5.845 -1.207 1.00 81.62 347 ALA A N 1
ATOM 2672 C CA . ALA A 1 347 ? -12.458 -5.774 -0.306 1.00 81.62 347 ALA A CA 1
ATOM 2673 C C . ALA A 1 347 ? -13.761 -5.359 -1.011 1.00 81.62 347 ALA A C 1
ATOM 2675 O O . ALA A 1 347 ? -14.831 -5.837 -0.634 1.00 81.62 347 ALA A O 1
ATOM 2676 N N . ALA A 1 348 ? -13.688 -4.462 -1.999 1.00 77.56 348 ALA A N 1
ATOM 2677 C CA . ALA A 1 348 ? -14.862 -3.924 -2.683 1.00 77.56 348 ALA A CA 1
ATOM 2678 C C . ALA A 1 348 ? -15.452 -4.896 -3.717 1.00 77.56 348 ALA A C 1
ATOM 2680 O O . ALA A 1 348 ? -16.674 -5.033 -3.786 1.00 77.56 348 ALA A O 1
ATOM 2681 N N . ASP A 1 349 ? -14.597 -5.590 -4.473 1.00 77.19 349 ASP A N 1
ATOM 2682 C CA . ASP A 1 349 ? -14.998 -6.339 -5.670 1.00 77.19 349 ASP A CA 1
ATOM 2683 C C . ASP A 1 349 ? -14.856 -7.865 -5.530 1.00 77.19 349 ASP A C 1
ATOM 2685 O O . ASP A 1 349 ? -14.914 -8.590 -6.526 1.00 77.19 349 ASP A O 1
ATOM 2689 N N . ASN A 1 350 ? -14.706 -8.361 -4.294 1.00 78.56 350 ASN A N 1
ATOM 2690 C CA . ASN A 1 350 ? -14.597 -9.789 -3.956 1.00 78.56 350 ASN A CA 1
ATOM 2691 C C . ASN A 1 350 ? -13.462 -10.508 -4.717 1.00 78.56 350 ASN A C 1
ATOM 2693 O O . ASN A 1 350 ? -13.613 -11.628 -5.217 1.00 78.56 350 ASN A O 1
ATOM 2697 N N . VAL A 1 351 ? -12.306 -9.851 -4.823 1.00 86.00 351 VAL A N 1
ATOM 2698 C CA . VAL A 1 351 ? -11.112 -10.429 -5.456 1.00 86.00 351 VAL A CA 1
ATOM 2699 C C . VAL A 1 351 ? -10.568 -11.564 -4.592 1.00 86.00 351 VAL A C 1
ATOM 2701 O O . VAL A 1 351 ? -10.570 -11.488 -3.364 1.00 86.00 351 VAL A O 1
ATOM 2704 N N . ASP A 1 352 ? -10.063 -12.614 -5.233 1.00 88.44 352 ASP A N 1
ATOM 2705 C CA . ASP A 1 352 ? -9.264 -13.634 -4.560 1.00 88.44 352 ASP A CA 1
ATOM 2706 C C . ASP A 1 352 ? -7.898 -13.049 -4.157 1.00 88.44 352 ASP A C 1
ATOM 2708 O O . ASP A 1 352 ? -7.083 -12.775 -5.044 1.00 88.44 352 ASP A O 1
ATOM 2712 N N . PRO A 1 353 ? -7.588 -12.892 -2.857 1.00 87.50 353 PRO A N 1
ATOM 2713 C CA . PRO A 1 353 ? -6.320 -12.310 -2.421 1.00 87.50 353 PRO A CA 1
ATOM 2714 C C . PRO A 1 353 ? -5.093 -13.144 -2.829 1.00 87.50 353 PRO A C 1
ATOM 2716 O O . PRO A 1 353 ? -3.973 -12.652 -2.750 1.00 87.50 353 PRO A O 1
ATOM 2719 N N . HIS A 1 354 ? -5.273 -14.391 -3.277 1.00 91.81 354 HIS A N 1
ATOM 2720 C CA . HIS A 1 354 ? -4.193 -15.237 -3.790 1.00 91.81 354 HIS A CA 1
ATOM 2721 C C . HIS A 1 354 ? -4.001 -15.151 -5.312 1.00 91.81 354 HIS A C 1
ATOM 2723 O O . HIS A 1 354 ? -3.117 -15.822 -5.845 1.00 91.81 354 HIS A O 1
ATOM 2729 N N . ARG A 1 355 ? -4.816 -14.361 -6.023 1.00 96.75 355 ARG A N 1
ATOM 2730 C CA . ARG A 1 355 ? -4.748 -14.172 -7.483 1.00 96.75 355 ARG A CA 1
ATOM 2731 C C . ARG A 1 355 ? -4.689 -12.688 -7.840 1.00 96.75 355 ARG A C 1
ATOM 2733 O O . ARG A 1 355 ? -5.489 -12.199 -8.636 1.00 96.75 355 ARG A O 1
ATOM 2740 N N . VAL A 1 356 ? -3.760 -11.981 -7.205 1.00 98.50 356 VAL A N 1
ATOM 2741 C CA . VAL A 1 356 ? -3.520 -10.555 -7.427 1.00 98.50 356 VAL A CA 1
ATOM 2742 C C . VAL A 1 356 ? -2.123 -10.376 -7.990 1.00 98.50 356 VAL A C 1
ATOM 2744 O O . VAL A 1 356 ? -1.169 -10.707 -7.306 1.00 98.50 356 VAL A O 1
ATOM 2747 N N . ASP A 1 357 ? -1.988 -9.841 -9.194 1.00 98.69 357 ASP A N 1
ATOM 2748 C CA . ASP A 1 357 ? -0.692 -9.601 -9.832 1.00 98.69 357 ASP A CA 1
ATOM 2749 C C . ASP A 1 357 ? -0.425 -8.095 -9.959 1.00 98.69 357 ASP A C 1
ATOM 2751 O O . ASP A 1 357 ? -1.359 -7.290 -10.010 1.00 98.69 357 ASP A O 1
ATOM 2755 N N . VAL A 1 358 ? 0.849 -7.701 -10.023 1.00 98.81 358 VAL A N 1
ATOM 2756 C CA . VAL A 1 358 ? 1.260 -6.323 -10.345 1.00 98.81 358 VAL A CA 1
ATOM 2757 C C . VAL A 1 358 ? 2.115 -6.312 -11.599 1.00 98.81 358 VAL A C 1
ATOM 2759 O O . VAL A 1 358 ? 3.005 -7.138 -11.766 1.00 98.81 358 VAL A O 1
ATOM 2762 N N . ILE A 1 359 ? 1.868 -5.364 -12.490 1.00 98.69 359 ILE A N 1
ATOM 2763 C CA . ILE A 1 359 ? 2.662 -5.168 -13.698 1.00 98.69 359 ILE A CA 1
ATOM 2764 C C . ILE A 1 359 ? 2.844 -3.680 -13.961 1.00 98.69 359 ILE A C 1
ATOM 2766 O O . ILE A 1 359 ? 1.956 -2.882 -13.670 1.00 98.69 359 ILE A O 1
ATOM 2770 N N . GLY A 1 360 ? 3.973 -3.285 -14.536 1.00 98.12 360 GLY A N 1
ATOM 2771 C CA . GLY A 1 360 ? 4.147 -1.909 -14.978 1.00 98.12 360 GLY A CA 1
ATOM 2772 C C . GLY A 1 360 ? 5.223 -1.733 -16.032 1.00 98.12 360 GLY A C 1
ATOM 2773 O O . GLY A 1 360 ? 6.030 -2.635 -16.260 1.00 98.12 360 GLY A O 1
ATOM 2774 N N . ILE A 1 361 ? 5.224 -0.551 -16.655 1.00 96.50 361 ILE A N 1
ATOM 2775 C CA . ILE A 1 361 ? 6.171 -0.162 -17.705 1.00 96.50 361 ILE A CA 1
ATOM 2776 C C . ILE A 1 361 ? 7.007 1.065 -17.316 1.00 96.50 361 ILE A C 1
ATOM 2778 O O . ILE A 1 361 ? 6.494 2.005 -16.707 1.00 96.50 361 ILE A O 1
ATOM 2782 N N . SER A 1 362 ? 8.293 1.094 -17.680 1.00 94.19 362 SER A N 1
ATOM 2783 C CA . SER A 1 362 ? 9.196 2.220 -17.399 1.00 94.19 362 SER A CA 1
ATOM 2784 C C . SER A 1 362 ? 9.261 2.514 -15.892 1.00 94.19 362 SER A C 1
ATOM 2786 O O . SER A 1 362 ? 9.567 1.624 -15.098 1.00 94.19 362 SER A O 1
ATOM 2788 N N . ALA A 1 363 ? 8.913 3.726 -15.463 1.00 93.06 363 ALA A N 1
ATOM 2789 C CA . ALA A 1 363 ? 8.763 4.057 -14.049 1.00 93.06 363 ALA A CA 1
ATOM 2790 C C . ALA A 1 363 ? 7.765 3.152 -13.315 1.00 93.06 363 ALA A C 1
ATOM 2792 O O . ALA A 1 363 ? 8.034 2.745 -12.191 1.00 93.06 363 ALA A O 1
ATOM 2793 N N . GLY A 1 364 ? 6.652 2.789 -13.958 1.00 96.25 364 GLY A N 1
ATOM 2794 C CA . GLY A 1 364 ? 5.710 1.811 -13.425 1.00 96.25 364 GLY A CA 1
ATOM 2795 C C . GLY A 1 364 ? 6.315 0.412 -13.329 1.00 96.25 364 GLY A C 1
ATOM 2796 O O . GLY A 1 364 ? 5.969 -0.328 -12.417 1.00 96.25 364 GLY A O 1
ATOM 2797 N N . GLY A 1 365 ? 7.258 0.060 -14.209 1.00 96.88 365 GLY A N 1
ATOM 2798 C CA . GLY A 1 365 ? 8.008 -1.198 -14.151 1.00 96.88 365 GLY A CA 1
ATOM 2799 C C . GLY A 1 365 ? 8.958 -1.239 -12.957 1.00 96.88 365 GLY A C 1
ATOM 2800 O O . GLY A 1 365 ? 8.950 -2.203 -12.197 1.00 96.88 365 GLY A O 1
ATOM 2801 N N . ALA A 1 366 ? 9.705 -0.156 -12.727 1.00 95.50 366 ALA A N 1
ATOM 2802 C CA . ALA A 1 366 ? 10.525 0.003 -11.523 1.00 95.50 366 ALA A CA 1
ATOM 2803 C C . ALA A 1 366 ? 9.672 -0.013 -10.239 1.00 95.50 366 ALA A C 1
ATOM 2805 O O . ALA A 1 366 ? 10.042 -0.625 -9.239 1.00 95.50 366 ALA A O 1
ATOM 2806 N N . THR A 1 367 ? 8.496 0.620 -10.255 1.00 96.69 367 THR A N 1
ATOM 2807 C CA . THR A 1 367 ? 7.565 0.564 -9.122 1.00 96.69 367 THR A CA 1
ATOM 2808 C C . THR A 1 367 ? 6.959 -0.828 -8.942 1.00 96.69 367 THR A C 1
ATOM 2810 O O . THR A 1 367 ? 6.813 -1.252 -7.802 1.00 96.69 367 THR A O 1
ATOM 2813 N N . ALA A 1 368 ? 6.653 -1.572 -10.009 1.00 98.38 368 ALA A N 1
ATOM 2814 C CA . ALA A 1 368 ? 6.157 -2.947 -9.917 1.00 98.38 368 ALA A CA 1
ATOM 2815 C C . ALA A 1 368 ? 7.184 -3.884 -9.257 1.00 98.38 368 ALA A C 1
ATOM 2817 O O . ALA A 1 368 ? 6.807 -4.680 -8.396 1.00 98.38 368 ALA A O 1
ATOM 2818 N N . ASP A 1 369 ? 8.472 -3.730 -9.586 1.00 97.81 369 ASP A N 1
ATOM 2819 C CA . ASP A 1 369 ? 9.573 -4.426 -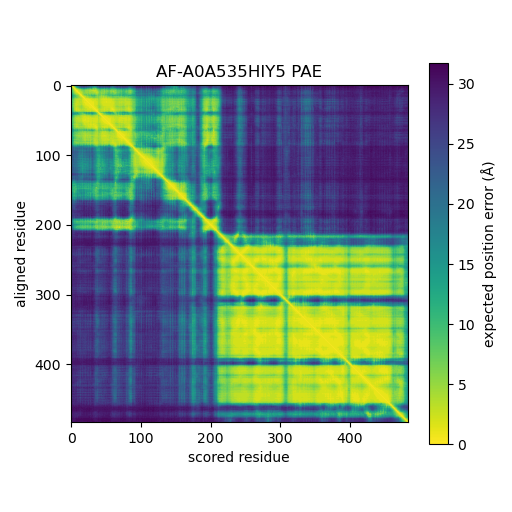8.906 1.00 97.81 369 ASP A CA 1
ATOM 2820 C C . ASP A 1 369 ? 9.576 -4.140 -7.392 1.00 97.81 369 ASP A C 1
ATOM 2822 O O . ASP A 1 369 ? 9.550 -5.058 -6.568 1.00 97.81 369 ASP A O 1
ATOM 2826 N N . ILE A 1 370 ? 9.481 -2.860 -7.015 1.00 97.38 370 ILE A N 1
ATOM 2827 C CA . ILE A 1 370 ? 9.397 -2.435 -5.610 1.00 97.38 370 ILE A CA 1
ATOM 2828 C C . ILE A 1 370 ? 8.152 -2.996 -4.923 1.00 97.38 370 ILE A C 1
ATOM 2830 O O . ILE A 1 370 ? 8.245 -3.454 -3.783 1.00 97.38 370 ILE A O 1
ATOM 2834 N N . MET A 1 371 ? 6.990 -2.971 -5.579 1.00 98.44 371 MET A N 1
ATOM 2835 C CA . MET A 1 371 ? 5.748 -3.507 -5.018 1.00 98.44 371 MET A CA 1
ATOM 2836 C C . MET A 1 371 ? 5.878 -4.998 -4.716 1.00 98.44 371 MET A C 1
ATOM 2838 O O . MET A 1 371 ? 5.473 -5.436 -3.639 1.00 98.44 371 MET A O 1
ATOM 2842 N N . ALA A 1 372 ? 6.478 -5.764 -5.624 1.00 98.12 372 ALA A N 1
ATOM 2843 C CA . ALA A 1 372 ? 6.711 -7.187 -5.429 1.00 98.12 372 ALA A CA 1
ATOM 2844 C C . ALA A 1 372 ? 7.748 -7.465 -4.323 1.00 98.12 372 ALA A C 1
ATOM 2846 O O . ALA A 1 372 ? 7.573 -8.405 -3.550 1.00 98.12 372 ALA A O 1
ATOM 2847 N N . ALA A 1 373 ? 8.788 -6.633 -4.192 1.00 96.94 373 ALA A N 1
ATOM 2848 C CA . ALA A 1 373 ? 9.797 -6.759 -3.136 1.00 96.94 373 ALA A CA 1
ATOM 2849 C C . ALA A 1 373 ? 9.267 -6.384 -1.734 1.00 96.94 373 ALA A C 1
ATOM 2851 O O . ALA A 1 373 ? 9.578 -7.050 -0.745 1.00 96.94 373 ALA A O 1
ATOM 2852 N N . THR A 1 374 ? 8.461 -5.323 -1.638 1.00 94.25 374 THR A N 1
ATOM 2853 C CA . THR A 1 374 ? 7.962 -4.765 -0.363 1.00 94.25 374 THR A CA 1
ATOM 2854 C C . THR A 1 374 ? 6.645 -5.386 0.105 1.00 94.25 374 THR A C 1
ATOM 2856 O O . THR A 1 374 ? 6.398 -5.455 1.310 1.00 94.25 374 THR A O 1
ATOM 2859 N N . TYR A 1 375 ? 5.817 -5.880 -0.821 1.00 96.06 375 TYR A N 1
ATOM 2860 C CA . TYR A 1 375 ? 4.553 -6.571 -0.538 1.00 96.06 375 TYR A CA 1
ATOM 2861 C C . TYR A 1 375 ? 4.453 -7.931 -1.254 1.00 96.06 375 TYR A C 1
ATOM 2863 O O . TYR A 1 375 ? 3.471 -8.190 -1.962 1.00 96.06 375 TYR A O 1
ATOM 2871 N N . PRO A 1 376 ? 5.426 -8.846 -1.075 1.00 95.69 376 PRO A N 1
ATOM 2872 C CA . PRO A 1 376 ? 5.360 -10.180 -1.676 1.00 95.69 376 PRO A CA 1
ATOM 2873 C C . PRO A 1 376 ? 4.176 -10.999 -1.134 1.00 95.69 376 PRO A C 1
ATOM 2875 O O . PRO A 1 376 ? 3.690 -11.917 -1.791 1.00 95.69 376 PRO A O 1
ATOM 2878 N N . ASP A 1 377 ? 3.655 -10.661 0.045 1.00 91.56 377 ASP A N 1
ATOM 2879 C CA . ASP A 1 377 ? 2.424 -11.211 0.614 1.00 91.56 377 ASP A CA 1
ATOM 2880 C C . ASP A 1 377 ? 1.147 -10.768 -0.119 1.00 91.56 377 ASP A C 1
ATOM 2882 O O . ASP A 1 377 ? 0.126 -11.439 0.009 1.00 91.56 377 ASP A O 1
ATOM 2886 N N . LEU A 1 378 ? 1.201 -9.682 -0.898 1.00 94.06 378 LEU A N 1
ATOM 2887 C CA . LEU A 1 378 ? 0.050 -9.125 -1.613 1.00 94.06 378 LEU A CA 1
ATOM 2888 C C . LEU A 1 378 ? -0.019 -9.548 -3.088 1.00 94.06 378 LEU A C 1
ATOM 2890 O O . LEU A 1 378 ? -1.122 -9.726 -3.591 1.00 94.06 378 LEU A O 1
ATOM 2894 N N . TYR A 1 379 ? 1.121 -9.717 -3.771 1.00 98.19 379 TYR A N 1
ATOM 2895 C CA . TYR A 1 379 ? 1.151 -9.935 -5.229 1.00 98.19 379 TYR A CA 1
ATOM 2896 C C . TYR A 1 379 ? 1.619 -11.326 -5.636 1.00 98.19 379 TYR A C 1
ATOM 2898 O O . TYR A 1 379 ? 2.811 -11.618 -5.559 1.00 98.19 379 TYR A O 1
ATOM 2906 N N . ALA A 1 380 ? 0.703 -12.181 -6.092 1.00 97.56 380 ALA A N 1
ATOM 2907 C CA . ALA A 1 380 ? 0.932 -13.538 -6.582 1.00 97.56 380 ALA A CA 1
ATOM 2908 C C . ALA A 1 380 ? 2.075 -13.617 -7.608 1.00 97.56 380 ALA A C 1
ATOM 2910 O O . ALA A 1 380 ? 2.955 -14.456 -7.405 1.00 97.56 380 ALA A O 1
ATOM 2911 N N . ALA A 1 381 ? 2.112 -12.724 -8.601 1.00 98.06 381 ALA A N 1
ATOM 2912 C CA . ALA A 1 381 ? 3.204 -12.552 -9.560 1.00 98.06 381 ALA A CA 1
ATOM 2913 C C . ALA A 1 381 ? 3.484 -11.070 -9.903 1.00 98.06 381 ALA A C 1
ATOM 2915 O O . ALA A 1 381 ? 2.674 -10.181 -9.622 1.00 98.06 381 ALA A O 1
ATOM 2916 N N . ALA A 1 382 ? 4.638 -10.817 -10.532 1.00 98.44 382 ALA A N 1
ATOM 2917 C CA . ALA A 1 382 ? 5.089 -9.484 -10.935 1.00 98.44 382 ALA A CA 1
ATOM 2918 C C . ALA A 1 382 ? 5.514 -9.411 -12.416 1.00 98.44 382 ALA A C 1
ATOM 2920 O O . ALA A 1 382 ? 6.203 -10.297 -12.919 1.00 98.44 382 ALA A O 1
ATOM 2921 N N . GLY A 1 383 ? 5.152 -8.338 -13.117 1.00 98.25 383 GLY A N 1
ATOM 2922 C CA . GLY A 1 383 ? 5.629 -8.029 -14.467 1.00 98.25 383 GLY A CA 1
ATOM 2923 C C . GLY A 1 383 ? 6.415 -6.717 -14.505 1.00 98.25 383 GLY A C 1
ATOM 2924 O O . GLY A 1 383 ? 5.881 -5.657 -14.182 1.00 98.25 383 GLY A O 1
ATOM 2925 N N . ILE A 1 384 ? 7.676 -6.779 -14.926 1.00 97.94 384 ILE A N 1
ATOM 2926 C CA . ILE A 1 384 ? 8.598 -5.642 -14.980 1.00 97.94 384 ILE A CA 1
ATOM 2927 C C . ILE A 1 384 ? 8.950 -5.362 -16.445 1.00 97.94 384 ILE A C 1
ATOM 2929 O O . ILE A 1 384 ? 9.802 -6.032 -17.032 1.00 97.94 384 ILE A O 1
ATOM 2933 N N . LEU A 1 385 ? 8.273 -4.386 -17.059 1.00 96.31 385 LEU A N 1
ATOM 2934 C CA . LEU A 1 385 ? 8.483 -4.011 -18.461 1.00 96.31 385 LEU A CA 1
ATOM 2935 C C . LEU A 1 385 ? 9.333 -2.743 -18.523 1.00 96.31 385 LEU A C 1
ATOM 2937 O O . LEU A 1 385 ? 8.962 -1.723 -17.946 1.00 96.31 385 LEU A O 1
ATOM 2941 N N . ALA A 1 386 ? 10.468 -2.785 -19.221 1.00 94.38 386 ALA A N 1
ATOM 2942 C CA . ALA A 1 386 ? 11.402 -1.661 -19.318 1.00 94.38 386 ALA A CA 1
ATOM 2943 C C . ALA A 1 386 ? 11.663 -0.993 -17.949 1.00 94.38 386 ALA A C 1
ATOM 2945 O O . ALA A 1 386 ? 11.646 0.226 -17.837 1.00 94.38 386 ALA A O 1
ATOM 2946 N N . GLY A 1 387 ? 11.797 -1.794 -16.889 1.00 93.31 387 GLY A N 1
ATOM 2947 C CA . GLY A 1 387 ? 12.042 -1.336 -15.519 1.00 93.31 387 GLY A CA 1
ATOM 2948 C C . GLY A 1 387 ? 13.499 -1.528 -15.105 1.00 93.31 387 GLY A C 1
ATOM 2949 O O . GLY A 1 387 ? 14.351 -1.848 -15.931 1.00 93.31 387 GLY A O 1
ATOM 2950 N N . CYS A 1 388 ? 13.772 -1.372 -13.815 1.00 91.12 388 CYS A N 1
ATOM 2951 C CA . CYS A 1 388 ? 15.086 -1.593 -13.211 1.00 91.12 388 CYS A CA 1
ATOM 2952 C C . CYS A 1 388 ? 14.947 -2.329 -11.882 1.00 91.12 388 CYS A C 1
ATOM 2954 O O . CYS A 1 388 ? 13.847 -2.435 -11.334 1.00 91.12 388 CYS A O 1
ATOM 2956 N N . GLU A 1 389 ? 16.068 -2.861 -11.407 1.00 91.81 389 GLU A N 1
ATOM 2957 C CA . GLU A 1 389 ? 16.152 -3.631 -10.179 1.00 91.81 389 GLU A CA 1
ATOM 2958 C C . GLU A 1 389 ? 15.840 -2.778 -8.941 1.00 91.81 389 GLU A C 1
ATOM 2960 O O . GLU A 1 389 ? 15.908 -1.545 -8.951 1.00 91.81 389 GLU A O 1
ATOM 2965 N N . TYR A 1 390 ? 15.528 -3.435 -7.832 1.00 92.88 390 TYR A N 1
ATOM 2966 C CA . TYR A 1 390 ? 15.210 -2.808 -6.563 1.00 92.88 390 TYR A CA 1
ATOM 2967 C C . TYR A 1 390 ? 16.387 -1.955 -6.072 1.00 92.88 390 TYR A C 1
ATOM 2969 O O . TYR A 1 390 ? 17.508 -2.441 -5.892 1.00 92.88 390 TYR A O 1
ATOM 2977 N N . LYS A 1 391 ? 16.141 -0.659 -5.841 1.00 87.19 391 LYS A N 1
ATOM 2978 C CA . LYS A 1 391 ? 17.182 0.361 -5.579 1.00 87.19 391 LYS A CA 1
ATOM 2979 C C . LYS A 1 391 ? 18.234 0.483 -6.702 1.00 87.19 391 LYS A C 1
ATOM 2981 O O . LYS A 1 391 ? 19.299 1.056 -6.479 1.00 87.19 391 LYS A O 1
ATOM 2986 N N . GLY A 1 392 ? 17.915 -0.003 -7.899 1.00 74.50 392 GLY A N 1
ATOM 2987 C CA . GLY A 1 392 ? 18.694 0.097 -9.125 1.00 74.50 392 GLY A CA 1
ATOM 2988 C C . GLY A 1 392 ? 18.737 1.524 -9.639 1.00 74.50 392 GLY A C 1
ATOM 2989 O O . GLY A 1 392 ? 17.926 1.960 -10.459 1.00 74.50 392 GLY A O 1
ATOM 2990 N N . LEU A 1 393 ? 19.665 2.302 -9.092 1.00 72.88 393 LEU A N 1
ATOM 2991 C CA . LEU A 1 393 ? 19.993 3.623 -9.595 1.00 72.88 393 LEU A CA 1
ATOM 2992 C C . LEU A 1 393 ? 21.375 3.576 -10.230 1.00 72.88 393 LEU A C 1
ATOM 2994 O O . LEU A 1 393 ? 22.282 3.014 -9.625 1.00 72.88 393 LEU A O 1
ATOM 2998 N N . PRO A 1 394 ? 21.559 4.171 -11.413 1.00 66.94 394 PRO A N 1
ATOM 2999 C CA . PRO A 1 394 ? 20.584 4.927 -12.195 1.00 66.94 394 PRO A CA 1
ATOM 3000 C C . PRO A 1 394 ? 19.856 4.063 -13.245 1.00 66.94 394 PRO A C 1
ATOM 3002 O O . PRO A 1 394 ? 20.403 3.731 -14.289 1.00 66.94 394 PRO A O 1
ATOM 3005 N N . CYS A 1 395 ? 18.561 3.850 -13.023 1.00 70.12 395 CYS A N 1
ATOM 3006 C CA . CYS A 1 395 ? 17.605 3.185 -13.921 1.00 70.12 395 CYS A CA 1
ATOM 3007 C C . CYS A 1 395 ? 17.598 3.722 -15.378 1.00 70.12 395 CYS A C 1
ATOM 3009 O O . CYS A 1 395 ? 17.428 2.982 -16.344 1.00 70.12 395 CYS A O 1
ATOM 3011 N N . LEU A 1 396 ? 17.806 5.037 -15.554 1.00 67.62 396 LEU A N 1
ATOM 3012 C CA . LEU A 1 396 ? 17.689 5.749 -16.836 1.00 67.62 396 LEU A CA 1
ATOM 3013 C C . LEU A 1 396 ? 19.060 6.068 -17.457 1.00 67.62 396 LEU A C 1
ATOM 3015 O O . LEU A 1 396 ? 19.440 7.232 -17.605 1.00 67.62 396 LEU A O 1
ATOM 3019 N N . GLY A 1 397 ? 19.821 5.035 -17.820 1.00 51.56 397 GLY A N 1
ATOM 3020 C CA . GLY A 1 397 ? 20.950 5.190 -18.747 1.00 51.56 397 GLY A CA 1
ATOM 3021 C C . GLY A 1 397 ? 22.348 5.354 -18.139 1.00 51.56 397 GLY A C 1
ATOM 3022 O O . GLY A 1 397 ? 23.240 5.863 -18.820 1.00 51.56 397 GLY A O 1
ATOM 3023 N N . SER A 1 398 ? 22.592 4.889 -16.910 1.00 50.34 398 SER A N 1
ATOM 3024 C CA . SER A 1 398 ? 23.970 4.602 -16.457 1.00 50.34 398 SER A CA 1
ATOM 3025 C C . SER A 1 398 ? 24.043 3.221 -15.804 1.00 50.34 398 SER A C 1
ATOM 3027 O O . SER A 1 398 ? 23.015 2.646 -15.478 1.00 50.34 398 SER A O 1
ATOM 3029 N N . ALA A 1 399 ? 25.246 2.657 -15.674 1.00 49.84 399 ALA A N 1
ATOM 3030 C CA . ALA A 1 399 ? 25.418 1.363 -15.014 1.00 49.84 399 ALA A CA 1
ATOM 3031 C C . ALA A 1 399 ? 24.956 1.449 -13.555 1.00 49.84 399 ALA A C 1
ATOM 3033 O O . ALA A 1 399 ? 25.287 2.440 -12.896 1.00 49.84 399 ALA A O 1
ATOM 3034 N N . ALA A 1 400 ? 24.245 0.423 -13.078 1.00 53.72 400 ALA A N 1
ATOM 3035 C CA . ALA A 1 400 ? 23.780 0.327 -11.703 1.00 53.72 400 ALA A CA 1
ATOM 3036 C C . ALA A 1 400 ? 24.903 0.672 -10.706 1.00 53.72 400 ALA A C 1
ATOM 3038 O O . ALA A 1 400 ? 26.017 0.143 -10.773 1.00 53.72 400 ALA A O 1
ATOM 3039 N N . GLU A 1 401 ? 24.617 1.569 -9.761 1.00 62.59 401 GLU A N 1
ATOM 3040 C CA . GLU A 1 401 ? 25.493 1.864 -8.623 1.00 62.59 401 GLU A CA 1
ATOM 3041 C C . GLU A 1 401 ? 25.610 0.646 -7.695 1.00 62.59 401 GLU A C 1
ATOM 3043 O O . GLU A 1 401 ? 26.592 0.517 -6.958 1.00 62.59 401 GLU A O 1
ATOM 3048 N N . LEU A 1 402 ? 24.629 -0.264 -7.747 1.00 77.44 402 LEU A N 1
ATOM 3049 C CA . LEU A 1 402 ? 24.542 -1.454 -6.913 1.00 77.44 402 LEU A CA 1
ATOM 3050 C C . LEU A 1 402 ? 24.626 -2.736 -7.755 1.00 77.44 402 LEU A C 1
ATOM 3052 O O . LEU A 1 402 ? 23.872 -2.898 -8.707 1.00 77.44 402 LEU A O 1
ATOM 3056 N N . PRO A 1 403 ? 25.487 -3.703 -7.388 1.00 86.62 403 PRO A N 1
ATOM 3057 C CA . PRO A 1 403 ? 25.464 -5.024 -8.006 1.00 86.62 403 PRO A CA 1
ATOM 3058 C C . PRO A 1 403 ? 24.096 -5.707 -7.813 1.00 86.62 403 PRO A C 1
ATOM 3060 O O . PRO A 1 403 ? 23.578 -5.677 -6.689 1.00 86.62 403 PRO A O 1
ATOM 3063 N N . PRO A 1 404 ? 23.552 -6.423 -8.816 1.00 87.00 404 PRO A N 1
ATOM 3064 C CA . PRO A 1 404 ? 22.254 -7.102 -8.709 1.00 87.00 404 PRO A CA 1
ATOM 3065 C C . PRO A 1 404 ? 22.139 -8.068 -7.526 1.00 87.00 404 PRO A C 1
ATOM 3067 O O . PRO A 1 404 ? 21.071 -8.236 -6.948 1.00 87.00 404 PRO A O 1
ATOM 3070 N N . GLN A 1 405 ? 23.253 -8.667 -7.091 1.00 87.69 405 GLN A N 1
ATOM 3071 C CA . GLN A 1 405 ? 23.269 -9.539 -5.912 1.00 87.69 405 GLN A CA 1
ATOM 3072 C C . GLN A 1 405 ? 23.003 -8.771 -4.611 1.00 87.69 405 GLN A C 1
ATOM 3074 O O . GLN A 1 405 ? 22.386 -9.308 -3.693 1.00 87.69 405 GLN A O 1
ATOM 3079 N N . VAL A 1 406 ? 23.470 -7.523 -4.524 1.00 89.44 406 VAL A N 1
ATOM 3080 C CA . VAL A 1 406 ? 23.196 -6.634 -3.387 1.00 89.44 406 VAL A CA 1
ATOM 3081 C C . VAL A 1 406 ? 21.755 -6.142 -3.460 1.00 89.44 406 VAL A C 1
ATOM 3083 O O . VAL A 1 406 ? 21.054 -6.199 -2.452 1.00 89.44 406 VAL A O 1
ATOM 3086 N N . SER A 1 407 ? 21.292 -5.738 -4.647 1.00 91.88 407 SER A N 1
ATOM 3087 C CA . SER A 1 407 ? 19.888 -5.380 -4.878 1.00 91.88 407 SER A CA 1
ATOM 3088 C C . SER A 1 407 ? 18.942 -6.511 -4.444 1.00 91.88 407 SER A C 1
ATOM 3090 O O . SER A 1 407 ? 18.039 -6.277 -3.644 1.00 91.88 407 SER A O 1
ATOM 3092 N N . GLY A 1 408 ? 19.221 -7.762 -4.829 1.00 93.06 408 GLY A N 1
ATOM 3093 C CA . GLY A 1 408 ? 18.391 -8.911 -4.460 1.00 93.06 408 GLY A CA 1
ATOM 3094 C C . GLY A 1 408 ? 18.333 -9.196 -2.954 1.00 93.06 408 GLY A C 1
ATOM 3095 O O . GLY A 1 408 ? 17.275 -9.556 -2.431 1.00 93.06 408 GLY A O 1
ATOM 3096 N N . GLN A 1 409 ? 19.436 -8.977 -2.228 1.00 92.31 409 GLN A N 1
ATOM 3097 C CA . GLN A 1 409 ? 19.458 -9.053 -0.760 1.00 92.31 409 GLN A CA 1
ATOM 3098 C C . GLN A 1 409 ? 18.626 -7.941 -0.113 1.00 92.31 409 GLN A C 1
ATOM 3100 O O . GLN A 1 409 ? 17.902 -8.198 0.850 1.00 92.31 409 GLN A O 1
ATOM 3105 N N . LEU A 1 410 ? 18.721 -6.716 -0.637 1.00 92.12 410 LEU A N 1
ATOM 3106 C CA . LEU A 1 410 ? 17.948 -5.573 -0.152 1.00 92.12 410 LEU A CA 1
ATOM 3107 C C . LEU A 1 410 ? 16.451 -5.756 -0.428 1.00 92.12 410 LEU A C 1
ATOM 3109 O O . LEU A 1 410 ? 15.647 -5.481 0.458 1.00 92.12 410 LEU A O 1
ATOM 3113 N N . ALA A 1 411 ? 16.082 -6.277 -1.600 1.00 94.75 411 ALA A N 1
ATOM 3114 C CA . ALA A 1 411 ? 14.703 -6.615 -1.943 1.00 94.75 411 ALA A CA 1
ATOM 3115 C C . ALA A 1 411 ? 14.130 -7.672 -0.985 1.00 94.75 411 ALA A C 1
ATOM 3117 O O . ALA A 1 411 ? 13.039 -7.501 -0.450 1.00 94.75 411 ALA A O 1
ATOM 3118 N N . TYR A 1 412 ? 14.902 -8.719 -0.666 1.00 94.06 412 TYR A N 1
ATOM 3119 C CA . TYR A 1 412 ? 14.501 -9.711 0.337 1.00 94.06 412 TYR A CA 1
ATOM 3120 C C . TYR A 1 412 ? 14.255 -9.074 1.717 1.00 94.06 412 TYR A C 1
ATOM 3122 O O . TYR A 1 412 ? 13.256 -9.373 2.372 1.00 94.06 412 TYR A O 1
ATOM 3130 N N . GLN A 1 413 ? 15.136 -8.171 2.160 1.00 88.69 413 GLN A N 1
ATOM 3131 C CA . GLN A 1 413 ? 14.994 -7.470 3.445 1.00 88.69 413 GLN A CA 1
ATOM 3132 C C . GLN A 1 413 ? 13.774 -6.536 3.477 1.00 88.69 413 GLN A C 1
ATOM 3134 O O . GLN A 1 413 ? 13.109 -6.440 4.510 1.00 88.69 413 GLN A O 1
ATOM 3139 N N . ALA A 1 414 ? 13.452 -5.898 2.349 1.00 87.69 414 ALA A N 1
ATOM 3140 C CA . ALA A 1 414 ? 12.330 -4.970 2.209 1.00 87.69 414 ALA A CA 1
ATOM 3141 C C . ALA A 1 414 ? 10.960 -5.619 2.466 1.00 87.69 414 ALA A C 1
ATOM 3143 O O . ALA A 1 414 ? 10.014 -4.931 2.846 1.00 87.69 414 ALA A O 1
ATOM 3144 N N . SER A 1 415 ? 10.866 -6.946 2.339 1.00 83.25 415 SER A N 1
ATOM 3145 C CA . SER A 1 415 ? 9.659 -7.714 2.664 1.00 83.25 415 SER A CA 1
ATOM 3146 C C . SER A 1 415 ? 9.289 -7.714 4.155 1.00 83.25 415 SER A C 1
ATOM 3148 O O . SER A 1 415 ? 8.198 -8.157 4.509 1.00 83.25 415 SER A O 1
ATOM 3150 N N . GLN A 1 416 ? 10.191 -7.288 5.051 1.00 80.62 416 GLN A N 1
ATOM 3151 C CA . GLN A 1 416 ? 9.963 -7.191 6.503 1.00 80.62 416 GLN A CA 1
ATOM 3152 C C . GLN A 1 416 ? 9.394 -8.475 7.148 1.00 80.62 416 GLN A C 1
ATOM 3154 O O . GLN A 1 416 ? 8.537 -8.434 8.029 1.00 80.62 416 GLN A O 1
ATOM 3159 N N . GLY A 1 417 ? 9.881 -9.643 6.715 1.00 81.38 417 GLY A N 1
ATOM 3160 C CA . GLY A 1 417 ? 9.458 -10.945 7.249 1.00 81.38 417 GLY A CA 1
ATOM 3161 C C . GLY A 1 417 ? 8.272 -11.583 6.521 1.00 81.38 417 GLY A C 1
ATOM 3162 O O . GLY A 1 417 ? 7.844 -12.667 6.910 1.00 81.38 417 GLY A O 1
ATOM 3163 N N . HIS A 1 418 ? 7.788 -10.958 5.446 1.00 86.75 418 HIS A N 1
ATOM 3164 C CA . HIS A 1 418 ? 6.741 -11.489 4.568 1.00 86.75 418 HIS A CA 1
ATOM 3165 C C . HIS A 1 418 ? 7.296 -12.167 3.301 1.00 86.75 418 HIS A C 1
ATOM 3167 O O . HIS A 1 418 ? 6.527 -12.525 2.410 1.00 86.75 418 HIS A O 1
ATOM 3173 N N . ALA A 1 419 ? 8.621 -12.341 3.205 1.00 89.75 419 ALA A N 1
ATOM 3174 C CA . ALA A 1 419 ? 9.286 -12.912 2.037 1.00 89.75 419 ALA A CA 1
ATOM 3175 C C . ALA A 1 419 ? 8.682 -14.258 1.608 1.00 89.75 419 ALA A C 1
ATOM 3177 O O . ALA A 1 419 ? 8.543 -15.188 2.407 1.00 89.75 419 ALA A O 1
ATOM 3178 N N . ARG A 1 420 ? 8.426 -14.382 0.307 1.00 92.38 420 ARG A N 1
ATOM 3179 C CA . ARG A 1 420 ? 8.156 -15.644 -0.382 1.00 92.38 420 ARG A CA 1
ATOM 3180 C C . ARG A 1 420 ? 8.694 -15.573 -1.805 1.00 92.38 420 ARG A C 1
ATOM 3182 O O . ARG A 1 420 ? 9.002 -14.489 -2.282 1.00 92.38 420 ARG A O 1
ATOM 3189 N N . VAL A 1 421 ? 8.747 -16.722 -2.470 1.00 94.56 421 VAL A N 1
ATOM 3190 C CA . VAL A 1 421 ? 9.040 -16.780 -3.906 1.00 94.56 421 VAL A CA 1
ATOM 3191 C C . VAL A 1 421 ? 7.921 -16.074 -4.676 1.00 94.56 421 VAL A C 1
ATOM 3193 O O . VAL A 1 421 ? 6.738 -16.393 -4.473 1.00 94.56 421 VAL A O 1
ATOM 3196 N N . VAL A 1 422 ? 8.289 -15.136 -5.548 1.00 96.06 422 VAL A N 1
ATOM 3197 C CA . VAL A 1 422 ? 7.357 -14.390 -6.404 1.00 96.06 422 VAL A CA 1
ATOM 3198 C C . VAL A 1 422 ? 7.684 -14.684 -7.870 1.00 96.06 422 VAL A C 1
ATOM 3200 O O . VAL A 1 422 ? 8.695 -14.216 -8.381 1.00 96.06 422 VAL A O 1
ATOM 3203 N N . PRO A 1 423 ? 6.832 -15.440 -8.587 1.00 96.31 423 PRO A N 1
ATOM 3204 C CA . PRO A 1 423 ? 6.942 -15.562 -10.035 1.00 96.31 423 PRO A CA 1
ATOM 3205 C C . PRO A 1 423 ? 7.009 -14.188 -10.708 1.00 96.31 423 PRO A C 1
ATOM 3207 O O . PRO A 1 423 ? 6.163 -13.332 -10.454 1.00 96.31 423 PRO A O 1
ATOM 3210 N N . PHE A 1 424 ? 7.987 -13.995 -11.590 1.00 95.62 424 PHE A N 1
ATOM 3211 C CA . PHE A 1 424 ? 8.200 -12.719 -12.261 1.00 95.62 424 PHE A CA 1
ATOM 3212 C C . PHE A 1 424 ? 8.383 -12.876 -13.777 1.00 95.62 424 PHE A C 1
ATOM 3214 O O . PHE A 1 424 ? 8.873 -13.898 -14.266 1.00 95.62 424 PHE A O 1
ATOM 3221 N N . LEU A 1 425 ? 7.987 -11.843 -14.520 1.00 95.81 425 LEU A N 1
ATOM 3222 C CA . LEU A 1 425 ? 8.208 -11.667 -15.954 1.00 95.81 425 LEU A CA 1
ATOM 3223 C C . LEU A 1 425 ? 8.997 -10.374 -16.170 1.00 95.81 425 LEU A C 1
ATOM 3225 O O . LEU A 1 425 ? 8.621 -9.335 -15.635 1.00 95.81 425 LEU A O 1
ATOM 3229 N N . VAL A 1 426 ? 10.049 -10.424 -16.988 1.00 95.25 426 VAL A N 1
ATOM 3230 C CA . VAL A 1 426 ? 10.804 -9.235 -17.406 1.00 95.25 426 VAL A CA 1
ATOM 3231 C C . VAL A 1 426 ? 10.760 -9.122 -18.922 1.00 95.25 426 VAL A C 1
ATOM 3233 O O . VAL A 1 426 ? 11.049 -10.094 -19.623 1.00 95.25 426 VAL A O 1
ATOM 3236 N N . GLU A 1 427 ? 10.438 -7.937 -19.428 1.00 94.38 427 GLU A N 1
ATOM 3237 C CA . GLU A 1 427 ? 10.450 -7.638 -20.861 1.00 94.38 427 GLU A CA 1
ATOM 3238 C C . GLU A 1 427 ? 11.117 -6.282 -21.113 1.00 94.38 427 GLU A C 1
ATOM 3240 O O . GLU A 1 427 ? 10.892 -5.319 -20.385 1.00 94.38 427 GLU A O 1
ATOM 3245 N N . ASN A 1 428 ? 11.963 -6.197 -22.141 1.00 92.38 428 ASN A N 1
ATOM 3246 C CA . ASN A 1 428 ? 12.667 -4.967 -22.499 1.00 92.38 428 ASN A CA 1
ATOM 3247 C C . ASN A 1 428 ? 12.967 -4.946 -23.997 1.00 92.38 428 ASN A C 1
ATOM 3249 O O . ASN A 1 428 ? 13.357 -5.967 -24.569 1.00 92.38 428 ASN A O 1
ATOM 3253 N N . GLY A 1 429 ? 12.855 -3.773 -24.621 1.00 91.25 429 GLY A N 1
ATOM 3254 C CA . GLY A 1 429 ? 13.321 -3.574 -25.992 1.00 91.25 429 GLY A CA 1
ATOM 3255 C C . GLY A 1 429 ? 14.849 -3.622 -26.067 1.00 91.25 429 GLY A C 1
ATOM 3256 O O . GLY A 1 429 ? 15.534 -3.029 -25.234 1.00 91.25 429 GLY A O 1
ATOM 3257 N N . ASP A 1 430 ? 15.404 -4.294 -27.073 1.00 87.00 430 ASP A N 1
ATOM 3258 C CA . ASP A 1 430 ? 16.856 -4.382 -27.290 1.00 87.00 430 ASP A CA 1
ATOM 3259 C C . ASP A 1 430 ? 17.472 -3.074 -27.820 1.00 87.00 430 ASP A C 1
ATOM 3261 O O . ASP A 1 430 ? 18.686 -2.874 -27.734 1.00 87.00 430 ASP A O 1
ATOM 3265 N N . THR A 1 431 ? 16.634 -2.157 -28.310 1.00 88.50 431 THR A N 1
ATOM 3266 C CA . THR A 1 431 ? 17.011 -0.805 -28.741 1.00 88.50 431 THR A CA 1
ATOM 3267 C C . THR A 1 431 ? 16.354 0.305 -27.915 1.00 88.50 431 THR A C 1
ATOM 3269 O O . THR A 1 431 ? 16.237 1.426 -28.411 1.00 88.50 431 THR A O 1
ATOM 3272 N N . ASP A 1 432 ? 15.879 0.012 -26.701 1.00 89.62 432 ASP A N 1
ATOM 3273 C CA . ASP A 1 432 ? 15.245 1.010 -25.832 1.00 89.62 432 ASP A CA 1
ATOM 3274 C C . ASP A 1 432 ? 16.260 2.109 -25.438 1.00 89.62 432 ASP A C 1
ATOM 3276 O O . ASP A 1 432 ? 17.288 1.809 -24.817 1.00 89.62 432 ASP A O 1
ATOM 3280 N N . PRO A 1 433 ? 16.025 3.381 -25.823 1.00 84.25 433 PRO A N 1
ATOM 3281 C CA . PRO A 1 433 ? 16.946 4.472 -25.525 1.00 84.25 433 PRO A CA 1
ATOM 3282 C C . PRO A 1 433 ? 16.758 5.065 -24.120 1.00 84.25 433 PRO A C 1
ATOM 3284 O O . PRO A 1 433 ? 17.599 5.859 -23.697 1.00 84.25 433 PRO A O 1
ATOM 3287 N N . ALA A 1 434 ? 15.659 4.745 -23.430 1.00 86.56 434 ALA A N 1
ATOM 3288 C CA . ALA A 1 434 ? 15.302 5.283 -22.122 1.00 86.56 434 ALA A CA 1
ATOM 3289 C C . ALA A 1 434 ? 15.705 4.328 -20.993 1.00 86.56 434 ALA A C 1
ATOM 3291 O O . ALA A 1 434 ? 16.358 4.759 -20.040 1.00 86.56 434 ALA A O 1
ATOM 3292 N N . VAL A 1 435 ? 15.364 3.042 -21.130 1.00 89.12 435 VAL A N 1
ATOM 3293 C CA . VAL A 1 435 ? 15.732 1.978 -20.186 1.00 89.12 435 VAL A CA 1
ATOM 3294 C C . VAL A 1 435 ? 16.524 0.904 -20.930 1.00 89.12 435 VAL A C 1
ATOM 3296 O O . VAL A 1 435 ? 15.952 -0.006 -21.535 1.00 89.12 435 VAL A O 1
ATOM 3299 N N . PRO A 1 436 ? 17.865 1.015 -20.933 1.00 88.12 436 PRO A N 1
ATOM 3300 C CA . PRO A 1 436 ? 18.711 0.103 -21.683 1.00 88.12 436 PRO A CA 1
ATOM 3301 C C . PRO A 1 436 ? 18.534 -1.356 -21.252 1.00 88.12 436 PRO A C 1
ATOM 3303 O O . PRO A 1 436 ? 18.424 -1.643 -20.060 1.00 88.12 436 PRO A O 1
ATOM 3306 N N . LEU A 1 437 ? 18.646 -2.272 -22.222 1.00 87.50 437 LEU A N 1
ATOM 3307 C CA . LEU A 1 437 ? 18.544 -3.727 -22.041 1.00 87.50 437 LEU A CA 1
ATOM 3308 C C . LEU A 1 437 ? 19.307 -4.314 -20.828 1.00 87.50 437 LEU A C 1
ATOM 3310 O O . LEU A 1 437 ? 18.786 -5.261 -20.239 1.00 87.50 437 LEU A O 1
ATOM 3314 N N . PRO A 1 438 ? 20.500 -3.818 -20.421 1.00 87.75 438 PRO A N 1
ATOM 3315 C CA . PRO A 1 438 ? 21.161 -4.285 -19.202 1.00 87.75 438 PRO A CA 1
ATOM 3316 C C . PRO A 1 438 ? 20.280 -4.294 -17.946 1.00 87.75 438 PRO A C 1
ATOM 3318 O O . PRO A 1 438 ? 20.382 -5.257 -17.192 1.00 87.75 438 PRO A O 1
ATOM 3321 N N . ASN A 1 439 ? 19.356 -3.339 -17.777 1.00 89.38 439 ASN A N 1
ATOM 3322 C CA . ASN A 1 439 ? 18.459 -3.319 -16.615 1.00 89.38 439 ASN A CA 1
ATOM 3323 C C . ASN A 1 439 ? 17.616 -4.602 -16.524 1.00 89.38 439 ASN A C 1
ATOM 3325 O O . ASN A 1 439 ? 17.444 -5.165 -15.452 1.00 89.38 439 ASN A O 1
ATOM 3329 N N . ALA A 1 440 ? 17.143 -5.146 -17.649 1.00 90.44 440 ALA A N 1
ATOM 3330 C CA . ALA A 1 440 ? 16.372 -6.391 -17.647 1.00 90.44 440 ALA A CA 1
ATOM 3331 C C . ALA A 1 440 ? 17.197 -7.598 -17.163 1.00 90.44 440 ALA A C 1
ATOM 3333 O O . ALA A 1 440 ? 16.683 -8.508 -16.502 1.00 90.44 440 ALA A O 1
ATOM 3334 N N . VAL A 1 441 ? 18.496 -7.602 -17.481 1.00 88.38 441 VAL A N 1
ATOM 3335 C CA . VAL A 1 441 ? 19.445 -8.606 -16.987 1.00 88.38 441 VAL A CA 1
ATOM 3336 C C . VAL A 1 441 ? 19.668 -8.425 -15.486 1.00 88.38 441 VAL A C 1
ATOM 3338 O O . VAL A 1 441 ? 19.695 -9.415 -14.757 1.00 88.38 441 VAL A O 1
ATOM 3341 N N . GLU A 1 442 ? 19.792 -7.183 -15.024 1.00 90.31 442 GLU A N 1
ATOM 3342 C CA . GLU A 1 442 ? 19.996 -6.826 -13.617 1.00 90.31 442 GLU A CA 1
ATOM 3343 C C . GLU A 1 442 ? 18.768 -7.182 -12.760 1.00 90.31 442 GLU A C 1
ATOM 3345 O O . GLU A 1 442 ? 18.926 -7.900 -11.773 1.00 90.31 442 GLU A O 1
ATOM 3350 N N . VAL A 1 443 ? 17.548 -6.847 -13.200 1.00 93.00 443 VAL A N 1
ATOM 3351 C CA . VAL A 1 443 ? 16.274 -7.272 -12.579 1.00 93.00 443 VAL A CA 1
ATOM 3352 C C . VAL A 1 443 ? 16.204 -8.795 -12.467 1.00 93.00 443 VAL A C 1
ATOM 3354 O O . VAL A 1 443 ? 15.905 -9.341 -11.406 1.00 93.00 443 VAL A O 1
ATOM 3357 N N . THR A 1 444 ? 16.532 -9.512 -13.547 1.00 92.31 444 THR A N 1
ATOM 3358 C CA . THR A 1 444 ? 16.512 -10.984 -13.538 1.00 92.31 444 THR A CA 1
ATOM 3359 C C . THR A 1 444 ? 17.491 -11.549 -12.504 1.00 92.31 444 THR A C 1
ATOM 3361 O O . THR A 1 444 ? 17.163 -12.495 -11.786 1.00 92.31 444 THR A O 1
ATOM 3364 N N . GLN A 1 445 ? 18.693 -10.974 -12.406 1.00 90.62 445 GLN A N 1
ATOM 3365 C CA . GLN A 1 445 ? 19.715 -11.394 -11.444 1.00 90.62 445 GLN A CA 1
ATOM 3366 C C . GLN A 1 445 ? 19.362 -11.029 -9.996 1.00 90.62 445 GLN A C 1
ATOM 3368 O O . GLN A 1 445 ? 19.674 -11.803 -9.090 1.00 90.62 445 GLN A O 1
ATOM 3373 N N . GLN A 1 446 ? 18.711 -9.886 -9.765 1.00 93.56 446 GLN A N 1
ATOM 3374 C CA . GLN A 1 446 ? 18.157 -9.527 -8.460 1.00 93.56 446 GLN A CA 1
ATOM 3375 C C . GLN A 1 446 ? 17.142 -10.579 -8.017 1.00 93.56 446 GLN A C 1
ATOM 3377 O O . GLN A 1 446 ? 17.325 -11.166 -6.952 1.00 93.56 446 GLN A O 1
ATOM 3382 N N . TRP A 1 447 ? 16.102 -10.842 -8.816 1.00 94.31 447 TRP A N 1
ATOM 3383 C CA . TRP A 1 447 ? 15.022 -11.753 -8.421 1.00 94.31 447 TRP A CA 1
ATOM 3384 C C . TRP A 1 447 ? 15.500 -13.181 -8.205 1.00 94.31 447 TRP A C 1
ATOM 3386 O O . TRP A 1 447 ? 15.067 -13.837 -7.264 1.00 94.31 447 TRP A O 1
ATOM 3396 N N . GLN A 1 448 ? 16.473 -13.631 -8.997 1.00 91.56 448 GLN A N 1
ATOM 3397 C CA . GLN A 1 448 ? 17.209 -14.867 -8.748 1.00 91.56 448 GLN A CA 1
ATOM 3398 C C . GLN A 1 448 ? 17.734 -14.951 -7.303 1.00 91.56 448 GLN A C 1
ATOM 3400 O O . GLN A 1 448 ? 17.575 -15.979 -6.647 1.00 91.56 448 GLN A O 1
ATOM 3405 N N . VAL A 1 449 ? 18.337 -13.875 -6.791 1.00 92.00 449 VAL A N 1
ATOM 3406 C CA . VAL A 1 449 ? 18.845 -13.802 -5.412 1.00 92.00 449 VAL A CA 1
ATOM 3407 C C . VAL A 1 449 ? 17.717 -13.637 -4.393 1.00 92.00 449 VAL A C 1
ATOM 3409 O O . VAL A 1 449 ? 17.741 -14.300 -3.357 1.00 92.00 449 VAL A O 1
ATOM 3412 N N . THR A 1 450 ? 16.733 -12.779 -4.666 1.00 94.19 450 THR A N 1
ATOM 3413 C CA . THR A 1 450 ? 15.593 -12.538 -3.769 1.00 94.19 450 THR A CA 1
ATOM 3414 C C . THR A 1 450 ? 14.793 -13.815 -3.521 1.00 94.19 450 THR A C 1
ATOM 3416 O O . THR A 1 450 ? 14.533 -14.152 -2.364 1.00 94.19 450 THR A O 1
ATOM 3419 N N . ASP A 1 451 ? 14.473 -14.562 -4.578 1.00 93.81 451 ASP A N 1
ATOM 3420 C CA . ASP A 1 451 ? 13.702 -15.801 -4.487 1.00 93.81 451 ASP A CA 1
ATOM 3421 C C . ASP A 1 451 ? 14.503 -16.954 -3.867 1.00 93.81 451 ASP A C 1
ATOM 3423 O O . ASP A 1 451 ? 13.922 -17.735 -3.115 1.00 93.81 451 ASP A O 1
ATOM 3427 N N . ASP A 1 452 ? 15.821 -17.059 -4.106 1.00 91.25 452 ASP A N 1
ATOM 3428 C CA . ASP A 1 452 ? 16.671 -18.049 -3.412 1.00 91.25 452 ASP A CA 1
ATOM 3429 C C . ASP A 1 452 ? 16.664 -17.803 -1.895 1.00 91.25 452 ASP A C 1
ATOM 3431 O O . ASP A 1 452 ? 16.427 -18.720 -1.105 1.00 91.25 452 ASP A O 1
ATOM 3435 N N . LEU A 1 453 ? 16.825 -16.543 -1.474 1.00 91.50 453 LEU A N 1
ATOM 3436 C CA . LEU A 1 453 ? 16.750 -16.169 -0.061 1.00 91.50 453 LEU A CA 1
ATOM 3437 C C . LEU A 1 453 ? 15.359 -16.435 0.526 1.00 91.50 453 LEU A C 1
ATOM 3439 O O . LEU A 1 453 ? 15.261 -16.952 1.641 1.00 91.50 453 LEU A O 1
ATOM 3443 N N . ALA A 1 454 ? 14.291 -16.122 -0.209 1.00 91.25 454 ALA A N 1
ATOM 3444 C CA . ALA A 1 454 ? 12.924 -16.377 0.230 1.00 91.25 454 ALA A CA 1
ATOM 3445 C C . ALA A 1 454 ? 12.618 -17.878 0.362 1.00 91.25 454 ALA A C 1
ATOM 3447 O O . ALA A 1 454 ? 12.060 -18.304 1.376 1.00 91.25 454 ALA A O 1
ATOM 3448 N N . ALA A 1 455 ? 13.040 -18.697 -0.605 1.00 89.38 455 ALA A N 1
ATOM 3449 C CA . ALA A 1 455 ? 12.865 -20.151 -0.587 1.00 89.38 455 ALA A CA 1
ATOM 3450 C C . ALA A 1 455 ? 13.630 -20.834 0.559 1.00 89.38 455 ALA A C 1
ATOM 3452 O O . ALA A 1 455 ? 13.291 -21.952 0.962 1.00 89.38 455 ALA A O 1
ATOM 3453 N N . HIS A 1 456 ? 14.672 -20.184 1.079 1.00 86.00 456 HIS A N 1
ATOM 3454 C CA . HIS A 1 456 ? 15.589 -20.753 2.065 1.00 86.00 456 HIS A CA 1
ATOM 3455 C C . HIS A 1 456 ? 15.682 -19.936 3.356 1.00 86.00 456 HIS A C 1
ATOM 3457 O O . HIS A 1 456 ? 16.676 -20.027 4.083 1.00 86.00 456 HIS A O 1
ATOM 3463 N N . HIS A 1 457 ? 14.638 -19.162 3.669 1.00 81.62 457 HIS A N 1
ATOM 3464 C CA . HIS A 1 457 ? 14.494 -18.411 4.922 1.00 81.62 457 HIS A CA 1
ATOM 3465 C C . HIS A 1 457 ? 15.739 -17.575 5.280 1.00 81.62 457 HIS A C 1
ATOM 3467 O O . HIS A 1 457 ? 16.193 -17.554 6.426 1.00 81.62 457 HIS A O 1
ATOM 3473 N N . GLY A 1 458 ? 16.320 -16.910 4.280 1.00 74.94 458 GLY A N 1
ATOM 3474 C CA . GLY A 1 458 ? 17.482 -16.033 4.423 1.00 74.94 458 GLY A CA 1
ATOM 3475 C C . GLY A 1 458 ? 18.839 -16.739 4.368 1.00 74.94 458 GLY A C 1
ATOM 3476 O O . GLY A 1 458 ? 19.866 -16.080 4.532 1.00 74.94 458 GLY A O 1
ATOM 3477 N N . THR A 1 459 ? 18.880 -18.054 4.127 1.00 73.81 459 THR A N 1
ATOM 3478 C CA . THR A 1 459 ? 20.133 -18.789 3.902 1.00 73.81 459 THR A CA 1
ATOM 3479 C C . THR A 1 459 ? 20.382 -18.977 2.407 1.00 73.81 459 THR A C 1
ATOM 3481 O O . THR A 1 459 ? 19.679 -19.731 1.754 1.00 73.81 459 THR A O 1
ATOM 3484 N N . ALA A 1 460 ? 21.383 -18.291 1.849 1.00 64.88 460 ALA A N 1
ATOM 3485 C CA . ALA A 1 460 ? 21.711 -18.430 0.427 1.00 64.88 460 ALA A CA 1
ATOM 3486 C C . ALA A 1 460 ? 22.219 -19.850 0.119 1.00 64.88 460 ALA A C 1
ATOM 3488 O O . ALA A 1 460 ? 23.156 -20.332 0.772 1.00 64.88 460 ALA A O 1
ATOM 3489 N N . SER A 1 461 ? 21.647 -20.513 -0.886 1.00 56.62 461 SER A N 1
ATOM 3490 C CA . SER A 1 461 ? 21.990 -21.896 -1.231 1.00 56.62 461 SER A CA 1
ATOM 3491 C C . SER A 1 461 ? 22.907 -21.967 -2.461 1.00 56.62 461 SER A C 1
ATOM 3493 O O . SER A 1 461 ? 22.544 -22.420 -3.535 1.00 56.62 461 SER A O 1
ATOM 3495 N N . SER A 1 462 ? 24.181 -21.579 -2.299 1.00 55.41 462 SER A N 1
ATOM 3496 C CA . SER A 1 462 ? 25.165 -21.501 -3.411 1.00 55.41 462 SER A CA 1
ATOM 3497 C C . SER A 1 462 ? 24.800 -20.421 -4.463 1.00 55.41 462 SER A C 1
ATOM 3499 O O . SER A 1 462 ? 23.692 -19.898 -4.442 1.00 55.41 462 SER A O 1
ATOM 3501 N N . PRO A 1 463 ? 25.722 -19.974 -5.347 1.00 52.94 463 PRO A N 1
ATOM 3502 C CA . PRO A 1 463 ? 25.411 -18.881 -6.269 1.00 52.94 463 PRO A CA 1
ATOM 3503 C C . PRO A 1 463 ? 24.280 -19.284 -7.215 1.00 52.94 463 PRO A C 1
ATOM 3505 O O . PRO A 1 463 ? 24.347 -20.338 -7.855 1.00 52.94 463 PRO A O 1
ATOM 3508 N N . VAL A 1 464 ? 23.265 -18.424 -7.292 1.00 51.84 464 VAL A N 1
ATOM 3509 C CA . VAL A 1 464 ? 22.089 -18.612 -8.135 1.00 51.84 464 VAL A CA 1
ATOM 3510 C C . VAL A 1 464 ? 22.546 -18.785 -9.577 1.00 51.84 464 VAL A C 1
ATOM 3512 O O . VAL A 1 464 ? 23.008 -17.853 -10.227 1.00 51.84 464 VAL A O 1
ATOM 3515 N N . SER A 1 465 ? 22.491 -20.024 -10.051 1.00 49.84 465 SER A N 1
ATOM 3516 C CA . SER A 1 465 ? 22.845 -20.389 -11.423 1.00 49.84 465 SER A CA 1
ATOM 3517 C C . SER A 1 465 ? 21.632 -20.851 -12.213 1.00 49.84 465 SER A C 1
ATOM 3519 O O . SER A 1 465 ? 21.799 -21.414 -13.289 1.00 49.84 465 SER A O 1
ATOM 3521 N N . SER A 1 466 ? 20.420 -20.626 -11.704 1.00 52.94 466 SER A N 1
ATOM 3522 C CA . SER A 1 466 ? 19.192 -20.966 -12.414 1.00 52.94 466 SER A CA 1
ATOM 3523 C C . SER A 1 466 ? 18.932 -19.892 -13.471 1.00 52.94 466 SER A C 1
ATOM 3525 O O . SER A 1 466 ? 18.441 -18.828 -13.097 1.00 52.94 466 SER A O 1
ATOM 3527 N N . PRO A 1 467 ? 19.258 -20.097 -14.768 1.00 55.75 467 PRO A N 1
ATOM 3528 C CA . PRO A 1 467 ? 18.810 -19.174 -15.806 1.00 55.75 467 PRO A CA 1
ATOM 3529 C C . PRO A 1 467 ? 17.281 -19.027 -15.733 1.00 55.75 467 PRO A C 1
ATOM 3531 O O . PRO A 1 467 ? 16.616 -19.926 -15.202 1.00 55.75 467 PRO A O 1
ATOM 3534 N N . PRO A 1 468 ? 16.712 -17.926 -16.256 1.00 61.03 468 PRO A N 1
ATOM 3535 C CA . PRO A 1 468 ? 15.262 -17.787 -16.352 1.00 61.03 468 PRO A CA 1
ATOM 3536 C C . PRO A 1 468 ? 14.649 -19.063 -16.944 1.00 61.03 468 PRO A C 1
ATOM 3538 O O . PRO A 1 468 ? 15.217 -19.670 -17.858 1.00 61.03 468 PRO A O 1
ATOM 3541 N N . CYS A 1 469 ? 13.508 -19.496 -16.398 1.00 58.25 469 CYS A N 1
ATOM 3542 C CA . CYS A 1 469 ? 12.862 -20.759 -16.779 1.00 58.25 469 CYS A CA 1
ATOM 3543 C C . CYS A 1 469 ? 12.523 -20.821 -18.280 1.00 58.25 469 CYS A C 1
ATOM 3545 O O . CYS A 1 469 ? 12.454 -21.908 -18.856 1.00 58.25 469 CYS A O 1
ATOM 3547 N N . ALA A 1 470 ? 12.388 -19.655 -18.915 1.00 67.25 470 ALA A N 1
ATOM 3548 C CA . ALA A 1 470 ? 12.400 -19.457 -20.353 1.00 67.25 470 ALA A CA 1
ATOM 3549 C C . ALA A 1 470 ? 13.025 -18.090 -20.690 1.00 67.25 470 ALA A C 1
ATOM 3551 O O . ALA A 1 470 ? 12.830 -17.118 -19.969 1.00 67.25 470 ALA A O 1
ATOM 3552 N N . HIS A 1 471 ? 13.747 -18.007 -21.809 1.00 73.75 471 HIS A N 1
ATOM 3553 C CA . HIS A 1 471 ? 14.164 -16.743 -22.421 1.00 73.75 471 HIS A CA 1
ATOM 3554 C C . HIS A 1 471 ? 13.787 -16.787 -23.898 1.00 73.75 471 HIS A C 1
ATOM 3556 O O . HIS A 1 471 ? 14.166 -17.721 -24.611 1.00 73.75 471 HIS A O 1
ATOM 3562 N N . GLN A 1 472 ? 13.037 -15.788 -24.355 1.00 78.06 472 GLN A N 1
ATOM 3563 C CA . GLN A 1 472 ? 12.569 -15.698 -25.729 1.00 78.06 472 GLN A CA 1
ATOM 3564 C C . GLN A 1 472 ? 12.858 -14.303 -26.273 1.00 78.06 472 GLN A C 1
ATOM 3566 O O . GLN A 1 472 ? 12.425 -13.308 -25.708 1.00 78.06 472 GLN A O 1
ATOM 3571 N N . SER A 1 473 ? 13.556 -14.236 -27.405 1.00 75.12 473 SER A N 1
ATOM 3572 C CA . SER A 1 473 ? 13.647 -13.010 -28.194 1.00 75.12 473 SER A CA 1
ATOM 3573 C C . SER A 1 473 ? 12.516 -13.019 -29.215 1.00 75.12 473 SER A C 1
ATOM 3575 O O . SER A 1 473 ? 12.448 -13.913 -30.063 1.00 75.12 473 SER A O 1
ATOM 3577 N N . VAL A 1 474 ? 11.613 -12.049 -29.115 1.00 75.62 474 VAL A N 1
ATOM 3578 C CA . VAL A 1 474 ? 10.502 -11.877 -30.052 1.00 75.62 474 VAL A CA 1
ATOM 3579 C C . VAL A 1 474 ? 10.836 -10.714 -30.975 1.00 75.62 474 VAL A C 1
ATOM 3581 O O . VAL A 1 474 ? 11.108 -9.613 -30.515 1.00 75.62 474 VAL A O 1
ATOM 3584 N N . VAL A 1 475 ? 10.806 -10.952 -32.286 1.00 72.44 475 VAL A N 1
ATOM 3585 C CA . VAL A 1 475 ? 10.765 -9.871 -33.277 1.00 72.44 475 VAL A CA 1
ATOM 3586 C C . VAL A 1 475 ? 9.299 -9.719 -33.674 1.00 72.44 475 VAL A C 1
ATOM 3588 O O . VAL A 1 475 ? 8.754 -10.671 -34.243 1.00 72.44 475 VAL A O 1
ATOM 3591 N N . PRO A 1 476 ? 8.635 -8.588 -33.374 1.00 61.16 476 PRO A N 1
ATOM 3592 C CA . PRO A 1 476 ? 7.241 -8.390 -33.749 1.00 61.16 476 PRO A CA 1
ATOM 3593 C C . PRO A 1 476 ? 7.062 -8.598 -35.257 1.00 61.16 476 PRO A C 1
ATOM 3595 O O . PRO A 1 476 ? 7.738 -7.970 -36.077 1.00 61.16 476 PRO A O 1
ATOM 3598 N N . SER A 1 477 ? 6.172 -9.508 -35.650 1.00 49.03 477 SER A N 1
ATOM 3599 C CA . SER A 1 477 ? 5.846 -9.721 -37.058 1.00 49.03 477 SER A CA 1
ATOM 3600 C C . SER A 1 477 ? 4.935 -8.591 -37.544 1.00 49.03 477 SER A C 1
ATOM 3602 O O . SER A 1 477 ? 3.719 -8.698 -37.421 1.00 49.03 477 SER A O 1
ATOM 3604 N N . SER A 1 478 ? 5.536 -7.532 -38.103 1.00 50.12 478 SER A N 1
ATOM 3605 C CA . SER A 1 478 ? 4.855 -6.329 -38.627 1.00 50.12 478 SER A CA 1
ATOM 3606 C C . SER A 1 478 ? 4.147 -5.482 -37.546 1.00 50.12 478 SER A C 1
ATOM 3608 O O . SER A 1 478 ? 3.919 -5.973 -36.443 1.00 50.12 478 SER A O 1
ATOM 3610 N N . PRO A 1 479 ? 3.865 -4.184 -37.797 1.00 45.31 479 PRO A N 1
ATOM 3611 C CA . PRO A 1 479 ? 3.273 -3.320 -36.780 1.00 45.31 479 PRO A CA 1
ATOM 3612 C C . PRO A 1 479 ? 1.914 -3.884 -36.367 1.00 45.31 479 PRO A C 1
ATOM 3614 O O . PRO A 1 479 ? 1.092 -4.195 -37.230 1.00 45.31 479 PRO A O 1
ATOM 3617 N N . VAL A 1 480 ? 1.696 -4.015 -35.060 1.00 49.72 480 VAL A N 1
ATOM 3618 C CA . VAL A 1 480 ? 0.361 -4.225 -34.498 1.00 49.72 480 VAL A CA 1
ATOM 3619 C C . VAL A 1 480 ? -0.513 -3.083 -35.011 1.00 49.72 480 VAL A C 1
ATOM 3621 O O . VAL A 1 480 ? -0.124 -1.923 -34.898 1.00 49.72 480 VAL A O 1
ATOM 3624 N N . ASP A 1 481 ? -1.636 -3.425 -35.640 1.00 40.53 481 ASP A N 1
ATOM 3625 C CA . ASP A 1 481 ? -2.568 -2.472 -36.241 1.00 40.53 481 ASP A CA 1
ATOM 3626 C C . ASP A 1 481 ? -2.944 -1.401 -35.202 1.00 40.53 481 ASP A C 1
ATOM 3628 O O . ASP A 1 481 ? -3.531 -1.706 -34.156 1.00 40.53 481 ASP A O 1
ATOM 3632 N N . THR A 1 482 ? -2.529 -0.159 -35.460 1.00 37.75 482 THR A N 1
ATOM 3633 C CA . THR A 1 482 ? -2.800 1.022 -34.625 1.00 37.75 482 THR A CA 1
ATOM 3634 C C . THR A 1 482 ? -4.118 1.696 -35.027 1.00 37.75 482 THR A C 1
ATOM 3636 O O . THR A 1 482 ? -4.242 2.912 -34.883 1.00 37.75 482 THR A O 1
ATOM 3639 N N . SER A 1 483 ? -5.046 0.949 -35.637 1.00 35.41 483 SER A N 1
ATOM 3640 C CA . SER A 1 483 ? -6.331 1.457 -36.131 1.00 35.41 483 SER A CA 1
ATOM 3641 C C . SER A 1 483 ? -7.365 1.611 -35.028 1.00 35.41 483 SER A C 1
ATOM 3643 O O . SER A 1 483 ? -7.554 0.607 -34.301 1.00 35.41 483 SER A O 1
#

Nearest PDB structures (foldseek):
  8daj-assembly1_A  TM=9.055E-01  e=2.879E-21  Lihuaxuella thermophila
  9byu-assembly1_A  TM=9.084E-01  e=9.438E-21  Lihuaxuella thermophila
  5dwd-assembly1_A  TM=7.082E-01  e=4.157E-06  Pelagibacterium halotolerans B2
  7qun-assembly1_D  TM=4.815E-01  e=3.435E-07  Sus scrofa domesticus
  7ne4-assembly1_A  TM=4.839E-01  e=1.921E-06  Serratia proteamaculans

Foldseek 3Di:
DADAADDCQDDDDDPDQDQDCLVVLCSCVVSPPQEDEDDDDLRNVLSSQLSNVVVVHDHAYAYQFQLVSQQVNVVSVGDQQRYWYFALDDKDAPVCCPPPVCVVVNVVVVVVVVVVCVVPVPDPLRPPRNIDHDDDDVCPVVLVVLVSNQHPPDDLVSSLQDVQPDVDDDDDDDDDDDDDDDDDADACDQFRIWGWDADPNGTGTDTPHDDFRDWDKDFDDVVVVVDPDFDDWTKIWIWTDDPNDIWIKIKTDAPPADLVDAAFEEEEEEAWQDFQSRCCRVVVVRVVCNVVPHMYMTIFADDFDDDPDDDTGADNRSAQPCLDPQLQAAPGDPLVRSLRVLVVCCVPRVYDQLRYAYEYAHSSLQSQQSNCLQPVVRHQATERELYAARNQPPQFDDHGPDQLLVSLLVSLVRNVPVQEQHHYHYHYDCPDNGGHPVRSVSNQLSSLNNHQCSVVVNDRDPRRPDDPPDDDDDDPPDDDDPD

Radius of gyration: 27.16 Å; Cα contacts (8 Å, |Δi|>4): 881; chains: 1; bounding box: 58×51×87 Å

pLDDT: mean 71.48, std 19.96, range [24.09, 98.81]